Protein 2PH5 (pdb70)

Secondary structure (DSSP, 8-state):
-TT-B---S-EEEE--SHHHHH--HHHHHB---GGGEEEEESS--S--HHHHHT-EEEE----TTTHHHHTGGG--TT-EEEE--SSS-HHHHHHHHHHHT-EEEESS---------HHHHHHHHHTTTTT--S-EE-S-BTTTBHHHHHHHHHHHHHHHTTT-------SHHHHHHH------EEEEEEEE--EESS---TTEEEESS-HHHHHHHHHSEEEEE--TT-----TTEE--SSS-TTEEEEEEEGGG--EE--TTT-SEE-B----SHHHHHHHHT-EESSSSEEE--EEEEEEE--HHHHHHHHHHHHTTT---SEEEE-STTEEE-EEEEEEE---TT-EEEEEEEEEHHHHHHH-SS--HHHHHHHH--HHHHHHHTS----EE-GGGS-HHHHHHHHGGGSBEEEEEEE---TTSS--SSS-----TT-TTSHHHHS----

Solvent-accessible surface area: 19975 Å² total

B-factor: mean 33.76, std 13.89, range [7.21, 139.16]

Organism: Legionella pneumophila subsp. pneumophila (strain Philadelphia 1 / ATCC 33152 / DSM 7513) (NCBI:txid272624)

Sequence (454 aa):
NTKKILFKNRFVILGFGCVGQALPLIFEKFDIKPSQVTIIAAEGTKVDVAQQYGVSFKLQQITPQNYLEVIGSTLEENDFLIDVSIGISSLALIILCNQKGALYINAATEPWKERRTNYSLREEVLRLKDKTQKTALITHGANPGLVSHFIKEALLNIAKDNGLTINRPKNAAEWANLATLGIKVIHVAEQDSQVTYPPKSPGEFVNTWSANGLILEGLQPAEIGWGTHEAHWPHDAYSHSNGPQCAIYLSRPSAGVVRSWTPTLGAFHGFLITHAETISLTNFLTLKNGSELLYRPTVHYAYNPCPDARLSIFELKSNEWKPQNKNRLILNEIIDGCDELGVLLGNQRGAYWYGSTLSIQEARQIAPYNNATSLQVVASISGIIWAIEHPDEGIVEPEEVDHQYIIDIAKPYLGKVGGYYTDWTPLKNRGELYPEEVDLSDPWQFFNIRVNLE

Nearest PDB structures (foldseek):
  2ph5-assembly1_A-2  TM=1.001E+00  e=1.314E-99  Legionella pneumophila subsp. pneumophila str. Philadelphia 1
  6s4d-assembly1_B  TM=9.604E-01  e=2.813E-55  Blastochloris viridis
  4xrg-assembly1_A  TM=9.561E-01  e=8.219E-54  Blastochloris viridis
  6y87-assembly2_B  TM=9.449E-01  e=6.881E-54  Pseudomonas aeruginosa
  6y87-assembly5_E  TM=9.397E-01  e=1.337E-51  Pseudomonas aeruginosa

InterPro domains:
  IPR005097 Saccharopine dehydrogenase, NADP binding domain [PF03435] (17-150)
  IPR023181 Homospermidine synthase-like, C-terminal [G3DSA:3.30.360.30] (157-466)
  IPR032095 Saccharopine dehydrogenase-like, C-terminal [PF16653] (157-438)

CATH classification: 3.40.50.720 (+1 more: 3.30.360.30)

Radius of gyration: 21.54 Å; Cα contacts (8 Å, |Δi|>4): 949; chains: 1; bounding box: 53×54×58 Å

Foldseek 3Di:
DVQADEDPAAEEEEACPLQNLQLLVCVVRHVDALARYEYEYQDDDPDCSCVVRVHHYHHDDDAPVPCCPVVLVVAAAAYEYEYEHAQDAPLVVQVSCLVRNYAEEYLAGYHHPDPDDLQCSCCVNVVCQPPGFFEYEYNCFLVVNLQLLQLLVVLVVLCVVVVHDDDRDAALQVSLVSLCQQWAAKEFEKAWAFDFPPHDDPQEQEFQGDSVVQLVQQQAWQKKQDWPVAPDDDPQKDDDPPTQPRIITGPHGQQPWWWDAFVPPTTDAFGQGFDNCRSVVQVSNWHDPPPDTDTTHMYTYGHHGHPSNVVLSVVCVVVVVDHGPYYDHDDVRGDWTWMWTWMWTRGPLAIKTWTFTGMQVLLPVVGPSDGRVSLSGSLSSLVVVVSSVVGTSGYDYSNNDNSCSSCVSSVSRRHDTGMDGDNDFLPPPDDDPDDQDDDPPDSPHRSSTMDDPD

Structure (mmCIF, N/CA/C/O backbone):
data_2PH5
#
_entry.id   2PH5
#
_cell.length_a   95.848
_cell.length_b   146.902
_cell.length_c   85.685
_cell.angle_alpha   90.00
_cell.angle_beta   90.00
_cell.angle_gamma   90.00
#
_symmetry.space_group_name_H-M   'C 2 2 21'
#
loop_
_entity.id
_entity.type
_entity.pdbx_description
1 polymer 'Homospermidine synthase'
2 non-polymer 'SULFATE ION'
3 non-polymer NICOTINAMIDE-ADENINE-DINUCLEOTIDE
4 water water
#
loop_
_atom_site.group_PDB
_atom_site.id
_atom_site.type_symbol
_atom_site.label_atom_id
_atom_site.label_alt_id
_atom_site.label_comp_id
_atom_site.label_asym_id
_atom_site.label_entity_id
_atom_site.label_seq_id
_atom_site.pdbx_PDB_ins_code
_atom_site.Cartn_x
_atom_site.Cartn_y
_atom_site.Cartn_z
_atom_site.occupancy
_atom_site.B_iso_or_equiv
_atom_site.auth_seq_id
_atom_site.auth_comp_id
_atom_site.auth_asym_id
_atom_site.auth_atom_id
_atom_site.pdbx_PDB_model_num
ATOM 1 N N . ASN A 1 6 ? -10.025 68.888 19.390 1.00 78.60 6 ASN A N 1
ATOM 2 C CA . ASN A 1 6 ? -9.834 70.288 19.866 1.00 78.52 6 ASN A CA 1
ATOM 3 C C . ASN A 1 6 ? -8.503 70.860 19.377 1.00 77.83 6 ASN A C 1
ATOM 4 O O . ASN A 1 6 ? -7.584 71.087 20.165 1.00 77.22 6 ASN A O 1
ATOM 9 N N . THR A 1 7 ? -8.413 71.091 18.068 1.00 77.17 7 THR A N 1
ATOM 10 C CA . THR A 1 7 ? -7.202 71.630 17.450 1.00 75.64 7 THR A CA 1
ATOM 11 C C . THR A 1 7 ? -7.057 73.120 17.747 1.00 73.86 7 THR A C 1
ATOM 12 O O . THR A 1 7 ? -5.985 73.701 17.566 1.00 73.74 7 THR A O 1
ATOM 16 N N . LYS A 1 8 ? -8.146 73.733 18.199 1.00 71.18 8 LYS A N 1
ATOM 17 C CA . LYS A 1 8 ? -8.143 75.151 18.534 1.00 68.07 8 LYS A CA 1
ATOM 18 C C . LYS A 1 8 ? -8.519 75.350 19.999 1.00 64.44 8 LYS A C 1
ATOM 19 O O . LYS A 1 8 ? -9.112 76.366 20.369 1.00 65.83 8 LYS A O 1
ATOM 25 N N . LYS A 1 9 ? -8.171 74.376 20.830 1.00 58.88 9 LYS A N 1
ATOM 26 C CA . LYS A 1 9 ? -8.480 74.448 22.251 1.00 54.73 9 LYS A CA 1
ATOM 27 C C . LYS A 1 9 ? -7.372 75.205 22.977 1.00 52.21 9 LYS A C 1
ATOM 28 O O . LYS A 1 9 ? -6.276 74.681 23.153 1.00 51.37 9 LYS A O 1
ATOM 34 N N . ILE A 1 10 ? -7.663 76.432 23.400 1.00 49.74 10 ILE A N 1
ATOM 35 C CA . ILE A 1 10 ? -6.680 77.266 24.096 1.00 47.96 10 ILE A CA 1
ATOM 36 C C . ILE A 1 10 ? -6.306 76.707 25.474 1.00 47.31 10 ILE A C 1
ATOM 37 O O . ILE A 1 10 ? -7.181 76.380 26.274 1.00 47.94 10 ILE A O 1
ATOM 42 N N . LEU A 1 11 ? -5.008 76.601 25.751 1.00 46.39 11 LEU A N 1
ATOM 43 C CA . LEU A 1 11 ? -4.543 76.093 27.043 1.00 45.24 11 LEU A CA 1
ATOM 44 C C . LEU A 1 11 ? -4.568 77.212 28.079 1.00 44.10 11 LEU A C 1
ATOM 45 O O . LEU A 1 11 ? -4.117 78.331 27.816 1.00 44.33 11 LEU A O 1
ATOM 50 N N . PHE A 1 12 ? -5.100 76.900 29.254 1.00 41.75 12 PHE A N 1
ATOM 51 C CA . PHE A 1 12 ? -5.203 77.872 30.329 1.00 39.92 12 PHE A CA 1
ATOM 52 C C . PHE A 1 12 ? -4.798 77.217 31.640 1.00 41.10 12 PHE A C 1
ATOM 53 O O . PHE A 1 12 ? -5.455 76.285 32.113 1.00 40.40 12 PHE A O 1
ATOM 61 N N . LYS A 1 13 ? -3.708 77.709 32.221 1.00 42.71 13 LYS A N 1
ATOM 62 C CA . LYS A 1 13 ? -3.187 77.164 33.470 1.00 43.83 13 LYS A CA 1
ATOM 63 C C . LYS A 1 13 ? -3.705 77.860 34.726 1.00 43.13 13 LYS A C 1
ATOM 64 O O . LYS A 1 13 ? -3.362 77.474 35.842 1.00 41.67 13 LYS A O 1
ATOM 70 N N . ASN A 1 14 ? -4.532 78.883 34.547 1.00 42.69 14 ASN A N 1
ATOM 71 C CA . ASN A 1 14 ? -5.075 79.605 35.688 1.00 40.70 14 ASN A CA 1
ATOM 72 C C . ASN A 1 14 ? -6.524 79.265 35.982 1.00 39.15 14 ASN A C 1
ATOM 73 O O . ASN A 1 14 ? -7.002 78.189 35.629 1.00 38.03 14 ASN A O 1
ATOM 78 N N . ARG A 1 15 ? -7.231 80.172 36.638 1.00 38.52 15 ARG A N 1
ATOM 79 C CA . ARG A 1 15 ? -8.615 79.886 36.961 1.00 38.51 15 ARG A CA 1
ATOM 80 C C . ARG A 1 15 ? -9.533 81.014 36.560 1.00 36.40 15 ARG A C 1
ATOM 81 O O . ARG A 1 15 ? -9.116 82.164 36.466 1.00 37.18 15 ARG A O 1
ATOM 89 N N . PHE A 1 16 ? -10.786 80.663 36.298 1.00 33.66 16 PHE A N 1
ATOM 90 C CA . PHE A 1 16 ? -11.795 81.640 35.915 1.00 30.38 16 PHE A CA 1
ATOM 91 C C . PHE A 1 16 ? -12.740 81.884 37.081 1.00 28.73 16 PHE A C 1
ATOM 92 O O . PHE A 1 16 ? -13.409 80.961 37.537 1.00 29.01 16 PHE A O 1
ATOM 100 N N . VAL A 1 17 ? -12.781 83.113 37.580 1.00 25.99 17 VAL A N 1
ATOM 101 C CA . VAL A 1 17 ? -13.697 83.433 38.667 1.00 25.97 17 VAL A CA 1
ATOM 102 C C . VAL A 1 17 ? -14.860 84.206 38.055 1.00 26.70 17 VAL A C 1
ATOM 103 O O . VAL A 1 17 ? -14.695 85.338 37.606 1.00 27.27 17 VAL A O 1
ATOM 107 N N . ILE A 1 18 ? -16.037 83.602 38.008 1.00 26.16 18 ILE A N 1
ATOM 108 C CA . ILE A 1 18 ? -17.159 84.326 37.451 1.00 26.35 18 ILE A CA 1
ATOM 109 C C . ILE A 1 18 ? -18.158 84.684 38.544 1.00 26.23 18 ILE A C 1
ATOM 110 O O . ILE A 1 18 ? -18.679 83.807 39.240 1.00 26.07 18 ILE A O 1
ATOM 115 N N . LEU A 1 19 ? -18.395 85.980 38.732 1.00 25.53 19 LEU A N 1
ATOM 116 C CA . LEU A 1 19 ? -19.347 86.377 39.755 1.00 27.39 19 LEU A CA 1
ATOM 117 C C . LEU A 1 19 ? -20.644 86.712 39.053 1.00 25.54 19 LEU A C 1
ATOM 118 O O . LEU A 1 19 ? -20.667 87.460 38.076 1.00 24.67 19 LEU A O 1
ATOM 123 N N . GLY A 1 20 ? -21.723 86.142 39.570 1.00 24.10 20 GLY A N 1
ATOM 124 C CA . GLY A 1 20 ? -23.027 86.321 38.974 1.00 23.59 20 GLY A CA 1
ATOM 125 C C . GLY A 1 20 ? -23.288 85.059 38.177 1.00 22.10 20 GLY A C 1
ATOM 126 O O . GLY A 1 20 ? -22.351 84.492 37.616 1.00 20.82 20 GLY A O 1
ATOM 127 N N . PHE A 1 21 ? -24.533 84.596 38.138 1.00 21.58 21 PHE A N 1
ATOM 128 C CA . PHE A 1 21 ? -24.851 83.395 37.376 1.00 21.70 21 PHE A CA 1
ATOM 129 C C . PHE A 1 21 ? -26.277 83.470 36.846 1.00 23.12 21 PHE A C 1
ATOM 130 O O . PHE A 1 21 ? -27.079 82.554 37.040 1.00 22.29 21 PHE A O 1
ATOM 138 N N . GLY A 1 22 ? -26.585 84.576 36.171 1.00 23.82 22 GLY A N 1
ATOM 139 C CA . GLY A 1 22 ? -27.913 84.760 35.618 1.00 23.70 22 GLY A CA 1
ATOM 140 C C . GLY A 1 22 ? -28.026 84.335 34.163 1.00 26.29 22 GLY A C 1
ATOM 141 O O . GLY A 1 22 ? -27.495 83.295 33.751 1.00 23.85 22 GLY A O 1
ATOM 142 N N . CYS A 1 23 ? -28.723 85.166 33.389 1.00 27.48 23 CYS A N 1
ATOM 143 C CA . CYS A 1 23 ? -28.953 84.944 31.965 1.00 27.94 23 CYS A CA 1
ATOM 144 C C . CYS A 1 23 ? -27.636 84.766 31.208 1.00 27.15 23 CYS A C 1
ATOM 145 O O . CYS A 1 23 ? -27.437 83.768 30.507 1.00 28.43 23 CYS A O 1
ATOM 148 N N . VAL A 1 24 ? -26.740 85.738 31.354 1.00 24.03 24 VAL A N 1
ATOM 149 C CA . VAL A 1 24 ? -25.437 85.708 30.689 1.00 21.37 24 VAL A CA 1
ATOM 150 C C . VAL A 1 24 ? -24.496 84.624 31.237 1.00 18.95 24 VAL A C 1
ATOM 151 O O . VAL A 1 24 ? -24.003 83.782 30.486 1.00 16.63 24 VAL A O 1
ATOM 155 N N . GLY A 1 25 ? -24.259 84.653 32.544 1.00 18.72 25 GLY A N 1
ATOM 156 C CA . GLY A 1 25 ? -23.373 83.691 33.174 1.00 19.84 25 GLY A CA 1
ATOM 157 C C . GLY A 1 25 ? -23.635 82.236 32.845 1.00 21.67 25 GLY A C 1
ATOM 158 O O . GLY A 1 25 ? -22.701 81.501 32.531 1.00 23.12 25 GLY A O 1
ATOM 159 N N . GLN A 1 26 ? -24.892 81.808 32.927 1.00 21.43 26 GLN A N 1
ATOM 160 C CA . GLN A 1 26 ? -25.230 80.425 32.622 1.00 22.63 26 GLN A CA 1
ATOM 161 C C . GLN A 1 26 ? -24.956 80.122 31.161 1.00 23.43 26 GLN A C 1
ATOM 162 O O . GLN A 1 26 ? -24.461 79.049 30.828 1.00 24.83 26 GLN A O 1
ATOM 168 N N . ALA A 1 27 ? -25.271 81.072 30.288 1.00 22.79 27 ALA A N 1
ATOM 169 C CA . ALA A 1 27 ? -25.071 80.865 28.859 1.00 23.48 27 ALA A CA 1
ATOM 170 C C . ALA A 1 27 ? -23.603 80.879 28.443 1.00 23.97 27 ALA A C 1
ATOM 171 O O . ALA A 1 27 ? -23.264 80.444 27.346 1.00 24.62 27 ALA A O 1
ATOM 173 N N . LEU A 1 28 ? -22.739 81.382 29.318 1.00 24.24 28 LEU A N 1
ATOM 174 C CA . LEU A 1 28 ? -21.316 81.465 29.021 1.00 24.13 28 LEU A CA 1
ATOM 175 C C . LEU A 1 28 ? -20.612 80.130 29.239 1.00 25.93 28 LEU A C 1
ATOM 176 O O . LEU A 1 28 ? -19.730 79.755 28.472 1.00 25.63 28 LEU A O 1
ATOM 189 N N . PRO A 1 30 ? -20.930 76.915 28.585 1.00 30.72 30 PRO A N 1
ATOM 190 C CA . PRO A 1 30 ? -20.615 76.081 27.425 1.00 29.58 30 PRO A CA 1
ATOM 191 C C . PRO A 1 30 ? -19.449 76.588 26.573 1.00 29.18 30 PRO A C 1
ATOM 192 O O . PRO A 1 30 ? -18.586 75.806 26.172 1.00 30.04 30 PRO A O 1
ATOM 196 N N . LEU A 1 31 ? -19.423 77.890 26.298 1.00 27.40 31 LEU A N 1
ATOM 197 C CA . LEU A 1 31 ? -18.371 78.472 25.465 1.00 26.17 31 LEU A CA 1
ATOM 198 C C . LEU A 1 31 ? -16.980 78.440 26.099 1.00 25.50 31 LEU A C 1
ATOM 199 O O . LEU A 1 31 ? -15.971 78.394 25.398 1.00 24.84 31 LEU A O 1
ATOM 204 N N . ILE A 1 32 ? -16.922 78.457 27.423 1.00 26.93 32 ILE A N 1
ATOM 205 C CA . ILE A 1 32 ? -15.640 78.428 28.107 1.00 28.91 32 ILE A CA 1
ATOM 206 C C . ILE A 1 32 ? -14.995 77.048 27.996 1.00 32.25 32 ILE A C 1
ATOM 207 O O . ILE A 1 32 ? -13.793 76.926 27.746 1.00 32.55 32 ILE A O 1
ATOM 212 N N . PHE A 1 33 ? -15.795 76.006 28.181 1.00 33.53 33 PHE A N 1
ATOM 213 C CA . PHE A 1 33 ? -15.272 74.653 28.085 1.00 34.57 33 PHE A CA 1
ATOM 214 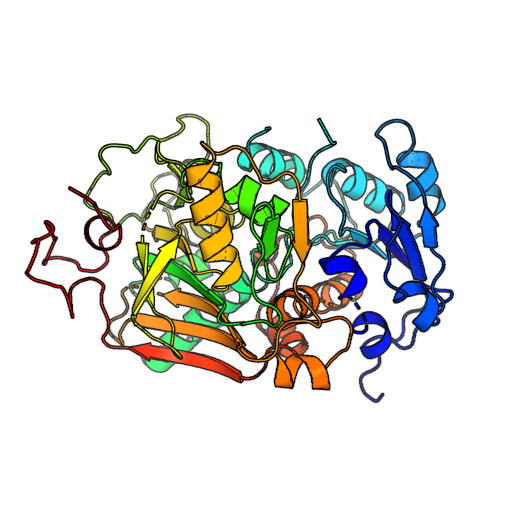C C . PHE A 1 33 ? -15.134 74.231 26.634 1.00 35.46 33 PHE A C 1
ATOM 215 O O . PHE A 1 33 ? -14.491 73.232 26.328 1.00 35.95 33 PHE A O 1
ATOM 223 N N . GLU A 1 34 ? -15.728 75.009 25.739 1.00 37.20 34 GLU A N 1
ATOM 224 C CA . GLU A 1 34 ? -15.665 74.707 24.317 1.00 39.02 34 GLU A CA 1
ATOM 225 C C . GLU A 1 34 ? -14.401 75.301 23.700 1.00 39.39 34 GLU A C 1
ATOM 226 O O . GLU A 1 34 ? -13.838 74.742 22.762 1.00 41.34 34 GLU A O 1
ATOM 232 N N . LYS A 1 35 ? -13.951 76.428 24.242 1.00 38.27 35 LYS A N 1
ATOM 233 C CA . LYS A 1 35 ? -12.764 77.104 23.742 1.00 38.25 35 LYS A CA 1
ATOM 234 C C . LYS A 1 35 ? -11.526 76.922 24.619 1.00 37.77 35 LYS A C 1
ATOM 235 O O . LYS A 1 35 ? -10.417 77.276 24.216 1.00 37.94 35 LYS A O 1
ATOM 241 N N . PHE A 1 36 ? -11.702 76.375 25.815 1.00 37.43 36 PHE A N 1
ATOM 242 C CA . PHE A 1 36 ? -10.570 76.191 26.712 1.00 37.60 36 PHE A CA 1
ATOM 243 C 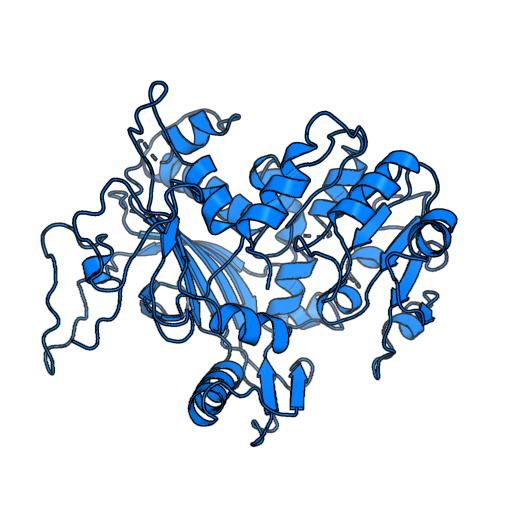C . PHE A 1 36 ? -10.389 74.758 27.170 1.00 38.38 36 PHE A C 1
ATOM 244 O O . PHE A 1 36 ? -11.353 74.085 27.532 1.00 39.37 36 PHE A O 1
ATOM 252 N N . ASP A 1 37 ? -9.144 74.292 27.129 1.00 39.98 37 ASP A N 1
ATOM 253 C CA . ASP A 1 37 ? -8.809 72.940 27.563 1.00 41.75 37 ASP A CA 1
ATOM 254 C C . ASP A 1 37 ? -8.542 73.050 29.054 1.00 41.17 37 ASP A C 1
ATOM 255 O O . ASP A 1 37 ? -7.462 72.726 29.550 1.00 42.91 37 ASP A O 1
ATOM 260 N N . ILE A 1 38 ? -9.562 73.519 29.754 1.00 40.15 38 ILE A N 1
ATOM 261 C CA . ILE A 1 38 ? -9.494 73.748 31.176 1.00 38.90 38 ILE A CA 1
ATOM 262 C C . ILE A 1 38 ? -10.283 72.699 31.950 1.00 38.97 38 ILE A C 1
ATOM 263 O O . ILE A 1 38 ? -11.153 72.017 31.396 1.00 35.80 38 ILE A O 1
ATOM 268 N N . LYS A 1 39 ? -9.955 72.559 33.229 1.00 38.46 39 LYS A N 1
ATOM 269 C CA . LYS A 1 39 ? -10.639 71.604 34.087 1.00 38.57 39 LYS A CA 1
ATOM 270 C C . LYS A 1 39 ? -11.736 72.358 34.816 1.00 36.93 39 LYS A C 1
ATOM 271 O O . LYS A 1 39 ? -11.622 73.562 35.053 1.00 36.82 39 LYS A O 1
ATOM 277 N N . PRO A 1 40 ? -12.818 71.663 35.181 1.00 35.49 40 PRO A N 1
ATOM 278 C CA . PRO A 1 40 ? -13.900 72.337 35.894 1.00 33.22 40 PRO A CA 1
ATOM 279 C C . PRO A 1 40 ? -13.395 72.908 37.220 1.00 30.58 40 PRO A C 1
ATOM 280 O O . PRO A 1 40 ? -13.893 73.924 37.683 1.00 31.75 40 PRO A O 1
ATOM 284 N N . SER A 1 41 ? -12.398 72.264 37.822 1.00 29.18 41 SER A N 1
ATOM 285 C CA . SER A 1 41 ? -11.853 72.752 39.088 1.00 28.15 41 SER A CA 1
ATOM 286 C C . SER A 1 41 ? -11.221 74.135 38.901 1.00 27.42 41 SER A C 1
ATOM 287 O O . SER A 1 41 ? -11.017 74.869 39.861 1.00 26.60 41 SER A O 1
ATOM 290 N N . GLN A 1 42 ? -10.915 74.489 37.660 1.00 27.30 42 GLN A N 1
ATOM 291 C CA . GLN A 1 42 ? -10.323 75.786 37.376 1.00 27.84 42 GLN A CA 1
ATOM 292 C C . GLN A 1 42 ? -11.383 76.868 37.221 1.00 28.28 42 GLN A C 1
ATOM 293 O O . GLN A 1 42 ? -11.096 77.981 36.777 1.00 29.07 42 GLN A O 1
ATOM 299 N N . VAL A 1 43 ? -12.616 76.538 37.580 1.00 26.96 43 VAL A N 1
ATOM 300 C CA . VAL A 1 43 ? -13.703 77.495 37.484 1.00 25.70 43 VAL A CA 1
ATOM 301 C C . VAL A 1 43 ? -14.431 77.567 38.822 1.00 24.55 43 VAL A C 1
ATOM 302 O O . VAL A 1 43 ? -14.599 76.560 39.500 1.00 25.03 43 VAL A O 1
ATOM 306 N N . THR A 1 44 ? -14.835 78.770 39.205 1.00 26.60 44 THR A N 1
ATOM 307 C CA . THR A 1 44 ? -15.550 79.002 40.459 1.00 27.14 44 THR A CA 1
ATOM 308 C C . THR A 1 44 ? -16.606 80.086 40.197 1.00 25.83 44 THR A C 1
ATOM 309 O O . THR A 1 44 ? -16.344 81.047 39.472 1.00 26.06 44 THR A O 1
ATOM 313 N N . ILE A 1 45 ? -17.797 79.904 40.769 1.00 24.35 45 ILE A N 1
ATOM 314 C CA . ILE A 1 45 ? -18.921 80.830 40.596 1.00 21.29 45 ILE A CA 1
ATOM 315 C C . ILE A 1 45 ? -19.430 81.382 41.925 1.00 23.24 45 ILE A C 1
ATOM 316 O O . ILE A 1 45 ? -19.664 80.625 42.864 1.00 21.98 45 ILE A O 1
ATOM 321 N N . ILE A 1 46 ? -19.621 82.696 41.986 1.00 24.36 46 ILE A N 1
ATOM 322 C CA . ILE A 1 46 ? -20.128 83.355 43.182 1.00 25.58 46 ILE A CA 1
ATOM 323 C C . ILE A 1 46 ? -21.350 84.149 42.755 1.00 27.65 46 ILE A C 1
ATOM 324 O O . ILE A 1 46 ? -21.256 84.967 41.840 1.00 29.97 46 ILE A O 1
ATOM 329 N N . ALA A 1 47 ? -22.486 83.909 43.407 1.00 27.42 47 ALA A N 1
ATOM 330 C CA . ALA A 1 47 ? -23.735 84.604 43.081 1.00 26.49 47 ALA A CA 1
ATOM 331 C C . ALA A 1 47 ? -24.603 84.759 44.329 1.00 26.48 47 ALA A C 1
ATOM 332 O O . ALA A 1 47 ? -24.490 83.975 45.269 1.00 24.42 47 ALA A O 1
ATOM 334 N N . ALA A 1 48 ? -25.478 85.759 44.335 1.00 28.23 48 ALA A N 1
ATOM 335 C CA . ALA A 1 48 ? -26.330 86.002 45.500 1.00 32.55 48 ALA A CA 1
ATOM 336 C C . ALA A 1 48 ? -27.576 85.127 45.561 1.00 35.87 48 ALA A C 1
ATOM 337 O O . ALA A 1 48 ? -28.031 84.758 46.643 1.00 37.53 48 ALA A O 1
ATOM 339 N N . GLU A 1 49 ? -28.130 84.809 44.398 1.00 39.45 49 GLU A N 1
ATOM 340 C CA . GLU A 1 49 ? -29.328 83.990 44.331 1.00 44.21 49 GLU A CA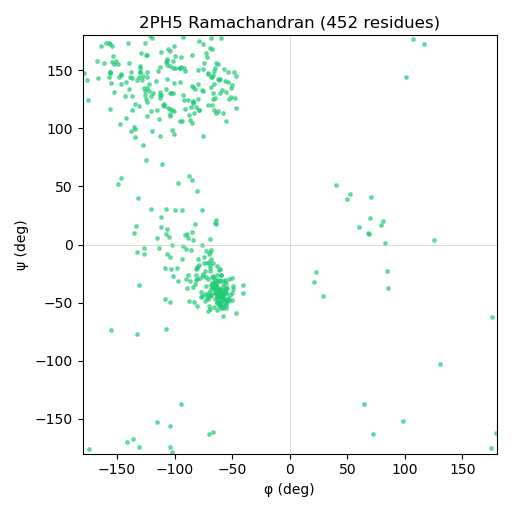 1
ATOM 341 C C . GLU A 1 49 ? -29.019 82.684 43.631 1.00 46.97 49 GLU A C 1
ATOM 342 O O . GLU A 1 49 ? -28.272 82.657 42.645 1.00 45.71 49 GLU A O 1
ATOM 348 N N . GLY A 1 50 ? -29.606 81.605 44.146 1.00 48.84 50 GLY A N 1
ATOM 349 C CA . GLY A 1 50 ? -29.413 80.296 43.558 1.00 51.01 50 GLY A CA 1
ATOM 350 C C . GLY A 1 50 ? -30.121 80.249 42.219 1.00 53.66 50 GLY A C 1
ATOM 351 O O . GLY A 1 50 ? -30.474 81.288 41.656 1.00 54.31 50 GLY A O 1
ATOM 352 N N . THR A 1 51 ? -30.349 79.049 41.705 1.00 55.14 51 THR A N 1
ATOM 353 C CA . THR A 1 51 ? -31.010 78.914 40.417 1.00 55.89 51 THR A CA 1
ATOM 354 C C . THR A 1 51 ? -31.688 77.559 40.293 1.00 56.63 51 THR A C 1
ATOM 355 O O . THR A 1 51 ? -31.223 76.566 40.851 1.00 56.39 51 THR A O 1
ATOM 359 N N . LYS A 1 52 ? -32.790 77.527 39.556 1.00 57.73 52 LYS A N 1
ATOM 360 C CA . LYS A 1 52 ? -33.533 76.293 39.359 1.00 58.05 52 LYS A CA 1
ATOM 361 C C . LYS A 1 52 ? -32.895 75.505 38.219 1.00 56.48 52 LYS A C 1
ATOM 362 O O . LYS A 1 52 ? -33.396 74.454 37.819 1.00 57.19 52 LYS A O 1
ATOM 368 N N . VAL A 1 53 ? -31.785 76.018 37.700 1.00 53.75 53 VAL A N 1
ATOM 369 C CA . VAL A 1 53 ? -31.097 75.361 36.600 1.00 51.42 53 VAL A CA 1
ATOM 370 C C . VAL A 1 53 ? -29.901 74.562 37.115 1.00 48.03 53 VAL A C 1
ATOM 371 O O . VAL A 1 53 ? -29.308 74.893 38.145 1.00 47.02 53 VAL A O 1
ATOM 375 N N . ASP A 1 54 ? -29.550 73.507 36.393 1.00 44.67 54 ASP A N 1
ATOM 376 C CA . ASP A 1 54 ? -28.445 72.658 36.799 1.00 42.81 54 ASP A CA 1
ATOM 377 C C . ASP A 1 54 ? -27.193 72.810 35.941 1.00 38.55 54 ASP A C 1
ATOM 378 O O . ASP A 1 54 ? -26.423 71.860 35.789 1.00 38.78 54 ASP A O 1
ATOM 383 N N . VAL A 1 55 ? -26.979 74.007 35.403 1.00 33.05 55 VAL A N 1
ATOM 384 C CA . VAL A 1 55 ? -25.818 74.264 34.555 1.00 30.23 55 VAL A CA 1
ATOM 385 C C . VAL A 1 55 ? -24.507 73.992 35.304 1.00 27.31 55 VAL A C 1
ATOM 386 O O . VAL A 1 55 ? -23.646 73.246 34.820 1.00 26.29 55 VAL A O 1
ATOM 390 N N . ALA A 1 56 ? -24.362 74.578 36.487 1.00 23.83 56 ALA A N 1
ATOM 391 C CA . ALA A 1 56 ? -23.161 74.360 37.282 1.00 24.10 56 ALA A CA 1
ATOM 392 C C . ALA A 1 56 ? -22.940 72.871 37.572 1.00 24.44 56 ALA A C 1
ATOM 393 O O . ALA A 1 56 ? -21.817 72.378 37.476 1.00 22.81 56 ALA A O 1
ATOM 395 N N . GLN A 1 57 ? -24.012 72.153 37.903 1.00 25.99 57 GLN A N 1
ATOM 396 C CA . GLN A 1 57 ? -23.893 70.733 38.213 1.00 27.86 57 GLN A CA 1
ATOM 397 C C . GLN A 1 57 ? -23.503 69.871 37.013 1.00 26.61 57 GLN A C 1
ATOM 398 O O . GLN A 1 57 ? -22.806 68.869 37.167 1.00 25.68 57 GLN A O 1
ATOM 404 N N . GLN A 1 58 ? -23.949 70.259 35.824 1.00 25.81 58 GLN A N 1
ATOM 405 C CA . GLN A 1 58 ? -23.634 69.504 34.622 1.00 26.19 58 GLN A CA 1
ATOM 406 C C . GLN A 1 58 ? -22.156 69.599 34.286 1.00 25.99 58 GLN A C 1
ATOM 407 O O . GLN A 1 58 ? -21.561 68.641 33.792 1.00 25.36 58 GLN A O 1
ATOM 413 N N . TYR A 1 59 ? -21.560 70.754 34.559 1.00 26.71 59 TYR A N 1
ATOM 414 C CA . TYR A 1 59 ? -20.146 70.949 34.278 1.00 25.93 59 TYR A CA 1
ATOM 415 C C . TYR A 1 59 ? -19.276 70.644 35.489 1.00 26.88 59 TYR A C 1
ATOM 416 O O . TYR A 1 59 ? -18.055 70.523 35.371 1.00 26.75 59 TYR A O 1
ATOM 425 N N . GLY A 1 60 ? -19.911 70.512 36.650 1.00 26.63 60 GLY A N 1
ATOM 426 C CA . GLY A 1 60 ? -19.173 70.223 37.868 1.00 26.85 60 GLY A CA 1
ATOM 427 C C . GLY A 1 60 ? -18.337 71.402 38.335 1.00 26.49 60 GLY A C 1
ATOM 428 O O . GLY A 1 60 ? -17.194 71.239 38.768 1.00 26.96 60 GLY A O 1
ATOM 429 N N . VAL A 1 61 ? -18.904 72.598 38.242 1.00 25.60 61 VAL A N 1
ATOM 430 C CA . VAL A 1 61 ? -18.198 73.793 38.659 1.00 26.09 61 VAL A CA 1
ATOM 431 C C . VAL A 1 61 ? -18.715 74.255 40.009 1.00 25.32 61 VAL A C 1
ATOM 432 O O . VAL A 1 61 ? -19.921 74.350 40.227 1.00 24.74 61 VAL A O 1
ATOM 436 N N . SER A 1 62 ? -17.785 74.511 40.921 1.00 25.38 62 SER A N 1
ATOM 437 C CA . SER A 1 62 ? -18.106 74.969 42.268 1.00 26.04 62 SER A CA 1
ATOM 438 C C . SER A 1 62 ? -19.003 76.210 42.223 1.00 24.54 62 SER A C 1
ATOM 439 O O . SER A 1 62 ? -18.815 77.089 41.386 1.00 26.46 62 SER A O 1
ATOM 442 N N . PHE A 1 63 ? -19.983 76.275 43.117 1.00 24.46 63 PHE A N 1
ATOM 443 C CA . PHE A 1 63 ? -20.901 77.416 43.177 1.00 23.96 63 PHE A CA 1
ATOM 444 C C . PHE A 1 63 ? -21.068 77.865 44.622 1.00 23.06 63 PHE A C 1
ATOM 445 O O . PHE A 1 63 ? -21.502 77.099 45.481 1.00 22.42 63 PHE A O 1
ATOM 453 N N . LYS A 1 64 ? -20.719 79.117 44.877 1.00 22.03 64 LYS A N 1
ATOM 454 C CA . LYS A 1 64 ? -20.809 79.676 46.213 1.00 22.77 64 LYS A CA 1
ATOM 455 C C . LYS A 1 64 ? -21.933 80.700 46.307 1.00 23.45 64 LYS A C 1
ATOM 456 O O . LYS A 1 64 ? -21.938 81.704 45.594 1.00 23.32 64 LYS A O 1
ATOM 462 N N . LEU A 1 65 ? -22.878 80.443 47.199 1.00 24.86 65 LEU A N 1
ATOM 463 C CA . LEU A 1 65 ? -24.000 81.342 47.381 1.00 26.77 65 LEU A CA 1
ATOM 464 C C . LEU A 1 65 ? -23.610 82.463 48.343 1.00 26.87 65 LEU A C 1
ATOM 465 O O . LEU A 1 65 ? -23.514 82.247 49.548 1.00 27.58 65 LEU A O 1
ATOM 470 N N . GLN A 1 66 ? -23.368 83.656 47.814 1.00 27.07 66 GLN A N 1
ATOM 471 C CA . GLN A 1 66 ? -23.006 84.772 48.670 1.00 29.10 66 GLN A CA 1
ATOM 472 C C . GLN A 1 66 ? -23.296 86.119 48.050 1.00 29.02 66 GLN A C 1
ATOM 473 O O . GLN A 1 66 ? -23.158 86.304 46.846 1.00 29.17 66 GLN A O 1
ATOM 479 N N . GLN A 1 67 ? -23.713 87.062 48.886 1.00 29.95 67 GLN A N 1
ATOM 480 C CA . GLN A 1 67 ? -24.005 88.413 48.429 1.00 31.40 67 GLN A CA 1
ATOM 481 C C . GLN A 1 67 ? -22.732 89.255 48.570 1.00 30.19 67 GLN A C 1
ATOM 482 O O . GLN A 1 67 ? -22.146 89.332 49.649 1.00 30.22 67 GLN A O 1
ATOM 488 N N . ILE A 1 68 ? -22.298 89.868 47.475 1.00 28.49 68 ILE A N 1
ATOM 489 C CA . ILE A 1 68 ? -21.092 90.691 47.491 1.00 26.79 68 ILE A CA 1
ATOM 490 C C . ILE A 1 68 ? -21.451 92.122 47.857 1.00 27.02 68 ILE A C 1
ATOM 491 O O . ILE A 1 68 ? -22.281 92.754 47.211 1.00 28.52 68 ILE A O 1
ATOM 496 N N . THR A 1 69 ? -20.814 92.642 48.892 1.00 26.67 69 THR A N 1
ATOM 497 C CA . THR A 1 69 ? -21.116 93.987 49.335 1.00 25.28 69 THR A CA 1
ATOM 498 C C . THR A 1 69 ? -19.850 94.825 49.384 1.00 25.80 69 THR A C 1
ATOM 499 O O . THR A 1 69 ? -18.748 94.317 49.174 1.00 24.82 69 THR A O 1
ATOM 503 N N . PRO A 1 70 ? -19.997 96.134 49.649 1.00 26.56 70 PRO A N 1
ATOM 504 C CA . PRO A 1 70 ? -18.830 97.019 49.729 1.00 26.55 70 PRO A CA 1
ATOM 505 C C . PRO A 1 70 ? -17.962 96.631 50.936 1.00 26.76 70 PRO A C 1
ATOM 506 O O . PRO A 1 70 ? -16.740 96.801 50.919 1.00 26.01 70 PRO A O 1
ATOM 510 N N . GLN A 1 71 ? -18.603 96.081 51.967 1.00 27.06 71 GLN A N 1
ATOM 511 C CA . GLN A 1 71 ? -17.908 95.671 53.188 1.00 27.34 71 GLN A CA 1
ATOM 512 C C . GLN A 1 71 ? -17.154 94.331 53.136 1.00 26.78 71 GLN A C 1
ATOM 513 O O . GLN A 1 71 ? -16.299 94.084 53.984 1.00 27.22 71 GLN A O 1
ATOM 519 N N . ASN A 1 72 ? -17.459 93.469 52.164 1.00 27.92 72 ASN A N 1
ATOM 520 C CA . ASN A 1 72 ? -16.783 92.166 52.072 1.00 27.33 72 ASN A CA 1
ATOM 521 C C . ASN A 1 72 ? -16.147 91.820 50.736 1.00 28.26 72 ASN A C 1
ATOM 522 O O . ASN A 1 72 ? -15.435 90.823 50.634 1.00 29.59 72 ASN A O 1
ATOM 527 N N . TYR A 1 73 ? -16.391 92.624 49.710 1.00 29.50 73 TYR A N 1
ATOM 528 C CA . TYR A 1 73 ? -15.846 92.297 48.398 1.00 30.31 73 TYR A CA 1
ATOM 529 C C . TYR A 1 73 ? -14.326 92.164 48.376 1.00 31.20 73 TYR A C 1
ATOM 530 O O . TYR A 1 73 ? -13.795 91.317 47.660 1.00 31.27 73 TYR A O 1
ATOM 539 N N . LEU A 1 74 ? -13.626 92.988 49.152 1.00 31.77 74 LEU A N 1
ATOM 540 C CA . LEU A 1 74 ? -12.170 92.914 49.174 1.00 33.96 74 LEU A CA 1
ATOM 541 C C . LEU A 1 74 ? -11.662 91.566 49.655 1.00 34.98 74 LEU A C 1
ATOM 542 O O . LEU A 1 74 ? -10.673 91.048 49.135 1.00 35.58 74 LEU A O 1
ATOM 547 N N . GLU A 1 75 ? -12.338 90.986 50.640 1.00 36.39 75 GLU A N 1
ATOM 548 C CA . GLU A 1 75 ? -11.908 89.697 51.161 1.00 37.94 75 GLU A CA 1
ATOM 549 C C . GLU A 1 75 ? -12.490 88.520 50.388 1.00 35.81 75 GLU A C 1
ATOM 550 O O . GLU A 1 75 ? -11.761 87.611 50.000 1.00 34.67 75 GLU A O 1
ATOM 556 N N . VAL A 1 76 ? -13.797 88.539 50.156 1.00 34.19 76 VAL A N 1
ATOM 557 C CA . VAL A 1 76 ? -14.448 87.452 49.434 1.00 34.00 76 VAL A CA 1
ATOM 558 C C . VAL A 1 76 ? -13.894 87.274 48.023 1.00 33.37 76 VAL A C 1
ATOM 559 O O . VAL A 1 76 ? -13.477 86.178 47.647 1.00 31.71 76 VAL A O 1
ATOM 563 N N . ILE A 1 77 ? -13.897 88.355 47.249 1.00 34.58 77 ILE A N 1
ATOM 564 C CA . ILE A 1 77 ? -13.408 88.332 45.872 1.00 35.02 77 ILE A CA 1
ATOM 565 C C . ILE A 1 77 ? -11.882 88.337 45.834 1.00 36.14 77 ILE A C 1
ATOM 566 O O . ILE A 1 77 ? -11.269 87.634 45.034 1.00 36.21 77 ILE A O 1
ATOM 571 N N . GLY A 1 78 ? -11.278 89.139 46.704 1.00 37.70 78 GLY A N 1
ATOM 572 C CA . GLY A 1 78 ? -9.831 89.231 46.746 1.00 38.66 78 GLY A CA 1
ATOM 573 C C . GLY A 1 78 ? -9.117 87.917 47.019 1.00 39.54 78 GLY A C 1
ATOM 574 O O . GLY A 1 78 ? -8.096 87.626 46.406 1.00 39.67 78 GLY A O 1
ATOM 575 N N . SER A 1 79 ? -9.648 87.114 47.934 1.00 40.45 79 SER A N 1
ATOM 576 C CA . SER A 1 79 ? -9.020 85.845 48.275 1.00 42.82 79 SER A CA 1
ATOM 577 C C . SER A 1 79 ? -9.242 84.780 47.226 1.00 42.32 79 SER A C 1
ATOM 578 O O . SER A 1 79 ? -8.766 83.652 47.361 1.00 43.10 79 SER A O 1
ATOM 581 N N . THR A 1 80 ? -9.957 85.136 46.171 1.00 40.17 80 THR A N 1
ATOM 582 C CA . THR A 1 80 ? -10.240 84.170 45.136 1.00 38.45 80 THR A CA 1
ATOM 583 C C . THR A 1 80 ? -9.432 84.421 43.866 1.00 36.27 80 THR A C 1
ATOM 584 O O . THR A 1 80 ? -9.430 83.592 42.958 1.00 35.47 80 THR A O 1
ATOM 588 N N . LEU A 1 81 ? -8.734 85.555 43.817 1.00 34.89 81 LEU A N 1
ATOM 589 C CA . LEU A 1 81 ? -7.923 85.921 42.649 1.00 36.17 81 LEU A CA 1
ATOM 590 C C . LEU A 1 81 ? -6.409 85.943 42.863 1.00 37.29 81 LEU A C 1
ATOM 591 O O . LEU A 1 81 ? -5.909 86.627 43.753 1.00 36.84 81 LEU A O 1
ATOM 596 N N . GLU A 1 82 ? -5.689 85.206 42.021 1.00 39.72 82 GLU A N 1
ATOM 597 C CA . GLU A 1 82 ? -4.228 85.140 42.075 1.00 42.46 82 GLU A CA 1
ATOM 598 C C . GLU A 1 82 ? -3.710 85.823 40.806 1.00 41.81 82 GLU A C 1
ATOM 599 O O . GLU A 1 82 ? -4.472 86.060 39.864 1.00 43.36 82 GLU A O 1
ATOM 605 N N . GLU A 1 83 ? -2.424 86.141 40.764 1.00 41.08 83 GLU A N 1
ATOM 606 C CA . GLU A 1 83 ? -1.880 86.801 39.585 1.00 41.02 83 GLU A CA 1
ATOM 607 C C . GLU A 1 83 ? -2.160 86.003 38.308 1.00 39.26 83 GLU A C 1
ATOM 608 O O . GLU A 1 83 ? -1.937 84.793 38.257 1.00 40.15 83 GLU A O 1
ATOM 614 N N . ASN A 1 84 ? -2.673 86.690 37.289 1.00 37.41 84 ASN A N 1
ATOM 615 C CA . ASN A 1 84 ? -3.000 86.076 35.994 1.00 36.02 84 ASN A CA 1
ATOM 616 C C . ASN A 1 84 ? -4.351 85.373 35.919 1.00 33.66 84 ASN A C 1
ATOM 617 O O . ASN A 1 84 ? -4.697 84.796 34.887 1.00 30.89 84 ASN A O 1
ATOM 622 N N . ASP A 1 85 ? -5.107 85.403 37.011 1.00 32.07 85 ASP A N 1
ATOM 623 C CA . ASP A 1 85 ? -6.421 84.790 36.996 1.00 30.88 85 ASP A CA 1
ATOM 624 C C . ASP A 1 85 ? -7.339 85.717 36.213 1.00 29.73 85 ASP A C 1
ATOM 625 O O . ASP A 1 85 ? -6.948 86.827 35.859 1.00 30.28 85 ASP A O 1
ATOM 630 N N . PHE A 1 86 ? -8.558 85.273 35.945 1.00 28.50 86 PHE A N 1
ATOM 631 C CA . PHE A 1 86 ? -9.485 86.084 35.173 1.00 27.55 86 PHE A CA 1
ATOM 632 C C . PHE A 1 86 ? -10.849 86.182 35.848 1.00 27.76 86 PHE A C 1
ATOM 633 O O . PHE A 1 86 ? -11.522 85.172 36.060 1.00 28.93 86 PHE A O 1
ATOM 641 N N . LEU A 1 87 ? -11.252 87.400 36.192 1.00 26.26 87 LEU A N 1
ATOM 642 C CA . LEU A 1 87 ? -12.550 87.608 36.818 1.00 24.23 87 LEU A CA 1
ATOM 643 C C . LEU A 1 87 ? -13.583 87.973 35.753 1.00 22.00 87 LEU A C 1
ATOM 644 O O . LEU A 1 87 ? -13.556 89.077 35.214 1.00 23.35 87 LEU A O 1
ATOM 649 N N . ILE A 1 88 ? -14.472 87.041 35.424 1.00 19.99 88 ILE A N 1
ATOM 650 C CA . ILE A 1 88 ? -15.509 87.327 34.440 1.00 17.90 88 ILE A CA 1
ATOM 651 C C . ILE A 1 88 ? -16.666 87.940 35.226 1.00 18.49 88 ILE A C 1
ATOM 652 O O . ILE A 1 88 ? -17.297 87.271 36.039 1.00 16.37 88 ILE A O 1
ATOM 657 N N . ASP A 1 89 ? -16.918 89.227 34.998 1.00 19.86 89 ASP A N 1
ATOM 658 C CA . ASP A 1 89 ? -17.976 89.950 35.703 1.00 20.00 89 ASP A CA 1
ATOM 659 C C . ASP A 1 89 ? -19.275 89.942 34.912 1.00 20.50 89 ASP A C 1
ATOM 660 O O . ASP A 1 89 ? -19.402 90.628 33.900 1.00 19.42 89 ASP A O 1
ATOM 665 N N . VAL A 1 90 ? -20.239 89.153 35.372 1.00 20.07 90 VAL A N 1
ATOM 666 C CA . VAL A 1 90 ? -21.536 89.080 34.713 1.00 21.09 90 VAL A CA 1
ATOM 667 C C . VAL A 1 90 ? -22.632 89.215 35.779 1.00 21.78 90 VAL A C 1
ATOM 668 O O . VAL A 1 90 ? -23.661 88.530 35.734 1.00 21.81 90 VAL A O 1
ATOM 672 N N . SER A 1 91 ? -22.384 90.111 36.737 1.00 20.86 91 SER A N 1
ATOM 673 C CA . SER A 1 91 ? -23.300 90.377 37.847 1.00 20.68 91 SER A CA 1
ATOM 674 C C . SER A 1 91 ? -24.050 91.681 37.660 1.00 20.77 91 SER A C 1
ATOM 675 O O . SER A 1 91 ? -23.948 92.331 36.625 1.00 21.53 91 SER A O 1
ATOM 678 N N . ILE A 1 92 ? -24.811 92.051 38.682 1.00 22.73 92 ILE A N 1
ATOM 679 C CA . ILE A 1 92 ? -25.540 93.301 38.678 1.00 23.90 92 ILE A CA 1
ATOM 680 C C . ILE A 1 92 ? -25.417 93.892 40.088 1.00 23.73 92 ILE A C 1
ATOM 681 O O . ILE A 1 92 ? -25.152 93.169 41.055 1.00 24.81 92 ILE A O 1
ATOM 686 N N . GLY A 1 93 ? -25.567 95.206 40.205 1.00 21.99 93 GLY A N 1
ATOM 687 C CA . GLY A 1 93 ? -25.473 95.826 41.515 1.00 20.87 93 GLY A CA 1
ATOM 688 C C . GLY A 1 93 ? -24.109 95.816 42.198 1.00 21.44 93 GLY A C 1
ATOM 689 O O . GLY A 1 93 ? -24.015 96.147 43.379 1.00 20.97 93 GLY A O 1
ATOM 690 N N . ILE A 1 94 ? -23.048 95.432 41.491 1.00 23.02 94 ILE A N 1
ATOM 691 C CA . ILE A 1 94 ? -21.712 95.443 42.089 1.00 22.43 94 ILE A CA 1
ATOM 692 C C . ILE A 1 94 ? -20.806 96.402 41.321 1.00 23.53 94 ILE A C 1
ATOM 693 O O . ILE A 1 94 ? -20.717 96.345 40.095 1.00 25.57 94 ILE A O 1
ATOM 698 N N . SER A 1 95 ? -20.125 97.276 42.054 1.00 23.45 95 SER A N 1
ATOM 699 C CA . SER A 1 95 ? -19.236 98.277 41.462 1.00 22.69 95 SER A CA 1
ATOM 700 C C . SER A 1 95 ? -18.134 97.750 40.531 1.00 20.59 95 SER A C 1
ATOM 701 O O . SER A 1 95 ? -17.154 97.179 40.988 1.00 22.07 95 SER A O 1
ATOM 704 N N . SER A 1 96 ? -18.299 97.956 39.226 1.00 19.79 96 SER A N 1
ATOM 705 C CA . SER A 1 96 ? -17.301 97.530 38.252 1.00 20.85 96 SER A CA 1
ATOM 706 C C . SER A 1 96 ? -15.978 98.213 38.582 1.00 22.50 96 SER A C 1
ATOM 707 O O . SER A 1 96 ? -14.918 97.602 38.518 1.00 23.78 96 SER A O 1
ATOM 710 N N . LEU A 1 97 ? -16.056 99.492 38.935 1.00 22.94 97 LEU A N 1
ATOM 711 C CA . LEU A 1 97 ? -14.880 100.276 39.283 1.00 22.31 97 LEU A CA 1
ATOM 712 C C . LEU A 1 97 ? -14.132 99.621 40.422 1.00 22.57 97 LEU A C 1
ATOM 713 O O . LEU A 1 97 ? -12.913 99.451 40.368 1.00 23.17 97 LEU A O 1
ATOM 718 N N . ALA A 1 98 ? -14.876 99.244 41.456 1.00 22.50 98 ALA A N 1
ATOM 719 C CA . ALA A 1 98 ? -14.281 98.607 42.619 1.00 21.80 98 ALA A CA 1
ATOM 720 C C . ALA A 1 98 ? -13.652 97.268 42.236 1.00 21.48 98 ALA A C 1
ATOM 721 O O . ALA A 1 98 ? -12.536 96.960 42.657 1.00 23.86 98 ALA A O 1
ATOM 723 N N . LEU A 1 99 ? -14.364 96.479 41.436 1.00 20.04 99 LEU A N 1
ATOM 724 C CA . LEU A 1 99 ? -13.860 95.177 40.993 1.00 19.82 99 LEU A CA 1
ATOM 725 C C . LEU A 1 99 ? -12.614 95.331 40.107 1.00 20.30 99 LEU A C 1
ATOM 726 O O . LEU A 1 99 ? -11.647 94.572 40.232 1.00 19.61 99 LEU A O 1
ATOM 731 N N . ILE A 1 100 ? -12.648 96.321 39.217 1.00 19.60 100 ILE A N 1
ATOM 732 C CA . ILE A 1 100 ? -11.538 96.597 38.311 1.00 19.89 100 ILE A CA 1
ATOM 733 C C . ILE A 1 100 ? -10.245 96.882 39.086 1.00 21.84 100 ILE A C 1
ATOM 734 O O . ILE A 1 100 ? -9.221 96.229 38.869 1.00 21.55 100 ILE A O 1
ATOM 739 N N . ILE A 1 101 ? -10.300 97.847 39.996 1.00 22.24 101 ILE A N 1
ATOM 740 C CA . ILE A 1 101 ? -9.151 98.201 40.820 1.00 23.58 101 ILE A CA 1
ATOM 741 C C . ILE A 1 101 ? -8.634 96.963 41.557 1.00 24.06 101 ILE A C 1
ATOM 742 O O . ILE A 1 101 ? -7.442 96.659 41.518 1.00 24.99 101 ILE A O 1
ATOM 747 N N . LEU A 1 102 ? -9.539 96.248 42.217 1.00 25.09 102 LEU A N 1
ATOM 748 C CA . LEU A 1 102 ? -9.174 95.047 42.953 1.00 26.14 102 LEU A CA 1
ATOM 749 C C . LEU A 1 102 ? -8.422 94.056 42.075 1.00 26.09 102 LEU A C 1
ATOM 750 O O . LEU A 1 102 ? -7.405 93.501 42.491 1.00 26.29 102 LEU A O 1
ATOM 755 N N . CYS A 1 103 ? -8.924 93.829 40.866 1.00 25.75 103 CYS A N 1
ATOM 756 C CA . CYS A 1 103 ? -8.274 92.898 39.961 1.00 27.15 103 CYS A CA 1
ATOM 757 C C . CYS A 1 103 ? -6.850 93.322 39.664 1.00 28.48 103 CYS A C 1
ATOM 758 O O . CYS A 1 103 ? -5.935 92.491 39.644 1.00 28.22 103 CYS A O 1
ATOM 761 N N . ASN A 1 104 ? -6.663 94.617 39.429 1.00 29.51 104 ASN A N 1
ATOM 762 C CA . ASN A 1 104 ? -5.335 95.142 39.137 1.00 32.43 104 ASN A CA 1
ATOM 763 C C . ASN A 1 104 ? -4.379 94.837 40.288 1.00 32.54 104 ASN A C 1
ATOM 764 O O . ASN A 1 104 ? -3.262 94.363 40.075 1.00 32.37 104 ASN A O 1
ATOM 769 N N . GLN A 1 105 ? -4.836 95.114 41.505 1.00 33.15 105 GLN A N 1
ATOM 770 C CA . GLN A 1 105 ? -4.049 94.877 42.707 1.00 33.25 105 GLN A CA 1
ATOM 771 C C . GLN A 1 105 ? -3.634 93.416 42.772 1.00 32.53 105 GLN A C 1
ATOM 772 O O . GLN A 1 105 ? -2.522 93.086 43.178 1.00 32.33 105 GLN A O 1
ATOM 778 N N . LYS A 1 106 ? -4.543 92.541 42.365 1.00 31.36 106 LYS A N 1
ATOM 779 C CA . LYS A 1 106 ? -4.281 91.112 42.398 1.00 28.50 106 LYS A CA 1
ATOM 780 C C . LYS A 1 106 ? -3.570 90.626 41.145 1.00 27.94 106 LYS A C 1
ATOM 781 O O . LYS A 1 106 ? -3.183 89.461 41.054 1.00 27.37 106 LYS A O 1
ATOM 787 N N . GLY A 1 107 ? -3.389 91.531 40.188 1.00 26.43 107 GLY A N 1
ATOM 788 C CA . GLY A 1 107 ? -2.738 91.170 38.945 1.00 25.32 107 GLY A CA 1
ATOM 789 C C . GLY A 1 107 ? -3.600 90.247 38.096 1.00 25.35 107 GLY A C 1
ATOM 790 O O . GLY A 1 107 ? -3.079 89.521 37.247 1.00 25.96 107 GLY A O 1
ATOM 791 N N . ALA A 1 108 ? -4.915 90.270 38.312 1.00 22.59 108 ALA A N 1
ATOM 792 C CA . ALA A 1 108 ? -5.832 89.415 37.550 1.00 22.97 108 ALA A CA 1
ATOM 793 C C . ALA A 1 108 ? -6.571 90.144 36.420 1.00 21.62 108 ALA A C 1
ATOM 794 O O . ALA A 1 108 ? -6.794 91.354 36.486 1.00 22.87 108 ALA A O 1
ATOM 796 N N . LEU A 1 109 ? -6.927 89.400 35.376 1.00 19.64 109 LEU A N 1
ATOM 797 C CA . LEU A 1 109 ? -7.648 89.945 34.227 1.00 18.80 109 LEU A CA 1
ATOM 798 C C . LEU A 1 109 ? -9.097 90.231 34.607 1.00 17.65 109 LEU A C 1
ATOM 799 O O . LEU A 1 109 ? -9.598 89.737 35.616 1.00 15.23 109 LEU A O 1
ATOM 804 N N . TYR A 1 110 ? -9.786 91.008 33.789 1.00 18.53 110 TYR A N 1
ATOM 805 C CA . TYR A 1 110 ? -11.169 91.322 34.098 1.00 18.60 110 TYR A CA 1
ATOM 806 C C . TYR A 1 110 ? -11.911 91.688 32.833 1.00 18.76 110 TYR A C 1
ATOM 807 O O . TYR A 1 110 ? -11.311 92.225 31.903 1.00 21.44 110 TYR A O 1
ATOM 816 N N . ILE A 1 111 ? -13.206 91.375 32.807 1.00 16.49 111 ILE A N 1
ATOM 817 C CA . ILE A 1 111 ? -14.087 91.693 31.688 1.00 15.75 111 ILE A CA 1
ATOM 818 C C . ILE A 1 111 ? -15.518 91.841 32.218 1.00 15.89 111 ILE A C 1
ATOM 819 O O . ILE A 1 111 ? -15.845 91.307 33.270 1.00 17.11 111 ILE A O 1
ATOM 824 N N . ASN A 1 112 ? -16.354 92.587 31.507 1.00 15.50 112 ASN A N 1
ATOM 825 C CA . ASN A 1 112 ? -17.749 92.731 31.883 1.00 18.32 112 ASN A CA 1
ATOM 826 C C . ASN A 1 112 ? -18.547 93.042 30.637 1.00 19.64 112 ASN A C 1
ATOM 827 O O . ASN A 1 112 ? -17.986 93.422 29.601 1.00 19.67 112 ASN A O 1
ATOM 832 N N . ALA A 1 113 ? -19.856 92.853 30.728 1.00 21.16 113 ALA A N 1
ATOM 833 C CA . ALA A 1 113 ? -20.731 93.131 29.603 1.00 21.99 113 ALA A CA 1
ATOM 834 C C . ALA A 1 113 ? -21.429 94.474 29.834 1.00 23.79 113 ALA A C 1
ATOM 835 O O . ALA A 1 113 ? -22.220 94.919 29.006 1.00 23.34 113 ALA A O 1
ATOM 837 N N . ALA A 1 114 ? -21.136 95.117 30.965 1.00 24.80 114 ALA A N 1
ATOM 838 C CA . ALA A 1 114 ? -21.721 96.426 31.275 1.00 26.05 114 ALA A CA 1
ATOM 839 C C . ALA A 1 114 ? -21.180 97.017 32.582 1.00 25.85 114 ALA A C 1
ATOM 840 O O . ALA A 1 114 ? -20.951 96.296 33.559 1.00 24.76 114 ALA A O 1
ATOM 842 N N . THR A 1 115 ? -20.974 98.332 32.597 1.00 26.13 115 THR A N 1
ATOM 843 C CA . THR A 1 115 ? -20.466 99.001 33.790 1.00 27.53 115 THR A CA 1
ATOM 844 C C . THR A 1 115 ? -21.595 99.207 34.788 1.00 27.45 115 THR A C 1
ATOM 845 O O . THR A 1 115 ? -22.627 99.778 34.460 1.00 27.08 115 THR A O 1
ATOM 849 N N . GLU A 1 116 ? -21.394 98.729 36.009 1.00 29.27 116 GLU A N 1
ATOM 850 C CA . GLU A 1 116 ? -22.410 98.834 37.051 1.00 30.67 116 GLU A CA 1
ATOM 851 C C . GLU A 1 116 ? -21.854 99.412 38.356 1.00 30.07 116 GLU A C 1
ATOM 852 O O . GLU A 1 116 ? -20.668 99.270 38.665 1.00 30.19 116 GLU A O 1
ATOM 858 N N . PRO A 1 117 ? -22.715 100.073 39.141 1.00 29.99 117 PRO A N 1
ATOM 859 C CA . PRO A 1 117 ? -22.341 100.677 40.422 1.00 28.10 117 PRO A CA 1
ATOM 860 C C . PRO A 1 117 ? -22.830 99.764 41.548 1.00 28.07 117 PRO A C 1
ATOM 861 O O . PRO A 1 117 ? -23.404 98.713 41.280 1.00 26.68 117 PRO A O 1
ATOM 865 N N . TRP A 1 118 ? -22.609 100.160 42.799 1.00 28.88 118 TRP A N 1
ATOM 866 C CA . TRP A 1 118 ? -23.081 99.362 43.926 1.00 29.96 118 TRP A CA 1
ATOM 867 C C . TRP A 1 118 ? -24.606 99.462 43.988 1.00 33.80 118 TRP A C 1
ATOM 868 O O . TRP A 1 118 ? -25.178 100.500 43.642 1.00 33.51 118 TRP A O 1
ATOM 879 N N . LYS A 1 119 ? -25.263 98.393 44.431 1.00 36.75 119 LYS A N 1
ATOM 880 C CA . LYS A 1 119 ? -26.720 98.383 44.528 1.00 41.93 119 LYS A CA 1
ATOM 881 C C . LYS A 1 119 ? -27.224 99.462 45.483 1.00 44.91 119 LYS A C 1
ATOM 882 O O . LYS A 1 119 ? -26.735 99.582 46.604 1.00 46.97 119 LYS A O 1
ATOM 888 N N . GLU A 1 120 ? -28.201 100.244 45.039 1.00 48.08 120 GLU A N 1
ATOM 889 C CA . GLU A 1 120 ? -28.780 101.293 45.875 1.00 50.31 120 GLU A CA 1
ATOM 890 C C . GLU A 1 120 ? -30.193 101.620 45.424 1.00 50.46 120 GLU A C 1
ATOM 891 O O . GLU A 1 120 ? -31.084 100.770 45.511 1.00 51.19 120 GLU A O 1
ATOM 897 N N . ARG A 1 131 ? -29.799 104.787 40.153 1.00 59.08 131 ARG A N 1
ATOM 898 C CA . ARG A 1 131 ? -30.374 105.959 39.499 1.00 58.29 131 ARG A CA 1
ATOM 899 C C . ARG A 1 131 ? -29.277 106.932 39.055 1.00 57.82 131 ARG A C 1
ATOM 900 O O . ARG A 1 131 ? -29.568 108.014 38.540 1.00 57.75 131 ARG A O 1
ATOM 908 N N . ARG A 1 132 ? -28.017 106.542 39.253 1.00 56.62 132 ARG A N 1
ATOM 909 C CA . ARG A 1 132 ? -26.891 107.381 38.848 1.00 55.99 132 ARG A CA 1
ATOM 910 C C . ARG A 1 132 ? -26.738 107.310 37.329 1.00 55.55 132 ARG A C 1
ATOM 911 O O . ARG A 1 132 ? -26.746 106.223 36.754 1.00 54.04 132 ARG A O 1
ATOM 919 N N . THR A 1 133 ? -26.602 108.469 36.688 1.00 56.71 133 THR A N 1
ATOM 920 C CA . THR A 1 133 ? -26.470 108.548 35.230 1.00 57.49 133 THR A CA 1
ATOM 921 C C . THR A 1 133 ? -25.478 107.563 34.636 1.00 57.88 133 THR A C 1
ATOM 922 O O . THR A 1 133 ? -24.443 107.266 35.232 1.00 58.69 133 THR A O 1
ATOM 926 N N . ASN A 1 134 ? -25.794 107.073 33.445 1.00 58.47 134 ASN A N 1
ATOM 927 C CA . ASN A 1 134 ? -24.933 106.119 32.768 1.00 58.69 134 ASN A CA 1
ATOM 928 C C . ASN A 1 134 ? -23.645 106.796 32.321 1.00 59.40 134 ASN A C 1
ATOM 929 O O . ASN A 1 134 ? -22.648 106.132 32.022 1.00 58.97 134 ASN A O 1
ATOM 934 N N . TYR A 1 135 ? -23.681 108.125 32.276 1.00 59.79 135 TYR A N 1
ATOM 935 C CA . TYR A 1 135 ? -22.533 108.927 31.868 1.00 60.01 135 TYR A CA 1
ATOM 936 C C . TYR A 1 135 ? -21.434 108.894 32.930 1.00 58.54 135 TYR A C 1
ATOM 937 O O . TYR A 1 135 ? -20.297 108.507 32.646 1.00 58.04 135 TYR A O 1
ATOM 946 N N . SER A 1 136 ? -21.785 109.301 34.149 1.00 57.10 136 SER A N 1
ATOM 947 C CA . SER A 1 136 ? -20.844 109.331 35.268 1.00 56.64 136 SER A CA 1
ATOM 948 C C . SER A 1 136 ? -20.160 107.987 35.472 1.00 55.98 136 SER A C 1
ATOM 949 O O . SER A 1 136 ? -18.936 107.917 35.592 1.00 54.94 136 SER A O 1
ATOM 952 N N . LEU A 1 137 ? -20.957 106.923 35.508 1.00 55.36 137 LEU A N 1
ATOM 953 C CA . LEU A 1 137 ? -20.426 105.579 35.695 1.00 54.57 137 LEU A CA 1
ATOM 954 C C . LEU A 1 137 ? -19.279 105.273 34.748 1.00 53.21 137 LEU A C 1
ATOM 955 O O . LEU A 1 137 ? -18.283 104.670 35.149 1.00 51.53 137 LEU A O 1
ATOM 960 N N . ARG A 1 138 ? -19.425 105.687 33.493 1.00 53.38 138 ARG A N 1
ATOM 961 C CA . ARG A 1 138 ? -18.401 105.445 32.484 1.00 53.47 138 ARG A CA 1
ATOM 962 C C . ARG A 1 138 ? -17.197 106.352 32.708 1.00 52.96 138 ARG A C 1
ATOM 963 O O . ARG A 1 138 ? -16.063 105.886 32.719 1.00 51.96 138 ARG A O 1
ATOM 971 N N . GLU A 1 139 ? -17.438 107.645 32.894 1.00 52.94 139 GLU A N 1
ATOM 972 C CA . GLU A 1 139 ? -16.333 108.563 33.117 1.00 54.05 139 GLU A CA 1
ATOM 973 C C . GLU A 1 139 ? -15.593 108.245 34.405 1.00 53.60 139 GLU A C 1
ATOM 974 O O . GLU A 1 139 ? -14.373 108.370 34.469 1.00 53.72 139 GLU A O 1
ATOM 980 N N . GLU A 1 140 ? -16.334 107.823 35.424 1.00 52.54 140 GLU A N 1
ATOM 981 C CA . GLU A 1 140 ? -15.741 107.490 36.710 1.00 52.10 140 GLU A CA 1
ATOM 982 C C . GLU A 1 140 ? -14.705 106.387 36.548 1.00 52.34 140 GLU A C 1
ATOM 983 O O . GLU A 1 140 ? -13.632 106.432 37.147 1.00 51.88 140 GLU A O 1
ATOM 989 N N . VAL A 1 141 ? -15.023 105.396 35.726 1.00 53.02 141 VAL A N 1
ATOM 990 C CA . VAL A 1 141 ? -14.113 104.281 35.520 1.00 54.63 141 VAL A CA 1
ATOM 991 C C . VAL A 1 141 ? -13.118 104.551 34.405 1.00 54.66 141 VAL A C 1
ATOM 992 O O . VAL A 1 141 ? -12.014 104.005 34.391 1.00 53.84 141 VAL A O 1
ATOM 996 N N . LEU A 1 142 ? -13.513 105.405 33.474 1.00 55.93 142 LEU A N 1
ATOM 997 C CA . LEU A 1 142 ? -12.653 105.736 32.351 1.00 58.38 142 LEU A CA 1
ATOM 998 C C . LEU A 1 142 ? -11.541 106.674 32.816 1.00 60.27 142 LEU A C 1
ATOM 999 O O . LEU A 1 142 ? -10.450 106.689 32.246 1.00 59.45 142 LEU A O 1
ATOM 1004 N N . ARG A 1 143 ? -11.816 107.447 33.864 1.00 63.03 143 ARG A N 1
ATOM 1005 C CA . ARG A 1 143 ? -10.821 108.371 34.396 1.00 65.35 143 ARG A CA 1
ATOM 1006 C C . ARG A 1 143 ? -9.772 107.603 35.203 1.00 65.55 143 ARG A C 1
ATOM 1007 O O . ARG A 1 143 ? -9.192 108.128 36.153 1.00 65.06 143 ARG A O 1
ATOM 1015 N N . LEU A 1 144 ? -9.542 106.352 34.819 1.00 66.03 144 LEU A N 1
ATOM 1016 C CA . LEU A 1 144 ? -8.561 105.508 35.486 1.00 66.39 144 LEU A CA 1
ATOM 1017 C C . LEU A 1 144 ? -7.697 104.817 34.442 1.00 68.20 144 LEU A C 1
ATOM 1018 O O . LEU A 1 144 ? -7.007 103.842 34.738 1.00 68.47 144 LEU A O 1
ATOM 1023 N N . LYS A 1 145 ? -7.752 105.332 33.216 1.00 69.98 145 LYS A N 1
ATOM 1024 C CA . LYS A 1 145 ? -6.989 104.789 32.097 1.00 71.49 145 LYS A CA 1
ATOM 1025 C C . LYS A 1 145 ? -5.529 104.519 32.445 1.00 72.94 145 LYS A C 1
ATOM 1026 O O . LYS A 1 145 ? -5.062 103.386 32.336 1.00 73.99 145 LYS A O 1
ATOM 1032 N N . ASP A 1 146 ? -4.811 105.559 32.861 1.00 73.95 146 ASP A N 1
ATOM 1033 C CA . ASP A 1 146 ? -3.398 105.424 33.206 1.00 74.83 146 ASP A CA 1
ATOM 1034 C C . ASP A 1 146 ? -3.172 105.259 34.712 1.00 73.70 146 ASP A C 1
ATOM 1035 O O . ASP A 1 146 ? -2.401 106.001 35.319 1.00 74.59 146 ASP A O 1
ATOM 1040 N N . LYS A 1 147 ? -3.854 104.288 35.312 1.00 71.74 147 LYS A N 1
ATOM 1041 C CA . LYS A 1 147 ? -3.706 104.014 36.741 1.00 70.02 147 LYS A CA 1
ATOM 1042 C C . LYS A 1 147 ? -3.483 102.523 36.986 1.00 67.14 147 LYS A C 1
ATOM 1043 O O . LYS A 1 147 ? -2.743 102.132 37.891 1.00 67.03 147 LYS A O 1
ATOM 1049 N N . THR A 1 148 ? -4.129 101.695 36.173 1.00 63.11 148 THR A N 1
ATOM 1050 C CA . THR A 1 148 ? -3.991 100.252 36.296 1.00 58.67 148 THR A CA 1
ATOM 1051 C C . THR A 1 148 ? -3.158 99.733 35.134 1.00 56.10 148 THR A C 1
ATOM 1052 O O . THR A 1 148 ? -3.074 100.375 34.088 1.00 55.27 148 THR A O 1
ATOM 1056 N N . GLN A 1 149 ? -2.545 98.570 35.328 1.00 53.12 149 GLN A N 1
ATOM 1057 C CA . GLN A 1 149 ? -1.702 97.952 34.315 1.00 51.37 149 GLN A CA 1
ATOM 1058 C C . GLN A 1 149 ? -2.432 96.792 33.646 1.00 49.11 149 GLN A C 1
ATOM 1059 O O . GLN A 1 149 ? -2.490 96.701 32.416 1.00 49.82 149 GLN A O 1
ATOM 1065 N N . LYS A 1 150 ? -2.993 95.909 34.467 1.00 45.49 150 LYS A N 1
ATOM 1066 C CA . LYS A 1 150 ? -3.722 94.739 33.980 1.00 40.03 150 LYS A CA 1
ATOM 1067 C C . LYS A 1 150 ? -4.927 95.103 33.116 1.00 36.86 150 LYS A C 1
ATOM 1068 O O . LYS A 1 150 ? -5.624 96.081 33.384 1.00 36.06 150 LYS A O 1
ATOM 1074 N N . THR A 1 151 ? -5.161 94.309 32.076 1.00 32.52 151 THR A N 1
ATOM 1075 C CA . THR A 1 151 ? -6.260 94.559 31.148 1.00 29.97 151 THR A CA 1
ATOM 1076 C C . THR A 1 151 ? -7.649 94.352 31.750 1.00 29.62 151 THR A C 1
ATOM 1077 O O . THR A 1 151 ? -7.906 93.375 32.454 1.00 27.84 151 THR A O 1
ATOM 1081 N N . ALA A 1 152 ? -8.535 95.294 31.464 1.00 26.97 152 ALA A N 1
ATOM 1082 C CA . ALA A 1 152 ? -9.898 95.232 31.940 1.00 27.13 152 ALA A CA 1
ATOM 1083 C C . ALA A 1 152 ? -10.793 95.668 30.789 1.00 26.71 152 ALA A C 1
ATOM 1084 O O . ALA A 1 152 ? -10.958 96.869 30.542 1.00 27.37 152 ALA A O 1
ATOM 1086 N N . LEU A 1 153 ? -11.335 94.689 30.070 1.00 24.19 153 LEU A N 1
ATOM 1087 C CA . LEU A 1 153 ? -12.211 94.937 28.926 1.00 23.07 153 LEU A CA 1
ATOM 1088 C C . LEU A 1 153 ? -13.616 95.221 29.436 1.00 23.00 153 LEU A C 1
ATOM 1089 O O . LEU A 1 153 ? -14.235 94.368 30.067 1.00 24.10 153 LEU A O 1
ATOM 1094 N N . ILE A 1 154 ? -14.122 96.416 29.161 1.00 23.31 154 ILE A N 1
ATOM 1095 C CA . ILE A 1 154 ? -15.447 96.786 29.638 1.00 25.01 154 ILE A CA 1
ATOM 1096 C C . ILE A 1 154 ? -16.530 96.832 28.567 1.00 24.34 154 ILE A C 1
ATOM 1097 O O . ILE A 1 154 ? -16.243 96.966 27.378 1.00 24.85 154 ILE A O 1
ATOM 1102 N N . THR A 1 155 ? -17.778 96.718 29.015 1.00 23.62 155 THR A N 1
ATOM 1103 C CA . THR A 1 155 ? -18.950 96.745 28.147 1.00 23.00 155 THR A CA 1
ATOM 1104 C C . THR A 1 155 ? -18.718 95.977 26.861 1.00 23.36 155 THR A C 1
ATOM 1105 O O . THR A 1 155 ? -18.963 96.496 25.772 1.00 21.33 155 THR A O 1
ATOM 1109 N N . HIS A 1 156 ? -18.251 94.737 26.988 1.00 23.07 156 HIS A N 1
ATOM 1110 C CA . HIS A 1 156 ? -17.982 93.929 25.811 1.00 22.87 156 HIS A CA 1
ATOM 1111 C C . HIS A 1 156 ? -18.952 92.766 25.659 1.00 23.49 156 HIS A C 1
ATOM 1112 O O . HIS A 1 156 ? -18.575 91.607 25.821 1.00 23.89 156 HIS A O 1
ATOM 1119 N N . GLY A 1 157 ? -20.209 93.085 25.361 1.00 24.19 157 GLY A N 1
ATOM 1120 C CA . GLY A 1 157 ? -21.214 92.053 25.157 1.00 23.24 157 GLY A CA 1
ATOM 1121 C C . GLY A 1 157 ? -21.625 92.158 23.703 1.00 24.66 157 GLY A C 1
ATOM 1122 O O . GLY A 1 157 ? -20.825 92.594 22.883 1.00 25.82 157 GLY A O 1
ATOM 1123 N N . ALA A 1 158 ? -22.852 91.768 23.371 1.00 25.54 158 ALA A N 1
ATOM 1124 C CA . ALA A 1 158 ? -23.311 91.868 21.993 1.00 26.15 158 ALA A CA 1
ATOM 1125 C C . ALA A 1 158 ? -23.459 93.371 21.725 1.00 28.60 158 ALA A C 1
ATOM 1126 O O . ALA A 1 158 ? -22.933 93.899 20.749 1.00 28.82 158 ALA A O 1
ATOM 1128 N N . ASN A 1 159 ? -24.194 94.063 22.583 1.00 29.18 159 ASN A N 1
ATOM 1129 C CA . ASN A 1 159 ? -24.319 95.505 22.446 1.00 33.80 159 ASN A CA 1
ATOM 1130 C C . ASN A 1 159 ? -24.681 96.098 23.790 1.00 35.46 159 ASN A C 1
ATOM 1131 O O . ASN A 1 159 ? -25.738 95.813 24.352 1.00 34.25 159 ASN A O 1
ATOM 1136 N N . PRO A 1 160 ? -23.791 96.933 24.332 1.00 35.24 160 PRO A N 1
ATOM 1137 C CA . PRO A 1 160 ? -22.504 97.339 23.758 1.00 34.82 160 PRO A CA 1
ATOM 1138 C C . PRO A 1 160 ? -21.525 96.187 23.559 1.00 36.10 160 PRO A C 1
ATOM 1139 O O . PRO A 1 160 ? -21.605 95.170 24.251 1.00 37.91 160 PRO A O 1
ATOM 1143 N N . GLY A 1 161 ? -20.593 96.360 22.621 1.00 33.14 161 GLY A N 1
ATOM 1144 C CA . GLY A 1 161 ? -19.595 95.335 22.379 1.00 31.14 161 GLY A CA 1
ATOM 1145 C C . GLY A 1 161 ? -19.437 94.952 20.926 1.00 31.10 161 GLY A C 1
ATOM 1146 O O . GLY A 1 161 ? -18.815 95.664 20.141 1.00 33.27 161 GLY A O 1
ATOM 1147 N N . LEU A 1 162 ? -20.000 93.804 20.581 1.00 28.29 162 LEU A N 1
ATOM 1148 C CA . LEU A 1 162 ? -19.951 93.286 19.233 1.00 26.77 162 LEU A CA 1
ATOM 1149 C C . LEU A 1 162 ? -20.364 94.352 18.227 1.00 26.64 162 LEU A C 1
ATOM 1150 O O . LEU A 1 162 ? -19.817 94.426 17.125 1.00 25.88 162 LEU A O 1
ATOM 1155 N N . VAL A 1 163 ? -21.325 95.180 18.623 1.00 25.82 163 VAL A N 1
ATOM 1156 C CA . VAL A 1 163 ? -21.856 96.236 17.768 1.00 26.29 163 VAL A CA 1
ATOM 1157 C C . VAL A 1 163 ? -20.779 97.199 17.266 1.00 26.13 163 VAL A C 1
ATOM 1158 O O . VAL A 1 163 ? -20.793 97.617 16.108 1.00 25.10 163 VAL A O 1
ATOM 1162 N N . SER A 1 164 ? -19.839 97.531 18.141 1.00 27.37 164 SER A N 1
ATOM 1163 C CA . SER A 1 164 ? -18.741 98.411 17.785 1.00 27.95 164 SER A CA 1
ATOM 1164 C C . SER A 1 164 ? -17.918 97.730 16.684 1.00 28.15 164 SER A C 1
ATOM 1165 O O . SER A 1 164 ? -17.551 98.350 15.688 1.00 29.23 164 SER A O 1
ATOM 1168 N N . HIS A 1 165 ? -17.648 96.442 16.840 1.00 27.58 165 HIS A N 1
ATOM 1169 C CA . HIS A 1 165 ? -16.880 95.745 15.821 1.00 27.55 165 HIS A CA 1
ATOM 1170 C C . HIS A 1 165 ? -17.633 95.632 14.506 1.00 27.77 165 HIS A C 1
ATOM 1171 O O . HIS A 1 165 ? -17.011 95.543 13.447 1.00 30.02 165 HIS A O 1
ATOM 1178 N N . PHE A 1 166 ? -18.964 95.633 14.559 1.00 27.49 166 PHE A N 1
ATOM 1179 C CA . PHE A 1 166 ? -19.746 95.548 13.328 1.00 27.81 166 PHE A CA 1
ATOM 1180 C C . PHE A 1 166 ? -19.669 96.874 12.574 1.00 27.82 166 PHE A C 1
ATOM 1181 O O . PHE A 1 166 ? -19.638 96.896 11.344 1.00 27.35 166 PHE A O 1
ATOM 1189 N N . ILE A 1 167 ? -19.630 97.981 13.306 1.00 28.45 167 ILE A N 1
ATOM 1190 C CA . ILE A 1 167 ? -19.559 99.278 12.652 1.00 29.38 167 ILE A CA 1
ATOM 1191 C C . ILE A 1 167 ? -18.260 99.411 11.857 1.00 28.88 167 ILE A C 1
ATOM 1192 O O . ILE A 1 167 ? -18.275 99.844 10.706 1.00 27.85 167 ILE A O 1
ATOM 1197 N N . LYS A 1 168 ? -17.143 99.014 12.456 1.00 30.20 168 LYS A N 1
ATOM 1198 C CA . LYS A 1 168 ? -15.857 99.094 11.770 1.00 31.22 168 LYS A CA 1
ATOM 1199 C C . LYS A 1 168 ? -15.855 98.192 10.540 1.00 32.11 168 LYS A C 1
ATOM 1200 O O . LYS A 1 168 ? -15.346 98.567 9.487 1.00 32.48 168 LYS A O 1
ATOM 1206 N N . GLU A 1 169 ? -16.413 96.995 10.676 1.00 33.87 169 GLU A N 1
ATOM 1207 C CA . GLU A 1 169 ? -16.448 96.063 9.556 1.00 35.21 169 GLU A CA 1
ATOM 1208 C C . GLU A 1 169 ? -17.240 96.667 8.404 1.00 35.12 169 GLU A C 1
ATOM 1209 O O . GLU A 1 169 ? -16.796 96.645 7.255 1.00 36.52 169 GLU A O 1
ATOM 1215 N N . ALA A 1 170 ? -18.404 97.226 8.721 1.00 34.64 170 ALA A N 1
ATOM 1216 C CA . ALA A 1 170 ? -19.260 97.835 7.708 1.00 34.80 170 ALA A CA 1
ATOM 1217 C C . ALA A 1 170 ? -18.570 99.032 7.063 1.00 34.50 170 ALA A C 1
ATOM 1218 O O . ALA A 1 170 ? -18.641 99.226 5.848 1.00 35.05 170 ALA A O 1
ATOM 1220 N N . LEU A 1 171 ? -17.909 99.836 7.887 1.00 33.48 171 LEU A N 1
ATOM 1221 C CA . LEU A 1 171 ? -17.201 101.008 7.398 1.00 32.33 171 LEU A CA 1
ATOM 1222 C C . LEU A 1 171 ? -16.199 100.598 6.320 1.00 32.38 171 LEU A C 1
ATOM 1223 O O . LEU A 1 171 ? -16.076 101.263 5.292 1.00 33.96 171 LEU A O 1
ATOM 1228 N N . LEU A 1 172 ? -15.497 99.492 6.537 1.00 31.20 172 LEU A N 1
ATOM 1229 C CA . LEU A 1 172 ? -14.527 99.038 5.549 1.00 30.47 172 LEU A CA 1
ATOM 1230 C C . LEU A 1 172 ? -15.216 98.442 4.322 1.00 32.17 172 LEU A C 1
ATOM 1231 O O . LEU A 1 172 ? -14.805 98.714 3.194 1.00 32.16 172 LEU A O 1
ATOM 1236 N N . ASN A 1 173 ? -16.256 97.634 4.531 1.00 32.48 173 ASN A N 1
ATOM 1237 C CA . ASN A 1 173 ? -16.958 97.037 3.396 1.00 32.95 173 ASN A CA 1
ATOM 1238 C C . ASN A 1 173 ? -17.522 98.106 2.469 1.00 34.07 173 ASN A C 1
ATOM 1239 O O . ASN A 1 173 ? -17.383 98.016 1.253 1.00 34.03 173 ASN A O 1
ATOM 1244 N N . ILE A 1 174 ? -18.156 99.123 3.038 1.00 35.01 174 ILE A N 1
ATOM 1245 C CA . ILE A 1 174 ? -18.722 100.185 2.219 1.00 37.61 174 ILE A CA 1
ATOM 1246 C C . ILE A 1 174 ? -17.619 100.876 1.424 1.00 39.06 174 ILE A C 1
ATOM 1247 O O . ILE A 1 174 ? -17.852 101.365 0.321 1.00 39.81 174 ILE A O 1
ATOM 1252 N N . ALA A 1 175 ? -16.419 100.918 1.995 1.00 41.76 175 ALA A N 1
ATOM 1253 C CA . ALA A 1 175 ? -15.273 101.539 1.341 1.00 43.01 175 ALA A CA 1
ATOM 1254 C C . ALA A 1 175 ? -14.842 100.725 0.117 1.00 44.40 175 ALA A C 1
ATOM 1255 O O . ALA A 1 175 ? -14.579 101.292 -0.941 1.00 44.83 175 ALA A O 1
ATOM 1257 N N . LYS A 1 176 ? -14.771 99.403 0.250 1.00 44.85 176 LYS A N 1
ATOM 1258 C CA . LYS A 1 176 ? -14.377 98.578 -0.884 1.00 46.88 176 LYS A CA 1
ATOM 1259 C C . LYS A 1 176 ? -15.470 98.626 -1.955 1.00 46.81 176 LYS A C 1
ATOM 1260 O O . LYS A 1 176 ? -15.167 98.665 -3.145 1.00 47.66 176 LYS A O 1
ATOM 1266 N N . ASP A 1 177 ? -16.735 98.641 -1.531 1.00 46.86 177 ASP A N 1
ATOM 1267 C CA . ASP A 1 177 ? -17.869 98.705 -2.460 1.00 46.23 177 ASP A CA 1
ATOM 1268 C C . ASP A 1 177 ? -17.958 100.072 -3.127 1.00 46.58 177 ASP A C 1
ATOM 1269 O O . ASP A 1 177 ? -18.782 100.276 -4.018 1.00 46.94 177 ASP A O 1
ATOM 1274 N N . ASN A 1 178 ? -17.143 101.016 -2.666 1.00 46.73 178 ASN A N 1
ATOM 1275 C CA . ASN A 1 178 ? -17.127 102.358 -3.238 1.00 47.65 178 ASN A CA 1
ATOM 1276 C C . ASN A 1 178 ? -15.886 102.508 -4.104 1.00 49.23 178 ASN A C 1
ATOM 1277 O O . ASN A 1 178 ? -15.594 103.596 -4.599 1.00 49.93 178 ASN A O 1
ATOM 1282 N N . GLY A 1 179 ? -15.158 101.411 -4.276 1.00 48.96 179 GLY A N 1
ATOM 1283 C CA . GLY A 1 179 ? -13.954 101.449 -5.078 1.00 50.86 179 GLY A CA 1
ATOM 1284 C C . GLY A 1 179 ? -12.741 101.910 -4.290 1.00 52.52 179 GLY A C 1
ATOM 1285 O O . GLY A 1 179 ? -11.609 101.615 -4.673 1.00 51.99 179 GLY A O 1
ATOM 1286 N N . LEU A 1 180 ? -12.971 102.629 -3.193 1.00 53.45 180 LEU A N 1
ATOM 1287 C CA . LEU A 1 180 ? -11.884 103.129 -2.353 1.00 56.15 180 LEU A CA 1
ATOM 1288 C C . LEU A 1 180 ? -10.963 102.028 -1.855 1.00 57.82 180 LEU A C 1
ATOM 1289 O O . LEU A 1 180 ? -11.404 100.939 -1.499 1.00 57.94 180 LEU A O 1
ATOM 1294 N N . THR A 1 181 ? -9.672 102.328 -1.827 1.00 60.95 181 THR A N 1
ATOM 1295 C CA . THR A 1 181 ? -8.675 101.369 -1.380 1.00 63.86 181 THR A CA 1
ATOM 1296 C C . THR A 1 181 ? -7.687 102.052 -0.439 1.00 64.72 181 THR A C 1
ATOM 1297 O O . THR A 1 181 ? -6.780 102.762 -0.876 1.00 65.55 181 THR A O 1
ATOM 1301 N N . ILE A 1 182 ? -7.878 101.836 0.859 1.00 65.36 182 ILE A N 1
ATOM 1302 C CA . ILE A 1 182 ? -7.013 102.432 1.867 1.00 65.22 182 ILE A CA 1
ATOM 1303 C C . ILE A 1 182 ? -6.535 101.397 2.875 1.00 64.17 182 ILE A C 1
ATOM 1304 O O . ILE A 1 182 ? -6.784 100.201 2.716 1.00 64.25 182 ILE A O 1
ATOM 1309 N N . ASN A 1 183 ? -5.841 101.863 3.907 1.00 63.22 183 ASN A N 1
ATOM 1310 C CA . ASN A 1 183 ? -5.335 100.973 4.940 1.00 63.11 183 ASN A CA 1
ATOM 1311 C C . ASN A 1 183 ? -6.317 100.964 6.104 1.00 62.89 183 ASN A C 1
ATOM 1312 O O . ASN A 1 183 ? -7.030 101.941 6.328 1.00 62.70 183 ASN A O 1
ATOM 1317 N N . ARG A 1 184 ? -6.355 99.857 6.838 1.00 61.94 184 ARG A N 1
ATOM 1318 C CA . ARG A 1 184 ? -7.249 99.738 7.980 1.00 61.25 184 ARG A CA 1
ATOM 1319 C C . ARG A 1 184 ? -6.847 100.799 9.005 1.00 59.06 184 ARG A C 1
ATOM 1320 O O . ARG A 1 184 ? -5.748 100.751 9.557 1.00 59.65 184 ARG A O 1
ATOM 1328 N N . PRO A 1 185 ? -7.736 101.772 9.269 1.00 56.58 185 PRO A N 1
ATOM 1329 C CA . PRO A 1 185 ? -7.475 102.852 10.227 1.00 55.45 185 PRO A CA 1
ATOM 1330 C C . PRO A 1 185 ? -7.136 102.354 11.625 1.00 54.23 185 PRO A C 1
ATOM 1331 O O . PRO A 1 185 ? -7.577 101.281 12.031 1.00 54.15 185 PRO A O 1
ATOM 1335 N N . LYS A 1 186 ? -6.347 103.134 12.359 1.00 52.92 186 LYS A N 1
ATOM 1336 C CA . LYS A 1 186 ? -5.960 102.738 13.708 1.00 53.44 186 LYS A CA 1
ATOM 1337 C C . LYS A 1 186 ? -6.653 103.547 14.793 1.00 52.28 186 LYS A C 1
ATOM 1338 O O . LYS A 1 186 ? -7.538 103.051 15.488 1.00 54.82 186 LYS A O 1
ATOM 1344 N N . ASN A 1 187 ? -6.244 104.795 14.945 1.00 49.42 187 ASN A N 1
ATOM 1345 C CA . ASN A 1 187 ? -6.825 105.650 15.963 1.00 47.28 187 ASN A CA 1
ATOM 1346 C C . ASN A 1 187 ? -8.281 105.983 15.649 1.00 45.90 187 ASN A C 1
ATOM 1347 O O . ASN A 1 187 ? -8.770 105.735 14.541 1.00 45.78 187 ASN A O 1
ATOM 1352 N N . ALA A 1 188 ? -8.964 106.558 16.634 1.00 43.59 188 ALA A N 1
ATOM 1353 C CA . ALA A 1 188 ? -10.365 106.945 16.494 1.00 40.62 188 ALA A CA 1
ATOM 1354 C C . ALA A 1 188 ? -10.556 107.977 15.385 1.00 39.42 188 ALA A C 1
ATOM 1355 O O . ALA A 1 188 ? -11.480 107.865 14.578 1.00 39.17 188 ALA A O 1
ATOM 1357 N N . ALA A 1 189 ? -9.677 108.976 15.351 1.00 39.38 189 ALA A N 1
ATOM 1358 C CA . ALA A 1 189 ? -9.740 110.040 14.348 1.00 38.81 189 ALA A CA 1
ATOM 1359 C C . ALA A 1 189 ? -9.826 109.480 12.928 1.00 38.10 189 ALA A C 1
ATOM 1360 O O . ALA A 1 189 ? -10.610 109.964 12.113 1.00 37.78 189 ALA A O 1
ATOM 1362 N N . GLU A 1 190 ? -9.019 108.464 12.634 1.00 38.57 190 GLU A N 1
ATOM 1363 C CA . GLU A 1 190 ? -9.025 107.850 11.313 1.00 39.13 190 GLU A CA 1
ATOM 1364 C C . GLU A 1 190 ? -10.351 107.148 11.040 1.00 38.10 190 GLU A C 1
ATOM 1365 O O . GLU A 1 190 ? -10.849 107.174 9.915 1.00 40.76 190 GLU A O 1
ATOM 1371 N N . TRP A 1 191 ? -10.922 106.518 12.064 1.00 34.30 191 TRP A N 1
ATOM 1372 C CA . TRP A 1 191 ? -12.198 105.832 11.899 1.00 29.81 191 TRP A CA 1
ATOM 1373 C C . TRP A 1 191 ? -13.289 106.861 11.657 1.00 29.23 191 TRP A C 1
ATOM 1374 O O . TRP A 1 191 ? -14.159 106.675 10.806 1.00 28.68 191 TRP A O 1
ATOM 1385 N N . ALA A 1 192 ? -13.233 107.950 12.415 1.00 27.88 192 ALA A N 1
ATOM 1386 C CA . ALA A 1 192 ? -14.207 109.022 12.277 1.00 27.20 192 ALA A CA 1
ATOM 1387 C C . ALA A 1 192 ? -14.089 109.604 10.875 1.00 28.12 192 ALA A C 1
ATOM 1388 O O . ALA A 1 192 ? -15.090 109.835 10.201 1.00 26.94 192 ALA A O 1
ATOM 1390 N N . ASN A 1 193 ? -12.851 109.824 10.440 1.00 29.87 193 ASN A N 1
ATOM 1391 C CA . ASN A 1 193 ? -12.579 110.386 9.125 1.00 30.41 193 ASN A CA 1
ATOM 1392 C C . ASN A 1 193 ? -13.142 109.516 8.004 1.00 30.65 193 ASN A C 1
ATOM 1393 O O . ASN A 1 193 ? -13.707 110.033 7.041 1.00 30.69 193 ASN A O 1
ATOM 1398 N N . LEU A 1 194 ? -12.980 108.200 8.131 1.00 31.23 194 LEU A N 1
ATOM 1399 C CA . LEU A 1 194 ? -13.503 107.261 7.146 1.00 29.86 194 LEU A CA 1
ATOM 1400 C C . LEU A 1 194 ? -15.022 107.342 7.131 1.00 32.32 194 LEU A C 1
ATOM 1401 O O . LEU A 1 194 ? -15.644 107.238 6.078 1.00 34.02 194 LEU A O 1
ATOM 1406 N N . ALA A 1 195 ? -15.625 107.533 8.301 1.00 34.36 195 ALA A N 1
ATOM 1407 C CA . ALA A 1 195 ? -17.081 107.620 8.370 1.00 35.21 195 ALA A CA 1
ATOM 1408 C C . ALA A 1 195 ? -17.574 108.851 7.626 1.00 35.66 195 ALA A C 1
ATOM 1409 O O . ALA A 1 195 ? -18.547 108.788 6.876 1.00 35.56 195 ALA A O 1
ATOM 1419 N N . THR A 1 197 ? -15.861 110.677 5.275 1.00 35.78 197 THR A N 1
ATOM 1420 C CA . THR A 1 197 ? -15.529 110.598 3.860 1.00 35.54 197 THR A CA 1
ATOM 1421 C C . THR A 1 197 ? -16.519 109.701 3.118 1.00 34.74 197 THR A C 1
ATOM 1422 O O . THR A 1 197 ? -16.706 109.844 1.909 1.00 34.80 197 THR A O 1
ATOM 1426 N N . LEU A 1 198 ? -17.170 108.795 3.846 1.00 32.41 198 LEU A N 1
ATOM 1427 C CA . LEU A 1 198 ? -18.168 107.900 3.253 1.00 30.60 198 LEU A CA 1
ATOM 1428 C C . LEU A 1 198 ? -19.597 108.457 3.274 1.00 29.32 198 LEU A C 1
ATOM 1429 O O . LEU A 1 198 ? -20.515 107.823 2.758 1.00 29.36 198 LEU A O 1
ATOM 1434 N N . GLY A 1 199 ? -19.790 109.628 3.878 1.00 28.27 199 GLY A N 1
ATOM 1435 C CA . GLY A 1 199 ? -21.114 110.238 3.905 1.00 27.98 199 GLY A CA 1
ATOM 1436 C C . GLY A 1 199 ? -22.117 109.713 4.918 1.00 27.80 199 GLY A C 1
ATOM 1437 O O . GLY A 1 199 ? -23.322 109.949 4.802 1.00 26.21 199 GLY A O 1
ATOM 1438 N N . ILE A 1 200 ? -21.613 109.000 5.916 1.00 27.21 200 ILE A N 1
ATOM 1439 C CA . ILE A 1 200 ? -22.449 108.448 6.958 1.00 26.02 200 ILE A CA 1
ATOM 1440 C C . ILE A 1 200 ? -23.053 109.572 7.770 1.00 26.29 200 ILE A C 1
ATOM 1441 O O . ILE A 1 200 ? -22.338 110.325 8.432 1.00 26.20 200 ILE A O 1
ATOM 1446 N N . LYS A 1 201 ? -24.374 109.683 7.717 1.00 25.26 201 LYS A N 1
ATOM 1447 C CA . LYS A 1 201 ? -25.079 110.721 8.452 1.00 25.83 201 LYS A CA 1
ATOM 1448 C C . LYS A 1 201 ? -25.703 110.176 9.732 1.00 25.53 201 LYS A C 1
ATOM 1449 O O . LYS A 1 201 ? -25.891 110.909 10.702 1.00 23.11 201 LYS A O 1
ATOM 1455 N N . VAL A 1 202 ? -26.021 108.886 9.730 1.00 25.48 202 VAL A N 1
ATOM 1456 C CA . VAL A 1 202 ? -26.634 108.266 10.891 1.00 24.99 202 VAL A CA 1
ATOM 1457 C C . VAL A 1 202 ? -26.377 106.760 10.954 1.00 25.59 202 VAL A C 1
ATOM 1458 O O . VAL A 1 202 ? -26.418 106.060 9.938 1.00 26.35 202 VAL A O 1
ATOM 1462 N N . ILE A 1 203 ? -26.095 106.281 12.164 1.00 23.73 203 ILE A N 1
ATOM 1463 C CA . ILE A 1 203 ? -25.837 104.871 12.424 1.00 21.67 203 ILE A CA 1
ATOM 1464 C C . ILE A 1 203 ? -26.859 104.344 13.431 1.00 20.94 203 ILE A C 1
ATOM 1465 O O . ILE A 1 203 ? -27.037 104.922 14.500 1.00 20.02 203 ILE A O 1
ATOM 1470 N N . HIS A 1 204 ? -27.527 103.248 13.092 1.00 21.31 204 HIS A N 1
ATOM 1471 C CA . HIS A 1 204 ? -28.497 102.646 14.001 1.00 21.10 204 HIS A CA 1
ATOM 1472 C C . HIS A 1 204 ? -28.008 101.273 14.434 1.00 21.04 204 HIS A C 1
ATOM 1473 O O . HIS A 1 204 ? -27.304 100.585 13.690 1.00 20.66 204 HIS A O 1
ATOM 1480 N N . VAL A 1 205 ? -28.373 100.891 15.650 1.00 19.77 205 VAL A N 1
ATOM 1481 C CA . VAL A 1 205 ? -28.087 99.559 16.141 1.00 18.84 205 VAL A CA 1
ATOM 1482 C C . VAL A 1 205 ? -29.493 99.030 15.918 1.00 18.28 205 VAL A C 1
ATOM 1483 O O . VAL A 1 205 ? -30.407 99.320 16.696 1.00 19.14 205 VAL A O 1
ATOM 1487 N N . ALA A 1 206 ? -29.675 98.329 14.803 1.00 17.82 206 ALA A N 1
ATOM 1488 C CA . ALA A 1 206 ? -30.981 97.800 14.437 1.00 18.65 206 ALA A CA 1
ATOM 1489 C C . ALA A 1 206 ? -31.067 96.314 14.739 1.00 20.25 206 ALA A C 1
ATOM 1490 O O . ALA A 1 206 ? -30.339 95.504 14.162 1.00 22.17 206 ALA A O 1
ATOM 1492 N N . GLU A 1 207 ? -31.958 95.967 15.661 1.00 20.44 207 GLU A N 1
ATOM 1493 C CA . GLU A 1 207 ? -32.143 94.582 16.065 1.00 21.74 207 GLU A CA 1
ATOM 1494 C C . GLU A 1 207 ? -33.616 94.235 16.051 1.00 21.58 207 GLU A C 1
ATOM 1495 O O . GLU A 1 207 ? -34.469 95.060 16.384 1.00 18.77 207 GLU A O 1
ATOM 1501 N N . GLN A 1 208 ? -33.906 93.000 15.670 1.00 21.77 208 GLN A N 1
ATOM 1502 C CA . GLN A 1 208 ? -35.275 92.544 15.622 1.00 22.28 208 GLN A CA 1
ATOM 1503 C C . GLN A 1 208 ? -35.338 91.098 16.084 1.00 22.08 208 GLN A C 1
ATOM 1504 O O . GLN A 1 208 ? -34.871 90.196 15.395 1.00 23.28 208 GLN A O 1
ATOM 1510 N N . ASP A 1 209 ? -35.907 90.904 17.271 1.00 22.65 209 ASP A N 1
ATOM 1511 C CA . ASP A 1 209 ? -36.054 89.592 17.893 1.00 20.55 209 ASP A CA 1
ATOM 1512 C C . ASP A 1 209 ? -37.398 89.014 17.481 1.00 21.87 209 ASP A C 1
ATOM 1513 O O . ASP A 1 209 ? -38.450 89.572 17.811 1.00 22.04 209 ASP A O 1
ATOM 1518 N N . SER A 1 210 ? -37.359 87.892 16.765 1.00 21.82 210 SER A N 1
ATOM 1519 C CA . SER A 1 210 ? -38.577 87.226 16.308 1.00 20.97 210 SER A CA 1
ATOM 1520 C C . SER A 1 210 ? -38.796 85.884 17.012 1.00 22.06 210 SER A C 1
ATOM 1521 O O . SER A 1 210 ? -39.599 85.071 16.564 1.00 22.98 210 SER A O 1
ATOM 1524 N N . GLN A 1 211 ? -38.091 85.640 18.111 1.00 22.23 211 GLN A N 1
ATOM 1525 C CA . GLN A 1 211 ? -38.267 84.373 18.809 1.00 23.29 211 GLN A CA 1
ATOM 1526 C C . GLN A 1 211 ? -39.664 84.277 19.427 1.00 24.21 211 GLN A C 1
ATOM 1527 O O . GLN A 1 211 ? -40.049 85.127 20.225 1.00 26.56 211 GLN A O 1
ATOM 1533 N N . VAL A 1 212 ? -40.429 83.264 19.016 1.00 23.69 212 VAL A N 1
ATOM 1534 C CA . VAL A 1 212 ? -41.773 83.041 19.545 1.00 24.81 212 VAL A CA 1
ATOM 1535 C C . VAL A 1 212 ? -41.717 81.878 20.525 1.00 25.98 212 VAL A C 1
ATOM 1536 O O . VAL A 1 212 ? -40.741 81.128 20.544 1.00 26.64 212 VAL A O 1
ATOM 1540 N N . THR A 1 213 ? -42.774 81.703 21.312 1.00 25.65 213 THR A N 1
ATOM 1541 C CA . THR A 1 213 ? -42.768 80.659 22.326 1.00 27.46 213 THR A CA 1
ATOM 1542 C C . THR A 1 213 ? -44.054 79.879 22.546 1.00 28.28 213 THR A C 1
ATOM 1543 O O . THR A 1 213 ? -45.108 80.203 22.002 1.00 29.50 213 THR A O 1
ATOM 1547 N N . TYR A 1 214 ? -43.939 78.854 23.386 1.00 27.44 214 TYR A N 1
ATOM 1548 C CA . TYR A 1 214 ? -45.052 78.007 23.771 1.00 25.67 214 TYR A CA 1
ATOM 1549 C C . TYR A 1 214 ? -44.764 77.432 25.165 1.00 25.56 214 TYR A C 1
ATOM 1550 O O . TYR A 1 214 ? -43.680 76.917 25.425 1.00 22.99 214 TYR A O 1
ATOM 1559 N N . PRO A 1 215 ? -45.736 77.522 26.088 1.00 27.12 215 PRO A N 1
ATOM 1560 C CA . PRO A 1 215 ? -47.075 78.110 25.944 1.00 27.57 215 PRO A CA 1
ATOM 1561 C C . PRO A 1 215 ? -47.015 79.638 25.802 1.00 27.94 215 PRO A C 1
ATOM 1562 O O . PRO A 1 215 ? -45.970 80.250 26.029 1.00 26.94 215 PRO A O 1
ATOM 1566 N N . PRO A 1 216 ? -48.144 80.272 25.441 1.00 28.24 216 PRO A N 1
ATOM 1567 C CA . PRO A 1 216 ? -48.217 81.728 25.268 1.00 27.70 216 PRO A CA 1
ATOM 1568 C C . PRO A 1 216 ? -47.859 82.500 26.540 1.00 26.71 216 PRO A C 1
ATOM 1569 O O . PRO A 1 216 ? -47.607 81.911 27.592 1.00 25.12 216 PRO A O 1
ATOM 1573 N N . LYS A 1 217 ? -47.855 83.825 26.440 1.00 23.70 217 LYS A N 1
ATOM 1574 C CA . LYS A 1 217 ? -47.545 84.654 27.588 1.00 22.81 217 LYS A CA 1
ATOM 1575 C C . LYS A 1 217 ? -48.736 84.683 28.536 1.00 24.52 217 LYS A C 1
ATOM 1576 O O . LYS A 1 217 ? -49.882 84.529 28.109 1.00 24.23 217 LYS A O 1
ATOM 1582 N N . SER A 1 218 ? -48.463 84.866 29.824 1.00 23.40 218 SER A N 1
ATOM 1583 C CA . SER A 1 218 ? -49.530 84.966 30.808 1.00 24.51 218 SER A CA 1
ATOM 1584 C C . SER A 1 218 ? -49.567 86.383 31.368 1.00 23.85 218 SER A C 1
ATOM 1585 O O . SER A 1 218 ? -48.557 87.087 31.370 1.00 25.92 218 SER A O 1
ATOM 1588 N N . PRO A 1 219 ? -50.747 86.831 31.814 1.00 21.69 219 PRO A N 1
ATOM 1589 C CA . PRO A 1 219 ? -50.865 88.175 32.375 1.00 20.19 219 PRO A CA 1
ATOM 1590 C C . PRO A 1 219 ? -50.038 88.262 33.646 1.00 20.68 219 PRO A C 1
ATOM 1591 O O . PRO A 1 219 ? -49.839 87.257 34.330 1.00 21.37 219 PRO A O 1
ATOM 1595 N N . GLY A 1 220 ? -49.558 89.462 33.951 1.00 21.84 220 GLY A N 1
ATOM 1596 C CA . GLY A 1 220 ? -48.793 89.677 35.166 1.00 20.94 220 GLY A CA 1
ATOM 1597 C C . GLY A 1 220 ? -47.332 89.301 35.148 1.00 21.91 220 GLY A C 1
ATOM 1598 O O . GLY A 1 220 ? -46.732 89.111 36.203 1.00 23.07 220 GLY A O 1
ATOM 1599 N N . GLU A 1 221 ? -46.737 89.197 33.970 1.00 22.02 221 GLU A N 1
ATOM 1600 C CA . GLU A 1 221 ? -45.333 88.831 33.921 1.00 21.15 221 GLU A CA 1
ATOM 1601 C C . GLU A 1 221 ? -44.647 89.503 32.754 1.00 20.58 221 GLU A C 1
ATOM 1602 O O . GLU A 1 221 ? -45.251 89.713 31.705 1.00 20.56 221 GLU A O 1
ATOM 1608 N N . PHE A 1 222 ? -43.383 89.856 32.945 1.00 20.74 222 PHE A N 1
ATOM 1609 C CA . PHE A 1 222 ? -42.613 90.470 31.878 1.00 21.18 222 PHE A CA 1
ATOM 1610 C C . PHE A 1 222 ? -41.745 89.348 31.295 1.00 21.86 222 PHE A C 1
ATOM 1611 O O . PHE A 1 222 ? -40.887 88.791 31.983 1.00 21.52 222 PHE A O 1
ATOM 1619 N N . VAL A 1 223 ? -41.997 89.008 30.034 1.00 22.04 223 VAL A N 1
ATOM 1620 C CA . VAL A 1 223 ? -41.273 87.941 29.355 1.00 22.41 223 VAL A CA 1
ATOM 1621 C C . VAL A 1 223 ? -40.301 88.501 28.314 1.00 22.54 223 VAL A C 1
ATOM 1622 O O . VAL A 1 223 ? -40.650 89.380 27.520 1.00 21.36 223 VAL A O 1
ATOM 1626 N N . ASN A 1 224 ? -39.074 87.988 28.322 1.00 21.90 224 ASN A N 1
ATOM 1627 C CA . ASN A 1 224 ? -38.061 88.472 27.400 1.00 21.34 224 ASN A CA 1
ATOM 1628 C C . ASN A 1 224 ? -37.000 87.417 27.133 1.00 22.39 224 ASN A C 1
ATOM 1629 O O . ASN A 1 224 ? -36.804 86.490 27.922 1.00 24.09 224 ASN A O 1
ATOM 1634 N N . THR A 1 225 ? -36.323 87.553 26.003 1.00 20.77 225 THR A N 1
ATOM 1635 C CA . THR A 1 225 ? -35.293 86.605 25.639 1.00 19.36 225 THR A CA 1
ATOM 1636 C C . THR A 1 225 ? -34.048 86.816 26.479 1.00 19.65 225 THR A C 1
ATOM 1637 O O . THR A 1 225 ? -33.132 85.997 26.461 1.00 19.89 225 THR A O 1
ATOM 1641 N N . TRP A 1 226 ? -34.018 87.928 27.207 1.00 18.69 226 TRP A N 1
ATOM 1642 C CA . TRP A 1 226 ? -32.912 88.237 28.108 1.00 18.70 226 TRP A CA 1
ATOM 1643 C C . TRP A 1 226 ? -33.492 88.875 29.361 1.00 19.88 226 TRP A C 1
ATOM 1644 O O . TRP A 1 226 ? -34.710 88.875 29.543 1.00 20.04 226 TRP A O 1
ATOM 1655 N N . SER A 1 227 ? -32.637 89.419 30.220 1.00 17.84 227 SER A N 1
ATOM 1656 C CA . SER A 1 227 ? -33.111 90.022 31.458 1.00 18.65 227 SER A CA 1
ATOM 1657 C C . SER A 1 227 ? -34.300 90.965 31.322 1.00 20.06 227 SER A C 1
ATOM 1658 O O . SER A 1 227 ? -34.209 92.008 30.670 1.00 20.21 227 SER A O 1
ATOM 1661 N N . ALA A 1 228 ? -35.410 90.600 31.958 1.00 20.76 228 ALA A N 1
ATOM 1662 C CA . ALA A 1 228 ? -36.596 91.439 31.910 1.00 22.38 228 ALA A CA 1
ATOM 1663 C C . ALA A 1 228 ? -36.298 92.788 32.578 1.00 23.93 228 ALA A C 1
ATOM 1664 O O . ALA A 1 228 ? -36.665 93.839 32.049 1.00 24.84 228 ALA A O 1
ATOM 1666 N N . ASN A 1 229 ? -35.618 92.774 33.722 1.00 25.05 229 ASN A N 1
ATOM 1667 C CA . ASN A 1 229 ? -35.302 94.031 34.395 1.00 28.19 229 ASN A CA 1
ATOM 1668 C C . ASN A 1 229 ? -34.382 94.934 33.580 1.00 28.33 229 ASN A C 1
ATOM 1669 O O . ASN A 1 229 ? -34.513 96.157 33.628 1.00 29.62 229 ASN A O 1
ATOM 1674 N N . GLY A 1 230 ? -33.455 94.342 32.834 1.00 26.24 230 GLY A N 1
ATOM 1675 C CA . GLY A 1 230 ? -32.582 95.154 32.013 1.00 24.22 230 GLY A CA 1
ATOM 1676 C C . GLY A 1 230 ? -33.415 95.929 30.999 1.00 25.08 230 GLY A C 1
ATOM 1677 O O . GLY A 1 230 ? -33.263 97.143 30.851 1.00 24.61 230 GLY A O 1
ATOM 1678 N N . LEU A 1 231 ? -34.315 95.240 30.302 1.00 23.00 231 LEU A N 1
ATOM 1679 C CA . LEU A 1 231 ? -35.147 95.911 29.307 1.00 22.15 231 LEU A CA 1
ATOM 1680 C C . LEU A 1 231 ? -36.059 96.962 29.941 1.00 21.68 231 LEU A C 1
ATOM 1681 O O . LEU A 1 231 ? -36.179 98.075 29.435 1.00 21.89 231 LEU A O 1
ATOM 1686 N N . ILE A 1 232 ? -36.686 96.607 31.055 1.00 22.59 232 ILE A N 1
ATOM 1687 C CA . ILE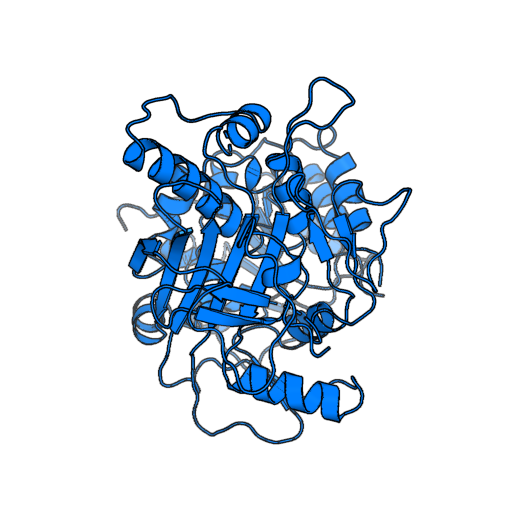 A 1 232 ? -37.571 97.518 31.766 1.00 23.88 232 ILE A CA 1
ATOM 1688 C C . ILE A 1 232 ? -36.849 98.809 32.164 1.00 24.20 232 ILE A C 1
ATOM 1689 O O . ILE A 1 232 ? -37.317 99.913 31.863 1.00 23.13 232 ILE A O 1
ATOM 1694 N N . LEU A 1 233 ? -35.710 98.658 32.837 1.00 24.67 233 LEU A N 1
ATOM 1695 C CA . LEU A 1 233 ? -34.920 99.801 33.285 1.00 26.71 233 LEU A CA 1
ATOM 1696 C C . LEU A 1 233 ? -34.550 100.700 32.093 1.00 26.74 233 LEU A C 1
ATOM 1697 O O . LEU A 1 233 ? -34.735 101.915 32.146 1.00 28.17 233 LEU A O 1
ATOM 1702 N N . GLU A 1 234 ? -34.037 100.107 31.021 1.00 25.65 234 GLU A N 1
ATOM 1703 C CA . GLU A 1 234 ? -33.680 100.881 29.836 1.00 26.65 234 GLU A CA 1
ATOM 1704 C C . GLU A 1 234 ? -34.882 101.627 29.258 1.00 26.49 234 GLU A C 1
ATOM 1705 O O . GLU A 1 234 ? -34.783 102.805 28.905 1.00 26.12 234 GLU A O 1
ATOM 1711 N N . GLY A 1 235 ? -36.020 100.946 29.181 1.00 25.76 235 GLY A N 1
ATOM 1712 C CA . GLY A 1 235 ? -37.212 101.578 28.647 1.00 26.87 235 GLY A CA 1
ATOM 1713 C C . GLY A 1 235 ? -37.779 102.668 29.544 1.00 28.50 235 GLY A C 1
ATOM 1714 O O . GLY A 1 235 ? -38.540 103.526 29.091 1.00 29.21 235 GLY A O 1
ATOM 1715 N N . LEU A 1 236 ? -37.418 102.647 30.821 1.00 27.42 236 LEU A N 1
ATOM 1716 C CA . LEU A 1 236 ? -37.921 103.651 31.750 1.00 28.17 236 LEU A CA 1
ATOM 1717 C C . LEU A 1 236 ? -37.156 104.969 31.645 1.00 27.47 236 LEU A C 1
ATOM 1718 O O . LEU A 1 236 ? -37.718 106.034 31.885 1.00 26.70 236 LEU A O 1
ATOM 1723 N N . GLN A 1 237 ? -35.880 104.900 31.280 1.00 27.52 237 GLN A N 1
ATOM 1724 C CA . GLN A 1 237 ? -35.058 106.101 31.158 1.00 29.96 237 GLN A CA 1
ATOM 1725 C C . GLN A 1 237 ? -35.392 106.914 29.918 1.00 28.21 237 GLN A C 1
ATOM 1726 O O . GLN A 1 237 ? -35.920 106.395 28.939 1.00 28.29 237 GLN A O 1
ATOM 1732 N N . PRO A 1 238 ? -35.080 108.214 29.945 1.00 27.72 238 PRO A N 1
ATOM 1733 C CA . PRO A 1 238 ? -35.364 109.075 28.793 1.00 26.54 238 PRO A CA 1
ATOM 1734 C C . PRO A 1 238 ? -34.520 108.756 27.556 1.00 26.00 238 PRO A C 1
ATOM 1735 O O . PRO A 1 238 ? -33.349 108.399 27.669 1.00 25.41 238 PRO A O 1
ATOM 1739 N N . ALA A 1 239 ? -35.124 108.893 26.376 1.00 26.54 239 ALA A N 1
ATOM 1740 C CA . ALA A 1 239 ? -34.435 108.624 25.113 1.00 25.98 239 ALA A CA 1
ATOM 1741 C C . ALA A 1 239 ? -33.086 109.349 25.015 1.00 26.10 239 ALA A C 1
ATOM 1742 O O . ALA A 1 239 ? -33.013 110.567 25.205 1.00 25.99 239 ALA A O 1
ATOM 1744 N N . GLU A 1 240 ? -32.027 108.587 24.726 1.00 26.70 240 GLU A N 1
ATOM 1745 C CA . GLU A 1 240 ? -30.667 109.123 24.587 1.00 26.40 240 GLU A CA 1
ATOM 1746 C C . GLU A 1 240 ? -30.222 109.024 23.131 1.00 25.21 240 GLU A C 1
ATOM 1747 O O . GLU A 1 240 ? -30.295 107.953 22.526 1.00 25.19 240 GLU A O 1
ATOM 1753 N N . ILE A 1 241 ? -29.741 110.135 22.576 1.00 24.08 241 ILE A N 1
ATOM 1754 C CA . ILE A 1 241 ? -29.346 110.168 21.172 1.00 22.96 241 ILE A CA 1
ATOM 1755 C C . ILE A 1 241 ? -28.062 110.939 20.856 1.00 22.89 241 ILE A C 1
ATOM 1756 O O . ILE A 1 241 ? -27.868 112.058 21.329 1.00 22.05 241 ILE A O 1
ATOM 1761 N N . GLY A 1 242 ? -27.193 110.333 20.050 1.00 22.56 242 GLY A N 1
ATOM 1762 C CA . GLY A 1 242 ? -25.969 111.006 19.644 1.00 21.49 242 GLY A CA 1
ATOM 1763 C C . GLY A 1 242 ? -26.383 111.964 18.539 1.00 22.43 242 GLY A C 1
ATOM 1764 O O . GLY A 1 242 ? -26.840 111.529 17.480 1.00 20.54 242 GLY A O 1
ATOM 1765 N N . TRP A 1 243 ? -26.248 113.267 18.774 1.00 21.75 243 TRP A N 1
ATOM 1766 C CA . TRP A 1 243 ? -26.664 114.244 17.773 1.00 22.65 243 TRP A CA 1
ATOM 1767 C C . TRP A 1 243 ? -25.674 114.427 16.626 1.00 23.76 243 TRP A C 1
ATOM 1768 O O . TRP A 1 243 ? -24.554 114.884 16.834 1.00 24.57 243 TRP A O 1
ATOM 1779 N N . GLY A 1 244 ? -26.098 114.072 15.417 1.00 23.83 244 GLY A N 1
ATOM 1780 C CA . GLY A 1 244 ? -25.231 114.211 14.264 1.00 25.40 244 GLY A CA 1
ATOM 1781 C C . GLY A 1 244 ? -25.190 115.635 13.745 1.00 26.54 244 GLY A C 1
ATOM 1782 O O . GLY A 1 244 ? -26.166 116.373 13.869 1.00 28.34 244 GLY A O 1
ATOM 1783 N N . THR A 1 245 ? -24.059 116.025 13.162 1.00 27.53 245 THR A N 1
ATOM 1784 C CA . THR A 1 245 ? -23.900 117.373 12.623 1.00 25.64 245 THR A CA 1
ATOM 1785 C C . THR A 1 245 ? -24.796 117.676 11.415 1.00 25.11 245 THR A C 1
ATOM 1786 O O . THR A 1 245 ? -24.979 118.836 11.068 1.00 25.18 245 THR A O 1
ATOM 1790 N N . HIS A 1 246 ? -25.368 116.653 10.786 1.00 26.42 246 HIS A N 1
ATOM 1791 C CA . HIS A 1 246 ? -26.235 116.894 9.635 1.00 27.76 246 HIS A CA 1
ATOM 1792 C C . HIS A 1 246 ? -27.644 117.281 10.054 1.00 28.92 246 HIS A C 1
ATOM 1793 O O . HIS A 1 246 ? -28.347 117.944 9.294 1.00 30.66 246 HIS A O 1
ATOM 1800 N N . GLU A 1 247 ? -28.059 116.850 11.246 1.00 29.17 247 GLU A N 1
ATOM 1801 C CA . GLU A 1 247 ? -29.401 117.139 11.759 1.00 29.52 247 GLU A CA 1
ATOM 1802 C C . GLU A 1 247 ? -29.747 118.603 11.606 1.00 30.83 247 GLU A C 1
ATOM 1803 O O . GLU A 1 247 ? -29.018 119.484 12.069 1.00 32.31 247 GLU A O 1
ATOM 1809 N N . ALA A 1 248 ? -30.879 118.857 10.966 1.00 32.36 248 ALA A N 1
ATOM 1810 C CA . ALA A 1 248 ? -31.333 120.219 10.724 1.00 32.88 248 ALA A CA 1
ATOM 1811 C C . ALA A 1 248 ? -32.630 120.546 11.458 1.00 32.23 248 ALA A C 1
ATOM 1812 O O . ALA A 1 248 ? -33.192 121.626 11.279 1.00 33.14 248 ALA A O 1
ATOM 1814 N N . HIS A 1 249 ? -33.096 119.618 12.288 1.00 32.75 249 HIS A N 1
ATOM 1815 C CA . HIS A 1 249 ? -34.342 119.802 13.045 1.00 33.26 249 HIS A CA 1
ATOM 1816 C C . HIS A 1 249 ? -34.121 119.551 14.535 1.00 32.78 249 HIS A C 1
ATOM 1817 O O . HIS A 1 249 ? -33.332 118.693 14.912 1.00 33.39 249 HIS A O 1
ATOM 1824 N N . TRP A 1 250 ? -34.810 120.293 15.391 1.00 32.70 250 TRP A N 1
ATOM 1825 C CA . TRP A 1 250 ? -34.631 120.095 16.828 1.00 31.85 250 TRP A CA 1
ATOM 1826 C C . TRP A 1 250 ? -35.929 119.575 17.448 1.00 30.88 250 TRP A C 1
ATOM 1827 O O . TRP A 1 250 ? -36.944 120.264 17.442 1.00 32.45 250 TRP A O 1
ATOM 1838 N N . PRO A 1 251 ? -35.911 118.344 17.991 1.00 30.43 251 PRO A N 1
ATOM 1839 C CA . PRO A 1 251 ? -37.109 117.755 18.602 1.00 31.32 251 PRO A CA 1
ATOM 1840 C C . PRO A 1 251 ? -37.759 118.687 19.623 1.00 32.31 251 PRO A C 1
ATOM 1841 O O . PRO A 1 251 ? -37.073 119.275 20.452 1.00 32.09 251 PRO A O 1
ATOM 1845 N N . HIS A 1 252 ? -39.081 118.816 19.562 1.00 33.94 252 HIS A N 1
ATOM 1846 C CA . HIS A 1 252 ? -39.805 119.688 20.483 1.00 34.67 252 HIS A CA 1
ATOM 1847 C C . HIS A 1 252 ? -39.557 119.348 21.949 1.00 33.89 252 HIS A C 1
ATOM 1848 O O . HIS A 1 252 ? -39.431 120.243 22.786 1.00 33.01 252 HIS A O 1
ATOM 1855 N N . ASP A 1 253 ? -39.493 118.052 22.248 1.00 33.46 253 ASP A N 1
ATOM 1856 C CA . ASP A 1 253 ? -39.285 117.571 23.615 1.00 32.57 253 ASP A CA 1
ATOM 1857 C C . ASP A 1 253 ? -37.841 117.162 23.918 1.00 32.02 253 ASP A C 1
ATOM 1858 O O . ASP A 1 253 ? -37.589 116.293 24.754 1.00 31.88 253 ASP A O 1
ATOM 1863 N N . ALA A 1 254 ? -36.897 117.811 23.245 1.00 32.04 254 ALA A N 1
ATOM 1864 C CA . ALA A 1 254 ? -35.485 117.512 23.435 1.00 32.22 254 ALA A CA 1
ATOM 1865 C C . ALA A 1 254 ? -34.772 118.520 24.326 1.00 33.10 254 ALA A C 1
ATOM 1866 O O . ALA A 1 254 ? -35.220 119.654 24.490 1.00 33.13 254 ALA A O 1
ATOM 1868 N N . TYR A 1 255 ? -33.655 118.081 24.896 1.00 34.50 255 TYR A N 1
ATOM 1869 C CA . TYR A 1 255 ? -32.836 118.907 25.765 1.00 36.67 255 TYR A CA 1
ATOM 1870 C C . TYR A 1 255 ? -31.429 118.316 25.899 1.00 39.01 255 TYR A C 1
ATOM 1871 O O . TYR A 1 255 ? -31.216 117.116 25.694 1.00 37.49 255 TYR A O 1
ATOM 1880 N N . SER A 1 256 ? -30.473 119.173 26.240 1.00 40.81 256 SER A N 1
ATOM 1881 C CA . SER A 1 256 ? -29.091 118.756 26.403 1.00 43.52 256 SER A CA 1
ATOM 1882 C C . SER A 1 256 ? -28.581 119.117 27.783 1.00 45.07 256 SER A C 1
ATOM 1883 O O . SER A 1 256 ? -29.175 119.937 28.476 1.00 44.19 256 SER A O 1
ATOM 1886 N N . HIS A 1 257 ? -27.480 118.489 28.178 1.00 48.36 257 HIS A N 1
ATOM 1887 C CA . HIS A 1 257 ? -26.864 118.747 29.473 1.00 52.70 257 HIS A CA 1
ATOM 1888 C C . HIS A 1 257 ? -25.616 119.609 29.284 1.00 54.41 257 HIS A C 1
ATOM 1889 O O . HIS A 1 257 ? -24.623 119.152 28.715 1.00 55.99 257 HIS A O 1
ATOM 1896 N N . SER A 1 258 ? -25.673 120.849 29.763 1.00 56.76 258 SER A N 1
ATOM 1897 C CA . SER A 1 258 ? -24.550 121.782 29.655 1.00 58.96 258 SER A CA 1
ATOM 1898 C C . SER A 1 258 ? -23.222 121.167 30.125 1.00 59.94 258 SER A C 1
ATOM 1899 O O . SER A 1 258 ? -22.168 121.412 29.533 1.00 58.86 258 SER A O 1
ATOM 1902 N N . ASN A 1 259 ? -23.274 120.369 31.187 1.00 61.32 259 ASN A N 1
ATOM 1903 C CA . ASN A 1 259 ? -22.068 119.734 31.709 1.00 62.69 259 ASN A CA 1
ATOM 1904 C C . ASN A 1 259 ? -21.976 118.262 31.322 1.00 62.80 259 ASN A C 1
ATOM 1905 O O . ASN A 1 259 ? -20.893 117.677 31.328 1.00 63.03 259 ASN A O 1
ATOM 1910 N N . GLY A 1 260 ? -23.115 117.668 30.982 1.00 63.32 260 GLY A N 1
ATOM 1911 C CA . GLY A 1 260 ? -23.124 116.271 30.586 1.00 64.00 260 GLY A CA 1
ATOM 1912 C C . GLY A 1 260 ? -22.392 116.081 29.269 1.00 63.53 260 GLY A C 1
ATOM 1913 O O . GLY A 1 260 ? -21.615 116.947 28.872 1.00 64.58 260 GLY A O 1
ATOM 1914 N N . PRO A 1 261 ? -22.615 114.954 28.570 1.00 62.51 261 PRO A N 1
ATOM 1915 C CA . PRO A 1 261 ? -21.963 114.668 27.284 1.00 60.35 261 PRO A CA 1
ATOM 1916 C C . PRO A 1 261 ? -22.397 115.676 26.217 1.00 58.10 261 PRO A C 1
ATOM 1917 O O . PRO A 1 261 ? -23.592 115.861 25.979 1.00 58.72 261 PRO A O 1
ATOM 1921 N N . GLN A 1 262 ? -21.422 116.321 25.581 1.00 55.30 262 GLN A N 1
ATOM 1922 C CA . GLN A 1 262 ? -21.692 117.333 24.555 1.00 53.50 262 GLN A CA 1
ATOM 1923 C C . GLN A 1 262 ? -22.367 116.783 23.293 1.00 50.28 262 GLN A C 1
ATOM 1924 O O . GLN A 1 262 ? -23.139 117.484 22.639 1.00 49.44 262 GLN A O 1
ATOM 1930 N N . CYS A 1 263 ? -22.078 115.525 22.969 1.00 46.53 263 CYS A N 1
ATOM 1931 C CA . CYS A 1 263 ? -22.628 114.863 21.786 1.00 42.74 263 CYS A CA 1
ATOM 1932 C C . CYS A 1 263 ? -24.052 114.334 21.951 1.00 41.35 263 CYS A C 1
ATOM 1933 O O . CYS A 1 263 ? -24.739 114.097 20.957 1.00 40.14 263 CYS A O 1
ATOM 1936 N N . ALA A 1 264 ? -24.491 114.139 23.193 1.00 39.47 264 ALA A N 1
ATOM 1937 C CA . ALA A 1 264 ? -25.820 113.586 23.446 1.00 37.86 264 ALA A CA 1
ATOM 1938 C C . ALA A 1 264 ? -26.970 114.565 23.597 1.00 37.27 264 ALA A C 1
ATOM 1939 O O . ALA A 1 264 ? -26.820 115.691 24.077 1.00 37.96 264 ALA A O 1
ATOM 1941 N N . ILE A 1 265 ? -28.134 114.090 23.190 1.00 34.60 265 ILE A N 1
ATOM 1942 C CA . ILE A 1 265 ? -29.354 114.855 23.265 1.00 33.03 265 ILE A CA 1
ATOM 1943 C C . ILE A 1 265 ? -30.349 113.920 23.941 1.00 30.26 265 ILE A C 1
ATOM 1944 O O . ILE A 1 265 ? -30.252 112.699 23.816 1.00 28.23 265 ILE A O 1
ATOM 1949 N N . TYR A 1 266 ? -31.282 114.480 24.694 1.00 29.60 266 TYR A N 1
ATOM 1950 C CA . TYR A 1 266 ? -32.256 113.644 25.369 1.00 28.47 266 TYR A CA 1
ATOM 1951 C C . TYR A 1 266 ? -33.660 114.061 25.009 1.00 28.08 266 TYR A C 1
ATOM 1952 O O . TYR A 1 266 ? -33.882 115.143 24.474 1.00 26.26 266 TYR A O 1
ATOM 1961 N N . LEU A 1 267 ? -34.602 113.172 25.280 1.00 29.62 267 LEU A N 1
ATOM 1962 C CA . LEU A 1 267 ? -36.006 113.421 25.005 1.00 30.35 267 LEU A CA 1
ATOM 1963 C C . LEU A 1 267 ? -36.753 113.226 26.319 1.00 31.83 267 LEU A C 1
ATOM 1964 O O . LEU A 1 267 ? -36.378 112.380 27.129 1.00 30.56 267 LEU A O 1
ATOM 1969 N N . SER A 1 268 ? -37.791 114.025 26.544 1.00 34.89 268 SER A N 1
ATOM 1970 C CA . SER A 1 268 ? -38.576 113.919 27.773 1.00 38.11 268 SER A CA 1
ATOM 1971 C C . SER A 1 268 ? -39.156 112.515 27.936 1.00 38.20 268 SER A C 1
ATOM 1972 O O . SER A 1 268 ? -38.847 111.811 28.895 1.00 41.32 268 SER A O 1
ATOM 1975 N N . ARG A 1 269 ? -39.994 112.115 26.989 1.00 37.50 269 ARG A N 1
ATOM 1976 C CA . ARG A 1 269 ? -40.635 110.802 27.007 1.00 38.67 269 ARG A CA 1
ATOM 1977 C C . ARG A 1 269 ? -39.656 109.648 27.265 1.00 35.92 269 ARG A C 1
ATOM 1978 O O . ARG A 1 269 ? -38.482 109.734 26.905 1.00 37.04 269 ARG A O 1
ATOM 1986 N N . PRO A 1 270 ? -40.124 108.564 27.920 1.00 33.97 270 PRO A N 1
ATOM 1987 C CA . PRO A 1 270 ? -39.277 107.394 28.214 1.00 30.77 270 PRO A CA 1
ATOM 1988 C C . PRO A 1 270 ? -38.892 106.740 26.889 1.00 27.31 270 PRO A C 1
ATOM 1989 O O . PRO A 1 270 ? -39.666 106.778 25.932 1.00 24.02 270 PRO A O 1
ATOM 1993 N N . SER A 1 271 ? -37.712 106.128 26.839 1.00 26.37 271 SER A N 1
ATOM 1994 C CA . SER A 1 271 ? -37.238 105.506 25.605 1.00 25.70 271 SER A CA 1
ATOM 1995 C C . SER A 1 271 ? -38.238 104.497 25.027 1.00 24.90 271 SER A C 1
ATOM 1996 O O . SER A 1 271 ? -38.413 104.404 23.800 1.00 22.97 271 SER A O 1
ATOM 1999 N N . ALA A 1 272 ? -38.907 103.759 25.910 1.00 21.61 272 ALA A N 1
ATOM 2000 C CA . ALA A 1 272 ? -39.902 102.780 25.483 1.00 20.53 272 ALA A CA 1
ATOM 2001 C C . ALA A 1 272 ? -41.146 103.474 24.906 1.00 19.67 272 ALA A C 1
ATOM 2002 O O . ALA A 1 272 ? -42.056 102.821 24.387 1.00 19.30 272 ALA A O 1
ATOM 2004 N N . GLY A 1 273 ? -41.187 104.800 25.004 1.00 18.37 273 GLY A N 1
ATOM 2005 C CA . GLY A 1 273 ? -42.319 105.551 24.485 1.00 18.58 273 GLY A CA 1
ATOM 2006 C C . GLY A 1 273 ? -41.985 106.315 23.209 1.00 19.27 273 GLY A C 1
ATOM 2007 O O . GLY A 1 273 ? -42.773 107.138 22.745 1.00 21.04 273 GLY A O 1
ATOM 2008 N N . VAL A 1 274 ? -40.808 106.041 22.654 1.00 18.76 274 VAL A N 1
ATOM 2009 C CA . VAL A 1 274 ? -40.338 106.676 21.429 1.00 20.02 274 VAL A CA 1
ATOM 2010 C C . VAL A 1 274 ? -40.051 105.604 20.371 1.00 21.98 274 VAL A C 1
ATOM 2011 O O . VAL A 1 274 ? -39.305 104.657 20.623 1.00 22.12 274 VAL A O 1
ATOM 2023 N N . VAL A 1 276 ? -38.744 104.670 16.360 1.00 22.65 276 VAL A N 1
ATOM 2024 C CA . VAL A 1 276 ? -37.923 105.186 15.277 1.00 19.79 276 VAL A CA 1
ATOM 2025 C C . VAL A 1 276 ? -38.007 104.209 14.109 1.00 20.50 276 VAL A C 1
ATOM 2026 O O . VAL A 1 276 ? -38.143 103.000 14.302 1.00 21.78 276 VAL A O 1
ATOM 2030 N N . ARG A 1 277 ? -37.934 104.755 12.901 1.00 18.62 277 ARG A N 1
ATOM 2031 C CA . ARG A 1 277 ? -37.997 103.982 11.669 1.00 18.01 277 ARG A CA 1
ATOM 2032 C C . ARG A 1 277 ? -36.607 103.460 11.304 1.00 19.78 277 ARG A C 1
ATOM 2033 O O . ARG A 1 277 ? -35.694 104.244 11.077 1.00 20.28 277 ARG A O 1
ATOM 2041 N N . SER A 1 278 ? -36.447 102.144 11.247 1.00 19.67 278 SER A N 1
ATOM 2042 C CA . SER A 1 278 ? -35.163 101.568 10.898 1.00 19.43 278 SER A CA 1
ATOM 2043 C C . SER A 1 278 ? -35.335 100.412 9.908 1.00 21.92 278 SER A C 1
ATOM 2044 O O . SER A 1 278 ? -36.416 100.222 9.343 1.00 22.98 278 SER A O 1
ATOM 2047 N N . TRP A 1 279 ? -34.282 99.628 9.701 1.00 23.25 279 TRP A N 1
ATOM 2048 C CA . TRP A 1 279 ? -34.360 98.541 8.736 1.00 23.15 279 TRP A CA 1
ATOM 2049 C C . TRP A 1 279 ? -33.540 97.324 9.125 1.00 25.66 279 TRP A C 1
ATOM 2050 O O . TRP A 1 279 ? -32.462 97.445 9.708 1.00 26.03 279 TRP A O 1
ATOM 2061 N N . THR A 1 280 ? -34.053 96.153 8.759 1.00 26.63 280 THR A N 1
ATOM 2062 C CA . THR A 1 280 ? -33.401 94.884 9.046 1.00 29.24 280 THR A CA 1
ATOM 2063 C C . THR A 1 280 ? -33.518 94.040 7.767 1.00 30.79 280 THR A C 1
ATOM 2064 O O . THR A 1 280 ? -34.522 94.106 7.067 1.00 32.16 280 THR A O 1
ATOM 2068 N N . PRO A 1 281 ? -32.487 93.243 7.442 1.00 32.50 281 PRO A N 1
ATOM 2069 C CA . PRO A 1 281 ? -32.538 92.419 6.222 1.00 31.33 281 PRO A CA 1
ATOM 2070 C C . PRO A 1 281 ? -33.662 91.380 6.115 1.00 31.30 281 PRO A C 1
ATOM 2071 O O . PRO A 1 281 ? -34.379 91.345 5.114 1.00 30.51 281 PRO A O 1
ATOM 2075 N N . THR A 1 282 ? -33.833 90.552 7.139 1.00 32.20 282 THR A N 1
ATOM 2076 C CA . THR A 1 282 ? -34.874 89.525 7.123 1.00 32.54 282 THR A CA 1
ATOM 2077 C C . THR A 1 282 ? -36.303 90.060 6.969 1.00 32.75 282 THR A C 1
ATOM 2078 O O . THR A 1 282 ? -37.032 89.620 6.078 1.00 31.23 282 THR A O 1
ATOM 2082 N N . LEU A 1 283 ? -36.721 90.983 7.833 1.00 34.03 283 LEU A N 1
ATOM 2083 C CA . LEU A 1 283 ? -38.072 91.538 7.709 1.00 35.81 283 LEU A CA 1
ATOM 2084 C C . LEU A 1 283 ? -38.146 92.871 6.971 1.00 36.15 283 LEU A C 1
ATOM 2085 O O . LEU A 1 283 ? -39.143 93.159 6.305 1.00 36.90 283 LEU A O 1
ATOM 2090 N N . GLY A 1 284 ? -37.100 93.685 7.079 1.00 35.02 284 GLY A N 1
ATOM 2091 C CA . GLY A 1 284 ? -37.104 94.969 6.394 1.00 34.06 284 GLY A CA 1
ATOM 2092 C C . GLY A 1 284 ? -37.503 96.132 7.284 1.00 32.99 284 GLY A C 1
ATOM 2093 O O . GLY A 1 284 ? -37.298 96.086 8.499 1.00 33.16 284 GLY A O 1
ATOM 2094 N N . ALA A 1 285 ? -38.074 97.168 6.672 1.00 31.13 285 ALA A N 1
ATOM 2095 C CA . ALA A 1 285 ? -38.521 98.372 7.374 1.00 29.08 285 ALA A CA 1
ATOM 2096 C C . ALA A 1 285 ? -39.374 98.008 8.575 1.00 28.32 285 ALA A C 1
ATOM 2097 O O . ALA A 1 285 ? -40.228 97.132 8.484 1.00 30.33 285 ALA A O 1
ATOM 2099 N N . PHE A 1 286 ? -39.153 98.683 9.697 1.00 27.19 286 PHE A N 1
ATOM 2100 C CA . PHE A 1 286 ? -39.941 98.413 10.891 1.00 26.83 286 PHE A CA 1
ATOM 2101 C C . PHE A 1 286 ? -39.871 99.594 11.847 1.00 25.78 286 PHE A C 1
ATOM 2102 O O . PHE A 1 286 ? -39.138 100.552 11.606 1.00 24.69 286 PHE A O 1
ATOM 2110 N N . HIS A 1 287 ? -40.650 99.534 12.922 1.00 23.95 287 HIS A N 1
ATOM 2111 C CA . HIS A 1 287 ? -40.616 100.593 13.920 1.00 23.46 287 HIS A CA 1
ATOM 2112 C C . HIS A 1 287 ? -40.063 100.026 15.218 1.00 23.49 287 HIS A C 1
ATOM 2113 O O . HIS A 1 287 ? -40.733 99.257 15.908 1.00 24.86 287 HIS A O 1
ATOM 2120 N N . GLY A 1 288 ? -38.839 100.407 15.557 1.00 21.92 288 GLY A N 1
ATOM 2121 C CA . GLY A 1 288 ? -38.253 99.912 16.790 1.00 20.88 288 GLY A CA 1
ATOM 2122 C C . GLY A 1 288 ? -38.345 100.914 17.931 1.00 19.73 288 GLY A C 1
ATOM 2123 O O . GLY A 1 288 ? -38.581 102.102 17.704 1.00 20.10 288 GLY A O 1
ATOM 2124 N N . PHE A 1 289 ? -38.182 100.435 19.160 1.00 17.70 289 PHE A N 1
ATOM 2125 C CA . PHE A 1 289 ? -38.206 101.304 20.328 1.00 18.07 289 PHE A CA 1
ATOM 2126 C C . PHE A 1 289 ? -36.834 101.958 20.409 1.00 17.43 289 PHE A C 1
ATOM 2127 O O . PHE A 1 289 ? -35.815 101.295 20.192 1.00 14.47 289 PHE A O 1
ATOM 2135 N N . LEU A 1 290 ? -36.805 103.252 20.711 1.00 17.82 290 LEU A N 1
ATOM 2136 C CA . LEU A 1 290 ? -35.543 103.975 20.827 1.00 20.28 290 LEU A CA 1
ATOM 2137 C C . LEU A 1 290 ? -34.974 103.798 22.239 1.00 22.48 290 LEU A C 1
ATOM 2138 O O . LEU A 1 290 ? -34.705 104.767 22.949 1.00 21.82 290 LEU A O 1
ATOM 2143 N N . ILE A 1 291 ? -34.817 102.532 22.625 1.00 25.77 291 ILE A N 1
ATOM 2144 C CA . ILE A 1 291 ? -34.275 102.139 23.918 1.00 30.24 291 ILE A CA 1
ATOM 2145 C C . ILE A 1 291 ? -32.875 102.701 24.080 1.00 32.27 291 ILE A C 1
ATOM 2146 O O . ILE A 1 291 ? -32.043 102.581 23.192 1.00 33.79 291 ILE A O 1
ATOM 2151 N N . THR A 1 292 ? -32.612 103.298 25.230 1.00 36.21 292 THR A N 1
ATOM 2152 C CA . THR A 1 292 ? -31.314 103.895 25.510 1.00 41.26 292 THR A CA 1
ATOM 2153 C C . THR A 1 292 ? -30.205 102.855 25.734 1.00 43.56 292 THR A C 1
ATOM 2154 O O . THR A 1 292 ? -30.486 101.683 25.992 1.00 43.05 292 THR A O 1
ATOM 2158 N N . HIS A 1 293 ? -28.947 103.282 25.621 1.00 46.42 293 HIS A N 1
ATOM 2159 C CA . HIS A 1 293 ? -27.807 102.389 25.883 1.00 51.26 293 HIS A CA 1
ATOM 2160 C C . HIS A 1 293 ? -26.518 103.120 26.255 1.00 53.27 293 HIS A C 1
ATOM 2161 O O . HIS A 1 293 ? -26.440 104.351 26.201 1.00 54.08 293 HIS A O 1
ATOM 2168 N N . ALA A 1 294 ? -25.504 102.352 26.636 1.00 55.21 294 ALA A N 1
ATOM 2169 C CA . ALA A 1 294 ? -24.228 102.931 27.049 1.00 57.02 294 ALA A CA 1
ATOM 2170 C C . ALA A 1 294 ? -23.341 103.325 25.880 1.00 57.15 294 ALA A C 1
ATOM 2171 O O . ALA A 1 294 ? -22.882 104.466 25.796 1.00 59.40 294 ALA A O 1
ATOM 2173 N N . GLU A 1 295 ? -23.110 102.372 24.983 1.00 56.71 295 GLU A N 1
ATOM 2174 C CA . GLU A 1 295 ? -22.254 102.582 23.822 1.00 56.18 295 GLU A CA 1
ATOM 2175 C C . GLU A 1 295 ? -22.757 103.619 22.814 1.00 54.88 295 GLU A C 1
ATOM 2176 O O . GLU A 1 295 ? -22.312 103.635 21.664 1.00 55.24 295 GLU A O 1
ATOM 2182 N N . THR A 1 296 ? -23.685 104.475 23.231 1.00 51.10 296 THR A N 1
ATOM 2183 C CA . THR A 1 296 ? -24.193 105.502 22.329 1.00 47.16 296 THR A CA 1
ATOM 2184 C C . THR A 1 296 ? -23.229 106.684 22.344 1.00 44.83 296 THR A C 1
ATOM 2185 O O . THR A 1 296 ? -22.806 107.165 21.296 1.00 43.66 296 THR A O 1
ATOM 2189 N N . ILE A 1 297 ? -22.873 107.137 23.540 1.00 41.34 297 ILE A N 1
ATOM 2190 C CA . ILE A 1 297 ? -21.965 108.262 23.677 1.00 39.83 297 ILE A CA 1
ATOM 2191 C C . ILE A 1 297 ? -20.539 107.901 23.271 1.00 39.08 297 ILE A C 1
ATOM 2192 O O . ILE A 1 297 ? -19.847 108.685 22.617 1.00 35.56 297 ILE A O 1
ATOM 2197 N N . SER A 1 298 ? -20.108 106.707 23.661 1.00 39.62 298 SER A N 1
ATOM 2198 C CA . SER A 1 298 ? -18.768 106.241 23.338 1.00 40.37 298 SER A CA 1
ATOM 2199 C C . SER A 1 298 ? -18.578 106.091 21.827 1.00 40.46 298 SER A C 1
ATOM 2200 O O . SER A 1 298 ? -17.536 106.464 21.292 1.00 42.38 298 SER A O 1
ATOM 2203 N N . LEU A 1 299 ? -19.577 105.555 21.135 1.00 39.03 299 LEU A N 1
ATOM 2204 C CA . LEU A 1 299 ? -19.469 105.386 19.690 1.00 38.16 299 LEU A CA 1
ATOM 2205 C C . LEU A 1 299 ? -19.504 106.727 18.977 1.00 36.35 299 LEU A C 1
ATOM 2206 O O . LEU A 1 299 ? -18.715 106.972 18.067 1.00 36.65 299 LEU A O 1
ATOM 2211 N N . THR A 1 300 ? -20.423 107.592 19.389 1.00 33.76 300 THR A N 1
ATOM 2212 C CA . THR A 1 300 ? -20.552 108.906 18.771 1.00 31.01 300 THR A CA 1
ATOM 2213 C C . THR A 1 300 ? -19.226 109.672 18.809 1.00 30.92 300 THR A C 1
ATOM 2214 O O . THR A 1 300 ? -18.754 110.150 17.774 1.00 30.53 300 THR A O 1
ATOM 2218 N N . ASN A 1 301 ? -18.631 109.776 19.996 1.00 28.10 301 ASN A N 1
ATOM 2219 C CA . ASN A 1 301 ? -17.362 110.466 20.160 1.00 27.25 301 ASN A CA 1
ATOM 2220 C C . ASN A 1 301 ? -16.282 109.758 19.343 1.00 28.67 301 ASN A C 1
ATOM 2221 O O . ASN A 1 301 ? -15.430 110.399 18.734 1.00 28.54 301 ASN A O 1
ATOM 2226 N N . PHE A 1 302 ? -16.329 108.431 19.327 1.00 30.14 302 PHE A N 1
ATOM 2227 C CA . PHE A 1 302 ? -15.358 107.639 18.580 1.00 31.55 302 PHE A CA 1
ATOM 2228 C C . PHE A 1 302 ? -15.403 107.982 17.092 1.00 31.62 302 PHE A C 1
ATOM 2229 O O . PHE A 1 302 ? -14.414 107.822 16.388 1.00 33.22 302 PHE A O 1
ATOM 2237 N N . LEU A 1 303 ? -16.550 108.454 16.615 1.00 30.65 303 LEU A N 1
ATOM 2238 C CA . LEU A 1 303 ? -16.692 108.808 15.204 1.00 31.42 303 LEU A CA 1
ATOM 2239 C C . LEU A 1 303 ? -16.846 110.308 15.013 1.00 32.47 303 LEU A C 1
ATOM 2240 O O . LEU A 1 303 ? -17.394 110.764 14.011 1.00 28.52 303 LEU A O 1
ATOM 2245 N N . THR A 1 304 ? -16.364 111.065 15.992 1.00 35.36 304 THR A N 1
ATOM 2246 C CA . THR A 1 304 ? -16.427 112.516 15.947 1.00 39.77 304 THR A CA 1
ATOM 2247 C C . THR A 1 304 ? -15.144 113.061 15.325 1.00 43.43 304 THR A C 1
ATOM 2248 O O . THR A 1 304 ? -14.087 112.438 15.417 1.00 44.58 304 THR A O 1
ATOM 2252 N N . LEU A 1 305 ? -15.244 114.222 14.689 1.00 47.69 305 LEU A N 1
ATOM 2253 C CA . LEU A 1 305 ? -14.094 114.847 14.054 1.00 52.37 305 LEU A CA 1
ATOM 2254 C C . LEU A 1 305 ? -14.106 116.353 14.318 1.00 56.04 305 LEU A C 1
ATOM 2255 O O . LEU A 1 305 ?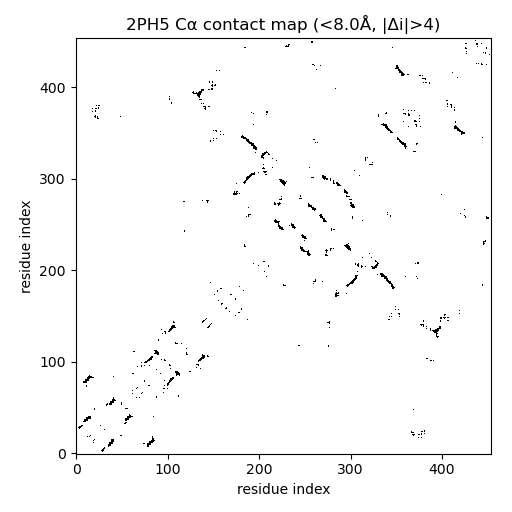 -15.166 116.986 14.369 1.00 54.88 305 LEU A O 1
ATOM 2260 N N . LYS A 1 306 ? -12.918 116.923 14.486 1.00 60.67 306 LYS A N 1
ATOM 2261 C CA . LYS A 1 306 ? -12.783 118.353 14.741 1.00 65.25 306 LYS A CA 1
ATOM 2262 C C . LYS A 1 306 ? -11.337 118.798 14.583 1.00 67.17 306 LYS A C 1
ATOM 2263 O O . LYS A 1 306 ? -10.417 117.983 14.679 1.00 67.80 306 LYS A O 1
ATOM 2269 N N . ASN A 1 307 ? -11.148 120.092 14.333 1.00 69.29 307 ASN A N 1
ATOM 2270 C CA . ASN A 1 307 ? -9.813 120.664 14.152 1.00 71.18 307 ASN A CA 1
ATOM 2271 C C . ASN A 1 307 ? -9.123 120.928 15.486 1.00 71.14 307 ASN A C 1
ATOM 2272 O O . ASN A 1 307 ? -7.903 121.066 15.540 1.00 72.45 307 ASN A O 1
ATOM 2277 N N . GLY A 1 308 ? -9.907 121.007 16.556 1.00 70.16 308 GLY A N 1
ATOM 2278 C CA . GLY A 1 308 ? -9.331 121.253 17.862 1.00 68.87 308 GLY A CA 1
ATOM 2279 C C . GLY A 1 308 ? -10.385 121.407 18.933 1.00 68.14 308 GLY A C 1
ATOM 2280 O O . GLY A 1 308 ? -10.438 120.623 19.881 1.00 68.48 308 GLY A O 1
ATOM 2281 N N . SER A 1 309 ? -11.224 122.425 18.781 1.00 67.15 309 SER A N 1
ATOM 2282 C CA . SER A 1 309 ? -12.290 122.694 19.735 1.00 67.00 309 SER A CA 1
ATOM 2283 C C . SER A 1 309 ? -13.566 122.990 18.969 1.00 66.04 309 SER A C 1
ATOM 2284 O O . SER A 1 309 ? -14.566 123.422 19.543 1.00 65.92 309 SER A O 1
ATOM 2287 N N . GLU A 1 310 ? -13.520 122.745 17.665 1.00 64.59 310 GLU A N 1
ATOM 2288 C CA . GLU A 1 310 ? -14.660 122.980 16.789 1.00 63.28 310 GLU A CA 1
ATOM 2289 C C . GLU A 1 310 ? -15.019 121.696 16.043 1.00 60.63 310 GLU A C 1
ATOM 2290 O O . GLU A 1 310 ? -14.274 121.255 15.168 1.00 60.17 310 GLU A O 1
ATOM 2296 N N . LEU A 1 311 ? -16.157 121.097 16.381 1.00 57.31 311 LEU A N 1
ATOM 2297 C CA . LEU A 1 311 ? -16.554 119.864 15.720 1.00 54.16 311 LEU A CA 1
ATOM 2298 C C . LEU A 1 311 ? -16.842 120.124 14.256 1.00 51.33 311 LEU A C 1
ATOM 2299 O O . LEU A 1 311 ? -17.456 121.129 13.894 1.00 49.76 311 LEU A O 1
ATOM 2304 N N . LEU A 1 312 ? -16.383 119.203 13.418 1.00 48.27 312 LEU A N 1
ATOM 2305 C CA . LEU A 1 312 ? -16.578 119.291 11.983 1.00 44.62 312 LEU A CA 1
ATOM 2306 C C . LEU A 1 312 ? -17.598 118.237 11.560 1.00 41.71 312 LEU A C 1
ATOM 2307 O O . LEU A 1 312 ? -18.533 118.530 10.817 1.00 41.81 312 LEU A O 1
ATOM 2312 N N . TYR A 1 313 ? -17.413 117.016 12.058 1.00 36.88 313 TYR A N 1
ATOM 2313 C CA . TYR A 1 313 ? -18.286 115.899 11.728 1.00 33.14 313 TYR A CA 1
ATOM 2314 C C . TYR A 1 313 ? -18.663 114.993 12.893 1.00 32.93 313 TYR A C 1
ATOM 2315 O O . TYR A 1 313 ? -17.876 114.764 13.817 1.00 31.56 313 TYR A O 1
ATOM 2324 N N . ARG A 1 314 ? -19.867 114.443 12.807 1.00 31.30 314 ARG A N 1
ATOM 2325 C CA . ARG A 1 314 ? -20.380 113.553 13.825 1.00 30.75 314 ARG A CA 1
ATOM 2326 C C . ARG A 1 314 ? -21.721 113.018 13.359 1.00 29.58 314 ARG A C 1
ATOM 2327 O O . ARG A 1 314 ? -22.624 113.782 13.033 1.00 30.19 314 ARG A O 1
ATOM 2335 N N . PRO A 1 315 ? -21.860 111.690 13.298 1.00 28.68 315 PRO A N 1
ATOM 2336 C CA . PRO A 1 315 ? -23.120 111.080 12.867 1.00 26.98 315 PRO A CA 1
ATOM 2337 C C . PRO A 1 315 ? -24.089 110.954 14.034 1.00 25.82 315 PRO A C 1
ATOM 2338 O O . PRO A 1 315 ? -23.695 111.055 15.195 1.00 26.88 315 PRO A O 1
ATOM 2342 N N . THR A 1 316 ? -25.361 110.756 13.721 1.00 24.42 316 THR A N 1
ATOM 2343 C CA . THR A 1 316 ? -26.362 110.572 14.757 1.00 22.92 316 THR A CA 1
ATOM 2344 C C . THR A 1 316 ? -26.298 109.079 15.081 1.00 22.40 316 THR A C 1
ATOM 2345 O O . THR A 1 316 ? -26.181 108.247 14.176 1.00 19.05 316 THR A O 1
ATOM 2349 N N . VAL A 1 317 ? -26.336 108.751 16.369 1.00 22.49 317 VAL A N 1
ATOM 2350 C CA . VAL A 1 317 ? -26.271 107.363 16.805 1.00 23.38 317 VAL A CA 1
ATOM 2351 C C . VAL A 1 317 ? -27.267 107.065 17.917 1.00 23.59 317 VAL A C 1
ATOM 2352 O O . VAL A 1 317 ? -27.305 107.759 18.935 1.00 25.69 317 VAL A O 1
ATOM 2356 N N . HIS A 1 318 ? -28.061 106.021 17.709 1.00 20.87 318 HIS A N 1
ATOM 2357 C CA . HIS A 1 318 ? -29.035 105.588 18.684 1.00 20.70 318 HIS A CA 1
ATOM 2358 C C . HIS A 1 318 ? -29.502 104.174 18.358 1.00 20.94 318 HIS A C 1
ATOM 23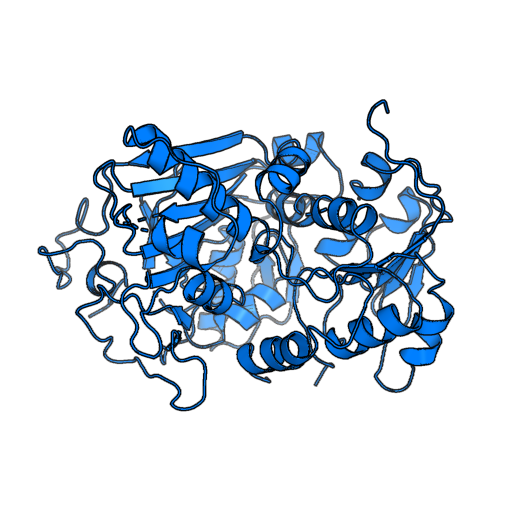59 O O . HIS A 1 318 ? -29.180 103.632 17.300 1.00 17.26 318 HIS A O 1
ATOM 2366 N N . TYR A 1 319 ? -30.257 103.594 19.285 1.00 21.74 319 TYR A N 1
ATOM 2367 C CA . TYR A 1 319 ? -30.761 102.230 19.191 1.00 23.13 319 TYR A CA 1
ATOM 2368 C C . TYR A 1 319 ? -32.195 102.190 18.613 1.00 21.61 319 TYR A C 1
ATOM 2369 O O . TYR A 1 319 ? -33.023 103.043 18.926 1.00 23.40 319 TYR A O 1
ATOM 2378 N N . ALA A 1 320 ? -32.464 101.210 17.750 1.00 20.09 320 ALA A N 1
ATOM 2379 C CA . ALA A 1 320 ? -33.783 100.998 17.133 1.00 19.32 320 ALA A CA 1
ATOM 2380 C C . ALA A 1 320 ? -34.090 99.524 17.415 1.00 19.77 320 ALA A C 1
ATOM 2381 O O . ALA A 1 320 ? -33.818 98.646 16.589 1.00 21.03 320 ALA A O 1
ATOM 2383 N N . TYR A 1 321 ? -34.650 99.266 18.590 1.00 21.12 321 TYR A N 1
ATOM 2384 C CA . TYR A 1 321 ? -34.939 97.910 19.054 1.00 19.97 321 TYR A CA 1
ATOM 2385 C C . TYR A 1 321 ? -36.371 97.429 18.914 1.00 21.05 321 TYR A C 1
ATOM 2386 O O . TYR A 1 321 ? -37.322 98.156 19.188 1.00 21.40 321 TYR A O 1
ATOM 2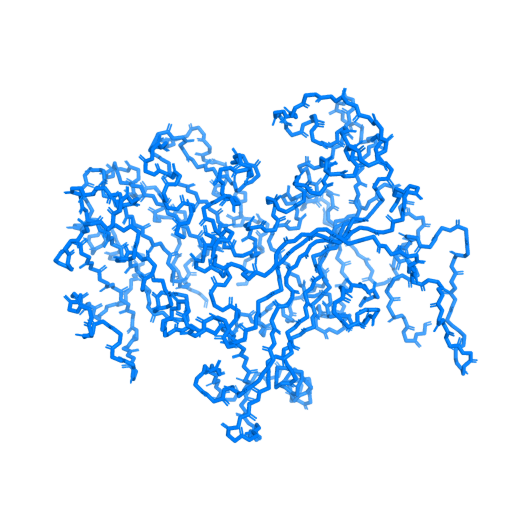395 N N . ASN A 1 322 ? -36.508 96.176 18.507 1.00 21.19 322 ASN A N 1
ATOM 2396 C CA . ASN A 1 322 ? -37.812 95.551 18.377 1.00 21.76 322 ASN A CA 1
ATOM 2397 C C . ASN A 1 322 ? -37.613 94.187 19.022 1.00 21.66 322 ASN A C 1
ATOM 2398 O O . ASN A 1 322 ? -37.068 93.268 18.401 1.00 22.57 322 ASN A O 1
ATOM 2403 N N . PRO A 1 323 ? -38.035 94.048 20.291 1.00 20.74 323 PRO A N 1
ATOM 2404 C CA . PRO A 1 323 ? -37.911 92.807 21.063 1.00 20.31 323 PRO A CA 1
ATOM 2405 C C . PRO A 1 323 ? -38.811 91.688 20.552 1.00 19.54 323 PRO A C 1
ATOM 2406 O O . PRO A 1 323 ? -39.570 91.868 19.599 1.00 20.49 323 PRO A O 1
ATOM 2410 N N . CYS A 1 324 ? -38.709 90.525 21.181 1.00 17.81 324 CYS A N 1
ATOM 2411 C CA . CYS A 1 324 ? -39.520 89.386 20.786 1.00 16.86 324 CYS A CA 1
ATOM 2412 C C . CYS A 1 324 ? -40.977 89.718 21.095 1.00 16.39 324 CYS A C 1
ATOM 2413 O O . CYS A 1 324 ? -41.268 90.403 22.074 1.00 16.40 324 CYS A O 1
ATOM 2416 N N . PRO A 1 325 ? -41.916 89.240 20.263 1.00 17.78 325 PRO A N 1
ATOM 2417 C CA . PRO A 1 325 ? -43.337 89.525 20.496 1.00 18.76 325 PRO A CA 1
ATOM 2418 C C . PRO A 1 325 ? -43.801 89.465 21.956 1.00 21.15 325 PRO A C 1
ATOM 2419 O O . PRO A 1 325 ? -44.668 90.243 22.363 1.00 21.34 325 PRO A O 1
ATOM 2423 N N . ASP A 1 326 ? -43.229 88.554 22.740 1.00 21.74 326 ASP A N 1
ATOM 2424 C CA . ASP A 1 326 ? -43.600 88.439 24.147 1.00 22.81 326 ASP A CA 1
ATOM 2425 C C . ASP A 1 326 ? -43.142 89.670 24.924 1.00 23.12 326 ASP A C 1
ATOM 2426 O O . ASP A 1 326 ? -43.836 90.130 25.838 1.00 24.96 326 ASP A O 1
ATOM 2431 N N . ALA A 1 327 ? -41.973 90.199 24.569 1.00 20.88 327 ALA A N 1
ATOM 2432 C CA . ALA A 1 327 ? -41.460 91.390 25.237 1.00 20.46 327 ALA A CA 1
ATOM 2433 C C . ALA A 1 327 ? -42.266 92.605 24.763 1.00 20.48 327 ALA A C 1
ATOM 2434 O O . ALA A 1 327 ? -42.324 93.621 25.450 1.00 19.57 327 ALA A O 1
ATOM 2436 N N . ARG A 1 328 ? -42.888 92.494 23.590 1.00 20.66 328 ARG A N 1
ATOM 2437 C CA . ARG A 1 328 ? -43.703 93.583 23.057 1.00 19.77 328 ARG A CA 1
ATOM 2438 C C . ARG A 1 328 ? -44.968 93.649 23.878 1.00 18.60 328 ARG A C 1
ATOM 2439 O O . ARG A 1 328 ? -45.398 94.726 24.300 1.00 19.94 328 ARG A O 1
ATOM 2447 N N . LEU A 1 329 ? -45.554 92.483 24.111 1.00 17.51 329 LEU A N 1
ATOM 2448 C CA . LEU A 1 329 ? -46.760 92.386 24.912 1.00 17.69 329 LEU A CA 1
ATOM 2449 C C . LEU A 1 329 ? -46.415 92.838 26.329 1.00 18.17 329 LEU A C 1
ATOM 2450 O O . LEU A 1 329 ? -47.221 93.485 26.992 1.00 19.41 329 LEU A O 1
ATOM 2455 N N . SER A 1 330 ? -45.212 92.499 26.787 1.00 19.92 330 SER A N 1
ATOM 2456 C CA . SER A 1 330 ? -44.784 92.874 28.131 1.00 19.77 330 SER A CA 1
ATOM 2457 C C . SER A 1 330 ? -44.705 94.382 28.313 1.00 19.94 330 SER A C 1
ATOM 2458 O O . SER A 1 330 ? -45.243 94.931 29.276 1.00 18.57 330 SER A O 1
ATOM 2461 N N . ILE A 1 331 ? -44.023 95.048 27.390 1.00 21.64 331 ILE A N 1
ATOM 2462 C CA . ILE A 1 331 ? -43.904 96.500 27.436 1.00 22.79 331 ILE A CA 1
ATOM 2463 C C . ILE A 1 331 ? -45.310 97.117 27.391 1.00 23.88 331 ILE A C 1
ATOM 2464 O O . ILE A 1 331 ? -45.614 98.040 28.149 1.00 25.28 331 ILE A O 1
ATOM 2469 N N . PHE A 1 332 ? -46.164 96.596 26.511 1.00 22.84 332 PHE A N 1
ATOM 2470 C CA . PHE A 1 332 ? -47.535 97.088 26.390 1.00 24.26 332 PHE A CA 1
ATOM 2471 C C . PHE A 1 332 ? -48.232 97.018 27.754 1.00 25.86 332 PHE A C 1
ATOM 2472 O O . PHE A 1 332 ? -48.863 97.988 28.189 1.00 25.91 332 PHE A O 1
ATOM 2480 N N . GLU A 1 333 ? -48.094 95.877 28.430 1.00 24.73 333 GLU A N 1
ATOM 2481 C CA . GLU A 1 333 ? -48.695 95.661 29.745 1.00 23.81 333 GLU A CA 1
ATOM 2482 C C . GLU A 1 333 ? -48.059 96.567 30.810 1.00 24.59 333 GLU A C 1
ATOM 2483 O O . GLU A 1 333 ? -48.738 97.005 31.740 1.00 26.03 333 GLU A O 1
ATOM 2489 N N . LEU A 1 334 ? -46.764 96.849 30.651 1.00 24.84 334 LEU A N 1
ATOM 2490 C CA . LEU A 1 334 ? -45.994 97.707 31.560 1.00 22.80 334 LEU A CA 1
ATOM 2491 C C . LEU A 1 334 ? -46.600 99.105 31.556 1.00 24.10 334 LEU A C 1
ATOM 2492 O O . LEU A 1 334 ? -46.917 99.659 32.608 1.00 24.34 334 LEU A O 1
ATOM 2497 N N . LYS A 1 335 ? -46.751 99.673 30.361 1.00 25.05 335 LYS A N 1
ATOM 2498 C CA . LYS A 1 335 ? -47.335 101.002 30.205 1.00 25.47 335 LYS A CA 1
ATOM 2499 C C . LYS A 1 335 ? -48.766 100.958 30.721 1.00 24.48 335 LYS A C 1
ATOM 2500 O O . LYS A 1 335 ? -49.224 101.890 31.382 1.00 24.76 335 LYS A O 1
ATOM 2506 N N . SER A 1 336 ? -49.463 99.870 30.399 1.00 24.17 336 SER A N 1
ATOM 2507 C CA . SER A 1 336 ? -50.842 99.660 30.826 1.00 26.02 336 SER A CA 1
ATOM 2508 C C . SER A 1 336 ? -50.942 99.708 32.354 1.00 28.16 336 SER A C 1
ATOM 2509 O O . SER A 1 336 ? -51.964 100.116 32.903 1.00 29.44 336 SER A O 1
ATOM 2512 N N . ASN A 1 337 ? -49.875 99.287 33.033 1.00 29.50 337 ASN A N 1
ATOM 2513 C CA . ASN A 1 337 ? -49.835 99.297 34.491 1.00 29.30 337 ASN A CA 1
ATOM 2514 C C . ASN A 1 337 ? -49.198 100.584 34.989 1.00 28.74 337 ASN A C 1
ATOM 2515 O O . ASN A 1 337 ? -48.561 100.601 36.046 1.00 26.22 337 ASN A O 1
ATOM 2520 N N . GLU A 1 338 ? -49.350 101.656 34.221 1.00 28.02 338 GLU A N 1
ATOM 2521 C CA . GLU A 1 338 ? -48.791 102.946 34.607 1.00 29.42 338 GLU A CA 1
ATOM 2522 C C . GLU A 1 338 ? -47.285 102.888 34.949 1.00 30.14 338 GLU A C 1
ATOM 2523 O O . GLU A 1 338 ? -46.841 103.480 35.936 1.00 30.60 338 GLU A O 1
ATOM 2529 N N . TRP A 1 339 ? -46.510 102.172 34.129 1.00 29.29 339 TRP A N 1
ATOM 2530 C CA . TRP A 1 339 ? -45.057 102.027 34.312 1.00 28.54 339 TRP A CA 1
ATOM 2531 C C . TRP A 1 339 ? -44.647 101.205 35.536 1.00 27.87 339 TRP A C 1
ATOM 2532 O O . TRP A 1 339 ? -43.470 101.152 35.897 1.00 27.04 339 TRP A O 1
ATOM 2543 N N . LYS A 1 340 ? -45.631 100.572 36.168 1.00 28.27 340 LYS A N 1
ATOM 2544 C CA . LYS A 1 340 ? -45.407 99.719 37.329 1.00 28.83 340 LYS A CA 1
ATOM 2545 C C . LYS A 1 340 ? -45.007 98.355 36.781 1.00 27.95 340 LYS A C 1
ATOM 2546 O O . LYS A 1 340 ? -45.823 97.671 36.162 1.00 27.14 340 LYS A O 1
ATOM 2552 N N . PRO A 1 341 ? -43.756 97.938 37.003 1.00 27.34 341 PRO A N 1
ATOM 2553 C CA . PRO A 1 341 ? -43.316 96.635 36.501 1.00 27.58 341 PRO A CA 1
ATOM 2554 C C . PRO A 1 341 ? -44.108 95.466 37.082 1.00 27.08 341 PRO A C 1
ATOM 2555 O O . PRO A 1 341 ? -44.487 95.475 38.255 1.00 27.12 341 PRO A O 1
ATOM 2559 N N . GLN A 1 342 ? -44.370 94.474 36.235 1.00 26.94 342 GLN A N 1
ATOM 2560 C CA . GLN A 1 342 ? -45.112 93.279 36.625 1.00 26.55 342 GLN A CA 1
ATOM 2561 C C . GLN A 1 342 ? -44.445 92.657 37.846 1.00 28.37 342 GLN A C 1
ATOM 2562 O O . GLN A 1 342 ? -43.229 92.739 38.004 1.00 28.44 342 GLN A O 1
ATOM 2568 N N . ASN A 1 343 ? -45.236 92.027 38.706 1.00 30.84 343 ASN A N 1
ATOM 2569 C CA . ASN A 1 343 ? -44.679 91.404 39.900 1.00 33.58 343 ASN A CA 1
ATOM 2570 C C . ASN A 1 343 ? -43.907 90.124 39.571 1.00 33.94 343 ASN A C 1
ATOM 2571 O O . ASN A 1 343 ? -43.260 89.539 40.445 1.00 33.94 343 ASN A O 1
ATOM 2576 N N . LYS A 1 344 ? -43.952 89.703 38.310 1.00 32.65 344 LYS A N 1
ATOM 2577 C CA . LYS A 1 344 ? -43.263 88.484 37.908 1.00 32.45 344 LYS A CA 1
ATOM 2578 C C . LYS A 1 344 ? -42.433 88.664 36.632 1.00 31.79 344 LYS A C 1
ATOM 2579 O O . LYS A 1 344 ? -42.844 89.366 35.714 1.00 32.69 344 LYS A O 1
ATOM 2585 N N . ASN A 1 345 ? -41.258 88.039 36.589 1.00 30.34 345 ASN A N 1
ATOM 2586 C CA . ASN A 1 345 ? -40.388 88.106 35.416 1.00 28.27 345 ASN A CA 1
ATOM 2587 C C . ASN A 1 345 ? -40.089 86.690 34.933 1.00 28.77 345 ASN A C 1
ATOM 2588 O O . ASN A 1 345 ? -40.022 85.752 35.728 1.00 28.74 345 ASN A O 1
ATOM 2593 N N . ARG A 1 346 ? -39.901 86.528 33.631 1.00 27.22 346 ARG A N 1
ATOM 2594 C CA . ARG A 1 346 ? -39.598 85.214 33.105 1.00 25.58 346 ARG A CA 1
ATOM 2595 C C . ARG A 1 346 ? -38.665 85.317 31.915 1.00 26.50 346 ARG A C 1
ATOM 2596 O O . ARG A 1 346 ? -38.816 86.207 31.081 1.00 27.83 346 ARG A O 1
ATOM 2604 N N . LEU A 1 347 ? -37.680 84.423 31.859 1.00 26.22 347 LEU A N 1
ATOM 2605 C CA . LEU A 1 347 ? -36.718 84.386 30.759 1.00 24.93 347 LEU A CA 1
ATOM 2606 C C . LEU A 1 347 ? -37.087 83.228 29.849 1.00 25.87 347 LEU A C 1
ATOM 2607 O O . LEU A 1 347 ? -37.053 82.064 30.264 1.00 27.25 347 LEU A O 1
ATOM 2612 N N . ILE A 1 348 ? -37.442 83.531 28.610 1.00 23.19 348 ILE A N 1
ATOM 2613 C CA . ILE A 1 348 ? -37.789 82.454 27.709 1.00 20.93 348 ILE A CA 1
ATOM 2614 C C . ILE A 1 348 ? -36.557 81.856 27.061 1.00 21.09 348 ILE A C 1
ATOM 2615 O O . ILE A 1 348 ? -35.764 82.542 26.417 1.00 21.47 348 ILE A O 1
ATOM 2620 N N . LEU A 1 349 ? -36.415 80.552 27.257 1.00 22.37 349 LEU A N 1
ATOM 2621 C CA . LEU A 1 349 ? -35.291 79.794 26.749 1.00 22.58 349 LEU A CA 1
ATOM 2622 C C . LEU A 1 349 ? -35.811 78.528 26.067 1.00 22.75 349 LEU A C 1
ATOM 2623 O O . LE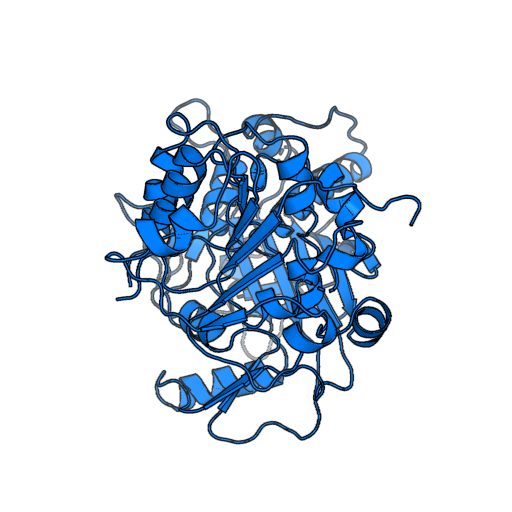U A 1 349 ? -35.880 78.454 24.840 1.00 25.56 349 LEU A O 1
ATOM 2628 N N . ASN A 1 350 ? -36.188 77.535 26.864 1.00 21.59 350 ASN A N 1
ATOM 2629 C CA . ASN A 1 350 ? -36.700 76.289 26.314 1.00 21.49 350 ASN A CA 1
ATOM 2630 C C . ASN A 1 350 ? -38.084 76.437 25.697 1.00 20.95 350 ASN A C 1
ATOM 2631 O O . ASN A 1 350 ? -38.423 75.716 24.762 1.00 18.90 350 ASN A O 1
ATOM 2636 N N . GLU A 1 351 ? -38.886 77.368 26.201 1.00 20.81 351 GLU A N 1
ATOM 2637 C CA . GLU A 1 351 ? -40.215 77.526 25.645 1.00 22.57 351 GLU A CA 1
ATOM 2638 C C . GLU A 1 351 ? -40.273 78.118 24.242 1.00 23.71 351 GLU A C 1
ATOM 2639 O O . GLU A 1 351 ? -41.304 78.016 23.576 1.00 23.92 351 GLU A O 1
ATOM 2645 N N . ILE A 1 352 ? -39.186 78.717 23.764 1.00 23.31 352 ILE A N 1
ATOM 2646 C CA . ILE A 1 352 ? -39.256 79.267 22.423 1.00 24.45 352 ILE A CA 1
ATOM 2647 C C . ILE A 1 352 ? -39.170 78.129 21.411 1.00 23.23 352 ILE A C 1
ATOM 2648 O O . ILE A 1 352 ? -38.330 77.242 21.522 1.00 22.34 352 ILE A O 1
ATOM 2653 N N . ILE A 1 353 ? -40.056 78.154 20.424 1.00 23.43 353 ILE A N 1
ATOM 2654 C CA . ILE A 1 353 ? -40.111 77.095 19.428 1.00 22.31 353 ILE A CA 1
ATOM 2655 C C . ILE A 1 353 ? -39.615 77.478 18.035 1.00 23.25 353 ILE A C 1
ATOM 2656 O O . ILE A 1 353 ? -39.265 76.609 17.243 1.00 25.38 353 ILE A O 1
ATOM 2661 N N . ASP A 1 354 ? -39.578 78.770 17.733 1.00 23.42 354 ASP A N 1
ATOM 2662 C CA . ASP A 1 354 ? -39.152 79.207 16.412 1.00 25.77 354 ASP A CA 1
ATOM 2663 C C . ASP A 1 354 ? -38.647 80.642 16.489 1.00 26.69 354 ASP A C 1
ATOM 2664 O O . ASP A 1 354 ? -38.760 81.298 17.531 1.00 27.42 354 ASP A O 1
ATOM 2669 N N . GLY A 1 355 ? -38.076 81.124 15.390 1.00 26.25 355 GLY A N 1
ATOM 2670 C CA . GLY A 1 355 ? -37.600 82.497 15.361 1.00 28.68 355 GLY A CA 1
ATOM 2671 C C . GLY A 1 355 ? -36.102 82.718 15.395 1.00 28.62 355 GLY A C 1
ATOM 2672 O O . GLY A 1 355 ? -35.313 81.781 15.507 1.00 27.80 355 GLY A O 1
ATOM 2673 N N . CYS A 1 356 ? -35.709 83.980 15.306 1.00 28.81 356 CYS A N 1
ATOM 2674 C CA . CYS A 1 356 ? -34.303 84.315 15.312 1.00 31.17 356 CYS A CA 1
ATOM 2675 C C . CYS A 1 356 ? -34.070 85.729 15.825 1.00 29.31 356 CYS A C 1
ATOM 2676 O O . CYS A 1 356 ? -35.010 86.504 16.014 1.00 27.56 356 CYS A O 1
ATOM 2679 N N . ASP A 1 357 ? -32.808 86.060 16.053 1.00 27.51 357 ASP A N 1
ATOM 2680 C CA . ASP A 1 357 ? -32.462 87.373 16.551 1.00 26.17 357 ASP A CA 1
ATOM 2681 C C . ASP A 1 357 ? -31.529 88.045 15.549 1.00 24.86 357 ASP A C 1
ATOM 2682 O O . ASP A 1 357 ? -30.417 87.563 15.313 1.00 23.58 357 ASP A O 1
ATOM 2687 N N . GLU A 1 358 ? -31.995 89.137 14.941 1.00 21.80 358 GLU A N 1
ATOM 2688 C CA . GLU A 1 358 ? -31.182 89.871 13.976 1.00 19.88 358 GLU A CA 1
ATOM 2689 C C . GLU A 1 358 ? -30.571 91.091 14.610 1.00 17.80 358 GLU A C 1
ATOM 2690 O O . GLU A 1 358 ? -31.199 92.141 14.668 1.00 16.58 358 GLU A O 1
ATOM 2696 N N . LEU A 1 359 ? -29.342 90.950 15.081 1.00 18.09 359 LEU A N 1
ATOM 2697 C CA . LEU A 1 359 ? -28.635 92.052 15.709 1.00 18.66 359 LEU A CA 1
ATOM 2698 C C . LEU A 1 359 ? -27.607 92.600 14.731 1.00 17.37 359 LEU A C 1
ATOM 2699 O O . LEU A 1 359 ? -26.842 91.839 14.145 1.00 18.06 359 LEU A O 1
ATOM 2704 N N . GLY A 1 360 ? -27.597 93.915 14.546 1.00 16.03 360 GLY A N 1
ATOM 2705 C CA . GLY A 1 360 ? -26.643 94.506 13.631 1.00 18.24 360 GLY A CA 1
ATOM 2706 C C . GLY A 1 360 ? -26.674 96.019 13.645 1.00 19.79 360 GLY A C 1
ATOM 2707 O O . GLY A 1 360 ? -27.397 96.624 14.436 1.00 21.27 360 GLY A O 1
ATOM 2708 N N . VAL A 1 361 ? -25.883 96.624 12.765 1.00 19.04 361 VAL A N 1
ATOM 2709 C CA . VAL A 1 361 ? -25.801 98.073 12.660 1.00 21.23 361 VAL A CA 1
ATOM 2710 C C . VAL A 1 361 ? -26.153 98.570 11.269 1.00 22.52 361 VAL A C 1
ATOM 2711 O O . VAL A 1 361 ? -25.739 98.003 10.261 1.00 24.86 361 VAL A O 1
ATOM 2715 N N . LEU A 1 362 ? -26.917 99.648 11.227 1.00 23.45 362 LEU A N 1
ATOM 2716 C CA . LEU A 1 362 ? -27.343 100.224 9.973 1.00 23.90 362 LEU A CA 1
ATOM 2717 C C . LEU A 1 362 ? -26.622 101.540 9.752 1.00 25.37 362 LEU A C 1
ATOM 2718 O O . LEU A 1 362 ? -26.735 102.457 10.569 1.00 24.92 362 LEU A O 1
ATOM 2723 N N . LEU A 1 363 ? -25.858 101.630 8.668 1.00 26.58 363 LEU A N 1
ATOM 2724 C CA . LEU A 1 363 ? -25.155 102.873 8.346 1.00 27.68 363 LEU A CA 1
ATOM 2725 C C . LEU A 1 363 ? -25.883 103.534 7.185 1.00 27.02 363 LEU A C 1
ATOM 2726 O O . LEU A 1 363 ? -26.047 102.918 6.139 1.00 25.45 363 LEU A O 1
ATOM 2739 N N . GLY A 1 365 ? -26.463 107.136 4.623 1.00 33.73 365 GLY A N 1
ATOM 2740 C CA . GLY A 1 365 ? -25.816 108.327 4.098 1.00 34.15 365 GLY A CA 1
ATOM 2741 C C . GLY A 1 365 ? -25.012 108.119 2.824 1.00 35.52 365 GLY A C 1
ATOM 2742 O O . GLY A 1 365 ? -24.994 108.984 1.944 1.00 35.95 365 GLY A O 1
ATOM 2743 N N . ASN A 1 366 ? -24.346 106.973 2.719 1.00 36.19 366 ASN A N 1
ATOM 2744 C CA . ASN A 1 366 ? -23.533 106.672 1.549 1.00 37.77 366 ASN A CA 1
ATOM 2745 C C . ASN A 1 366 ? -24.364 106.467 0.286 1.00 38.90 366 ASN A C 1
ATOM 2746 O O . ASN A 1 366 ? -25.462 105.915 0.328 1.00 37.54 366 ASN A O 1
ATOM 2751 N N . GLN A 1 367 ? -23.812 106.912 -0.838 1.00 40.69 367 GLN A N 1
ATOM 2752 C CA . GLN A 1 367 ? -24.480 106.824 -2.128 1.00 42.00 367 GLN A CA 1
ATOM 2753 C C . GLN A 1 367 ? -24.892 105.406 -2.529 1.00 41.34 367 GLN A C 1
ATOM 2754 O O . GLN A 1 367 ? -25.888 105.230 -3.227 1.00 40.36 367 GLN A O 1
ATOM 2760 N N . ARG A 1 368 ? -24.139 104.401 -2.085 1.00 41.06 368 ARG A N 1
ATOM 2761 C CA . ARG A 1 368 ? -24.449 103.005 -2.402 1.00 41.18 368 ARG A CA 1
ATOM 2762 C C . ARG A 1 368 ? -25.811 102.608 -1.840 1.00 39.47 368 ARG A C 1
ATOM 2763 O O . ARG A 1 368 ? -26.423 101.643 -2.299 1.00 39.36 368 ARG A O 1
ATOM 2771 N N . GLY A 1 369 ? -26.269 103.344 -0.829 1.00 37.52 369 GLY A N 1
ATOM 2772 C CA . GLY A 1 369 ? -27.548 103.051 -0.198 1.00 33.92 369 GLY A CA 1
ATOM 2773 C C . GLY A 1 369 ? -27.358 102.660 1.258 1.00 31.73 369 GLY A C 1
ATOM 2774 O O . GLY A 1 369 ? -26.223 102.504 1.720 1.00 29.49 369 GLY A O 1
ATOM 2775 N N . ALA A 1 370 ? -28.451 102.507 1.997 1.00 28.62 370 ALA A N 1
ATOM 2776 C CA . ALA A 1 370 ? -28.321 102.119 3.398 1.00 27.25 370 ALA A CA 1
ATOM 2777 C C . ALA A 1 370 ? -27.666 100.747 3.452 1.00 25.31 370 ALA A C 1
ATOM 2778 O O . ALA A 1 370 ? -27.941 99.883 2.621 1.00 25.12 370 ALA A O 1
ATOM 2780 N N . TYR A 1 371 ? -26.800 100.557 4.439 1.00 25.24 371 TYR A N 1
ATOM 2781 C CA . TYR A 1 371 ? -26.071 99.304 4.614 1.00 23.23 371 TYR A CA 1
ATOM 2782 C C . TYR A 1 371 ? -26.276 98.738 6.019 1.00 22.95 371 TYR A C 1
ATOM 2783 O O . TYR A 1 371 ? -26.145 99.453 7.016 1.00 23.24 371 TYR A O 1
ATOM 2792 N N . TRP A 1 372 ? -26.587 97.450 6.088 1.00 22.55 372 TRP A N 1
ATOM 2793 C CA . TRP A 1 372 ? -26.793 96.781 7.367 1.00 23.94 372 TRP A CA 1
ATOM 2794 C C . TRP A 1 372 ? -25.852 95.595 7.461 1.00 25.23 372 TRP A C 1
ATOM 2795 O O . TRP A 1 372 ? -25.871 94.709 6.605 1.00 24.64 372 TRP A O 1
ATOM 2806 N N . TYR A 1 373 ? -25.029 95.585 8.502 1.00 25.53 373 TYR A N 1
ATOM 2807 C CA . TYR A 1 373 ? -24.094 94.499 8.719 1.00 25.07 373 TYR A CA 1
ATOM 2808 C C . TYR A 1 373 ? -24.335 93.965 10.120 1.00 24.52 373 TYR A C 1
ATOM 2809 O O . TYR A 1 373 ? -24.379 94.735 11.073 1.00 24.41 373 TYR A O 1
ATOM 2818 N N . GLY A 1 374 ? -24.508 92.651 10.238 1.00 23.84 374 GLY A N 1
ATOM 2819 C CA . GLY A 1 374 ? -24.757 92.063 11.539 1.00 23.69 374 GLY A CA 1
ATOM 2820 C C . GLY A 1 374 ? -24.950 90.557 11.558 1.00 24.46 374 GLY A C 1
ATOM 2821 O O . GLY A 1 374 ? -24.584 89.849 10.615 1.00 24.28 374 GLY A O 1
ATOM 2822 N N . SER A 1 375 ? -25.533 90.074 12.651 1.00 23.48 375 SER A N 1
ATOM 2823 C CA . SER A 1 375 ? -25.773 88.653 12.850 1.00 23.70 375 SER A CA 1
ATOM 2824 C C . SER A 1 375 ? -27.240 88.272 12.857 1.00 23.15 375 SER A C 1
ATOM 2825 O O . SER A 1 375 ? -28.050 88.900 13.530 1.00 22.82 375 SER A O 1
ATOM 2828 N N . THR A 1 376 ? -27.576 87.242 12.090 1.00 23.05 376 THR A N 1
ATOM 2829 C CA . THR A 1 376 ? -28.937 86.743 12.039 1.00 22.55 376 THR A CA 1
ATOM 2830 C C . THR A 1 376 ? -28.822 85.309 12.511 1.00 21.52 376 THR A C 1
ATOM 2831 O O . THR A 1 376 ? -28.449 84.427 11.742 1.00 24.74 376 THR A O 1
ATOM 2835 N N . LEU A 1 377 ? -29.111 85.089 13.788 1.00 20.59 377 LEU A N 1
ATOM 2836 C CA . LEU A 1 377 ? -29.029 83.761 14.384 1.00 20.47 377 LEU A CA 1
ATOM 2837 C C . LEU A 1 377 ? -30.415 83.262 14.768 1.00 20.01 377 LEU A C 1
ATOM 2838 O O . LEU A 1 377 ? -31.171 83.963 15.438 1.00 21.41 377 LEU A O 1
ATOM 2843 N N . SER A 1 378 ? -30.747 82.051 14.338 1.00 19.59 378 SER A N 1
ATOM 2844 C CA . SER A 1 378 ? -32.036 81.465 14.661 1.00 18.76 378 SER A CA 1
ATOM 2845 C C . SER A 1 378 ? -31.857 80.614 15.900 1.00 19.44 378 SER A C 1
ATOM 2846 O O . SER A 1 378 ? -30.733 80.230 16.245 1.00 17.83 378 SER A O 1
ATOM 2849 N N . ILE A 1 379 ? -32.971 80.313 16.558 1.00 18.98 379 ILE A N 1
ATOM 2850 C CA . ILE A 1 379 ? -32.952 79.502 17.763 1.00 19.92 379 ILE A CA 1
ATOM 2851 C C . ILE A 1 379 ? -32.472 78.077 17.438 1.00 22.72 379 ILE A C 1
ATOM 2852 O O . ILE A 1 379 ? -31.789 77.443 18.247 1.00 24.54 379 ILE A O 1
ATOM 2857 N N . GLN A 1 380 ? -32.811 77.586 16.246 1.00 23.35 380 GLN A N 1
ATOM 2858 C CA . GLN A 1 380 ? -32.407 76.243 15.835 1.00 23.35 380 GLN A CA 1
ATOM 2859 C C . GLN A 1 380 ? -30.889 76.111 15.737 1.00 25.20 380 GLN A C 1
ATOM 2860 O O . GLN A 1 380 ? -30.295 75.178 16.287 1.00 24.25 380 GLN A O 1
ATOM 2866 N N . GLU A 1 381 ? -30.252 77.044 15.045 1.00 25.05 381 GLU A N 1
ATOM 2867 C CA . GLU A 1 381 ? -28.812 76.974 14.927 1.00 28.76 381 GLU A CA 1
ATOM 2868 C C . GLU A 1 381 ? -28.141 77.174 16.294 1.00 30.09 381 GLU A C 1
ATOM 2869 O O . GLU A 1 381 ? -27.150 76.513 16.615 1.00 29.77 381 GLU A O 1
ATOM 2875 N N . ALA A 1 382 ? -28.705 78.063 17.107 1.00 30.23 382 ALA A N 1
ATOM 2876 C CA . ALA A 1 382 ? -28.159 78.342 18.425 1.00 30.43 382 ALA A CA 1
ATOM 2877 C C . ALA A 1 382 ? -28.199 77.113 19.330 1.00 31.30 382 ALA A C 1
ATOM 2878 O O . ALA A 1 382 ? -27.332 76.933 20.186 1.00 31.86 382 ALA A O 1
ATOM 2880 N N . ARG A 1 383 ? -29.210 76.271 19.152 1.00 32.49 383 ARG A N 1
ATOM 2881 C CA . ARG A 1 383 ? -29.336 75.078 19.976 1.00 33.75 383 ARG A CA 1
ATOM 2882 C C . ARG A 1 383 ? -28.394 73.965 19.552 1.00 34.64 383 ARG A C 1
ATOM 2883 O O . ARG A 1 383 ? -27.987 73.146 20.374 1.00 36.44 383 ARG A O 1
ATOM 2891 N N . GLN A 1 384 ? -28.040 73.917 18.277 1.00 35.27 384 GLN A N 1
ATOM 2892 C CA . GLN A 1 384 ? -27.129 72.872 17.854 1.00 36.89 384 GLN A CA 1
ATOM 2893 C C . GLN A 1 384 ? -25.700 73.305 18.179 1.00 34.38 384 GLN A C 1
ATOM 2894 O O . GLN A 1 384 ? -24.806 72.470 18.306 1.00 35.16 384 GLN A O 1
ATOM 2900 N N . ILE A 1 385 ? -25.508 74.612 18.347 1.00 31.65 385 ILE A N 1
ATOM 2901 C CA . ILE A 1 385 ? -24.199 75.191 18.656 1.00 27.28 385 ILE A CA 1
ATOM 2902 C C . ILE A 1 385 ? -23.855 75.157 20.146 1.00 26.84 385 ILE A C 1
ATOM 2903 O O . ILE A 1 385 ? -22.697 74.956 20.514 1.00 28.69 385 ILE A O 1
ATOM 2908 N N . ALA A 1 386 ? -24.854 75.357 21.000 1.00 23.67 386 ALA A N 1
ATOM 2909 C CA . ALA A 1 386 ? -24.615 75.358 22.438 1.00 23.12 386 ALA A CA 1
ATOM 2910 C C . ALA A 1 386 ? -25.884 75.277 23.283 1.00 22.23 386 ALA A C 1
ATOM 2911 O O . ALA A 1 386 ? -26.915 75.860 22.939 1.00 21.69 386 ALA A O 1
ATOM 2913 N N . PRO A 1 387 ? -25.816 74.551 24.410 1.00 20.13 387 PRO A N 1
ATOM 2914 C CA . PRO A 1 387 ? -26.966 74.409 25.303 1.00 20.14 387 PRO A CA 1
ATOM 2915 C C . PRO A 1 387 ? -27.110 75.661 26.173 1.00 19.95 387 PRO A C 1
ATOM 2916 O O . PRO A 1 387 ? -26.260 76.561 26.132 1.00 18.61 387 PRO A O 1
ATOM 2920 N N . TYR A 1 388 ? -28.184 75.705 26.956 1.00 19.49 388 TYR A N 1
ATOM 2921 C CA . TYR A 1 388 ? -28.446 76.826 27.859 1.00 21.04 388 TYR A CA 1
ATOM 2922 C C . TYR A 1 388 ? -28.310 78.150 27.115 1.00 20.63 388 TYR A C 1
ATOM 2923 O O . TYR A 1 388 ? -27.803 79.133 27.654 1.00 19.04 388 TYR A O 1
ATOM 2932 N N . ASN A 1 389 ? -28.776 78.165 25.872 1.00 21.55 389 ASN A N 1
ATOM 2933 C CA . ASN A 1 389 ? -28.680 79.349 25.036 1.00 21.30 389 ASN A CA 1
ATOM 2934 C C . ASN A 1 389 ? -29.827 79.506 24.050 1.00 21.32 389 ASN A C 1
ATOM 2935 O O . ASN A 1 389 ? -30.362 78.523 23.518 1.00 17.49 389 ASN A O 1
ATOM 2940 N N . ASN A 1 390 ? -30.213 80.757 23.829 1.00 18.82 390 ASN A N 1
ATOM 2941 C CA . ASN A 1 390 ? -31.224 81.066 22.841 1.00 19.40 390 ASN A CA 1
ATOM 2942 C C . ASN A 1 390 ? -30.471 81.968 21.871 1.00 19.46 390 ASN A C 1
ATOM 2943 O O . ASN A 1 390 ? -29.294 82.253 22.082 1.00 19.73 390 ASN A O 1
ATOM 2948 N N . ALA A 1 391 ? -31.135 82.395 20.805 1.00 20.02 391 ALA A N 1
ATOM 2949 C CA . ALA A 1 391 ? -30.509 83.246 19.811 1.00 21.10 391 ALA A CA 1
ATOM 2950 C C . ALA A 1 391 ? -29.859 84.475 20.448 1.00 20.79 391 ALA A C 1
ATOM 2951 O O . ALA A 1 391 ? -28.707 84.796 20.159 1.00 21.21 391 ALA A O 1
ATOM 2953 N N . THR A 1 392 ? -30.602 85.142 21.325 1.00 19.86 392 THR A N 1
ATOM 2954 C CA . THR A 1 392 ? -30.135 86.349 22.005 1.00 18.03 392 THR A CA 1
ATOM 2955 C C . THR A 1 392 ? -28.936 86.117 22.911 1.00 18.55 392 THR A C 1
ATOM 2956 O O . THR A 1 392 ? -27.904 86.767 22.750 1.00 21.09 392 THR A O 1
ATOM 2960 N N . SER A 1 393 ? -29.065 85.201 23.865 1.00 17.30 393 SER A N 1
ATOM 2961 C CA . SER A 1 393 ? -27.962 84.949 24.782 1.00 17.23 393 SER A CA 1
ATOM 2962 C C . SER A 1 393 ? -26.687 84.539 24.047 1.00 18.00 393 SER A C 1
ATOM 2963 O O . SER A 1 393 ? -25.601 85.038 24.354 1.00 15.51 393 SER A O 1
ATOM 2966 N N . LEU A 1 394 ? -26.819 83.643 23.070 1.00 19.05 394 LEU A N 1
ATOM 2967 C CA . LEU A 1 394 ? -25.656 83.168 22.324 1.00 21.24 394 LEU A CA 1
ATOM 2968 C C . LEU A 1 394 ? -24.863 84.278 21.644 1.00 21.11 394 LEU A C 1
ATOM 2969 O O . LEU A 1 394 ? -23.640 84.195 21.536 1.00 21.32 394 LEU A O 1
ATOM 2974 N N . GLN A 1 395 ? -25.545 85.319 21.189 1.00 20.43 395 GLN A N 1
ATOM 2975 C CA . GLN A 1 395 ? -24.835 86.399 20.528 1.00 21.45 395 GLN A CA 1
ATOM 2976 C C . GLN A 1 395 ? -24.054 87.208 21.560 1.00 22.28 395 GLN A C 1
ATOM 2977 O O . GLN A 1 395 ? -23.009 87.787 21.252 1.00 23.41 395 GLN A O 1
ATOM 2983 N N . VAL A 1 396 ? -24.546 87.223 22.795 1.00 21.10 396 VAL A N 1
ATOM 2984 C CA . VAL A 1 396 ? -23.885 87.973 23.853 1.00 19.28 396 VAL A CA 1
ATOM 2985 C C . VAL A 1 396 ? -22.651 87.262 24.382 1.00 18.80 396 VAL A C 1
ATOM 2986 O O . VAL A 1 396 ? -21.605 87.885 24.573 1.00 19.88 396 VAL A O 1
ATOM 2990 N N . VAL A 1 397 ? -22.767 85.960 24.618 1.00 17.23 397 VAL A N 1
ATOM 2991 C CA . VAL A 1 397 ? -21.644 85.203 25.145 1.00 16.29 397 VAL A CA 1
ATOM 2992 C C . VAL A 1 397 ? -20.594 84.931 24.070 1.00 19.32 397 VAL A C 1
ATOM 2993 O O . VAL A 1 397 ? -19.411 84.747 24.377 1.00 17.68 397 VAL A O 1
ATOM 2997 N N . ALA A 1 398 ? -21.013 84.920 22.808 1.00 21.72 398 ALA A N 1
ATOM 2998 C CA . ALA A 1 398 ? -20.060 84.709 21.723 1.00 23.47 398 ALA A CA 1
ATOM 2999 C C . ALA A 1 398 ? -19.054 85.865 21.784 1.00 24.85 398 ALA A C 1
ATOM 3000 O O . ALA A 1 398 ? -17.840 85.658 21.707 1.00 25.53 398 ALA A O 1
ATOM 3002 N N . SER A 1 399 ? -19.574 87.076 21.965 1.00 25.64 399 SER A N 1
ATOM 3003 C CA . SER A 1 399 ? -18.749 88.277 22.057 1.00 27.80 399 SER A CA 1
ATOM 3004 C C . SER A 1 399 ? -17.835 88.251 23.283 1.00 27.44 399 SER A C 1
ATOM 3005 O O . SER A 1 399 ? -16.655 88.610 23.209 1.00 27.72 399 SER A O 1
ATOM 3016 N N . ILE A 1 401 ? -16.774 85.536 25.139 1.00 22.21 401 ILE A N 1
ATOM 3017 C CA . ILE A 1 401 ? -15.745 84.514 25.056 1.00 21.37 401 ILE A CA 1
ATOM 3018 C C . ILE A 1 401 ? -14.649 85.023 24.115 1.00 21.12 401 ILE A C 1
ATOM 3019 O O . ILE A 1 401 ? -13.483 84.706 24.309 1.00 20.46 401 ILE A O 1
ATOM 3024 N N . SER A 1 402 ? -15.014 85.818 23.106 1.00 18.71 402 SER A N 1
ATOM 3025 C CA . SER A 1 402 ? -14.011 86.354 22.185 1.00 17.46 402 SER A CA 1
ATOM 3026 C C . SER A 1 402 ? -13.184 87.393 22.932 1.00 18.13 402 SER A C 1
ATOM 3027 O O . SER A 1 402 ? -11.957 87.393 22.857 1.00 21.47 402 SER A O 1
ATOM 3030 N N . GLY A 1 403 ? -13.872 88.284 23.639 1.00 16.81 403 GLY A N 1
ATOM 3031 C CA . GLY A 1 403 ? -13.195 89.311 24.405 1.00 18.39 403 GLY A CA 1
ATOM 3032 C C . GLY A 1 403 ? -12.289 88.707 25.463 1.00 20.29 403 GLY A C 1
ATOM 3033 O O . GLY A 1 403 ? -11.195 89.217 25.717 1.00 20.48 403 GLY A O 1
ATOM 3034 N N . ILE A 1 404 ? -12.743 87.619 26.083 1.00 20.70 404 ILE A N 1
ATOM 3035 C CA . ILE A 1 404 ? -11.958 86.942 27.110 1.00 23.87 404 ILE A CA 1
ATOM 3036 C C . ILE A 1 404 ? -10.666 86.410 26.487 1.00 24.77 404 ILE A C 1
ATOM 3037 O O . ILE A 1 404 ? -9.589 86.557 27.058 1.00 25.46 404 ILE A O 1
ATOM 3042 N N . ILE A 1 405 ? -10.767 85.802 25.312 1.00 25.29 405 ILE A N 1
ATOM 3043 C CA . ILE A 1 405 ? -9.581 85.277 24.652 1.00 27.30 405 ILE A CA 1
ATOM 3044 C C . ILE A 1 405 ? -8.626 86.406 24.282 1.00 27.51 405 ILE A C 1
ATOM 3045 O O . ILE A 1 405 ? -7.410 86.239 24.334 1.00 26.90 405 ILE A O 1
ATOM 3050 N N . TRP A 1 406 ? -9.185 87.554 23.909 1.00 27.81 406 TRP A N 1
ATOM 3051 C CA . TRP A 1 406 ? -8.376 88.702 23.522 1.00 28.19 406 TRP A CA 1
ATOM 3052 C C . TRP A 1 406 ? -7.558 89.203 24.701 1.00 28.15 406 TRP A C 1
ATOM 3053 O O . TRP A 1 406 ? -6.362 89.459 24.579 1.00 29.64 406 TRP A O 1
ATOM 3064 N N . ALA A 1 407 ? -8.214 89.340 25.845 1.00 28.42 407 ALA A N 1
ATOM 3065 C CA . ALA A 1 407 ? -7.555 89.831 27.040 1.00 28.56 407 ALA A CA 1
ATOM 3066 C C . ALA A 1 407 ? -6.421 88.917 27.497 1.00 29.88 407 ALA A C 1
ATOM 3067 O O . ALA A 1 407 ? -5.383 89.398 27.945 1.00 30.15 407 ALA A O 1
ATOM 3069 N N . ILE A 1 408 ? -6.607 87.607 27.384 1.00 30.28 408 ILE A N 1
ATOM 3070 C CA . ILE A 1 408 ? -5.567 86.674 27.800 1.00 33.40 408 ILE A CA 1
ATOM 3071 C C . ILE A 1 408 ? -4.247 86.892 27.048 1.00 35.08 408 ILE A C 1
ATOM 3072 O O . ILE A 1 408 ? -3.178 86.838 27.647 1.00 35.78 408 ILE A O 1
ATOM 3077 N N . GLU A 1 409 ? -4.306 87.142 25.746 1.00 36.91 409 GLU A N 1
ATOM 3078 C CA . GLU A 1 409 ? -3.070 87.353 25.016 1.00 40.71 409 GLU A CA 1
ATOM 3079 C C . GLU A 1 409 ? -2.660 88.831 24.979 1.00 39.84 409 GLU A C 1
ATOM 3080 O O . GLU A 1 409 ? -1.718 89.214 24.284 1.00 40.24 409 GLU A O 1
ATOM 3086 N N . HIS A 1 410 ? -3.381 89.648 25.741 1.00 37.81 410 HIS A N 1
ATOM 3087 C CA . HIS A 1 410 ? -3.123 91.078 25.873 1.00 35.59 410 HIS A CA 1
ATOM 3088 C C . HIS A 1 410 ? -3.501 91.423 27.314 1.00 34.87 410 HIS A C 1
ATOM 3089 O O . HIS A 1 410 ? -4.334 92.286 27.553 1.00 34.16 410 HIS A O 1
ATOM 3096 N N . PRO A 1 411 ? -2.873 90.752 28.295 1.00 34.87 411 PRO A N 1
ATOM 3097 C CA . PRO A 1 411 ? -3.139 90.959 29.720 1.00 34.37 411 PRO A CA 1
ATOM 3098 C C . PRO A 1 411 ? -2.722 92.279 30.346 1.00 34.45 411 PRO A C 1
ATOM 3099 O O . PRO A 1 411 ? -3.133 92.590 31.460 1.00 34.44 411 PRO A O 1
ATOM 3103 N N . ASP A 1 412 ? -1.915 93.061 29.644 1.00 35.36 412 ASP A N 1
ATOM 3104 C CA . ASP A 1 412 ? -1.457 94.325 30.208 1.00 36.40 412 ASP A CA 1
ATOM 3105 C C . ASP A 1 412 ? -1.782 95.494 29.297 1.00 37.78 412 ASP A C 1
ATOM 3106 O O . ASP A 1 412 ? -0.901 96.069 28.668 1.00 39.11 412 ASP A O 1
ATOM 3111 N N . GLU A 1 413 ? -3.063 95.847 29.241 1.00 37.83 413 GLU A N 1
ATOM 3112 C CA . GLU A 1 413 ? -3.516 96.937 28.390 1.00 35.23 413 GLU A CA 1
ATOM 3113 C C . GLU A 1 413 ? -4.314 97.970 29.170 1.00 33.80 413 GLU A C 1
ATOM 3114 O O . GLU A 1 413 ? -4.728 98.996 28.627 1.00 33.18 413 GLU A O 1
ATOM 3120 N N . GLY A 1 414 ? -4.513 97.694 30.454 1.00 32.96 414 GLY A N 1
ATOM 3121 C CA . GLY A 1 414 ? -5.267 98.605 31.291 1.00 30.84 414 GLY A CA 1
ATOM 3122 C C . GLY A 1 414 ? -6.742 98.556 30.954 1.00 29.61 414 GLY A C 1
ATOM 3123 O O . GLY A 1 414 ? -7.217 97.615 30.321 1.00 29.30 414 GLY A O 1
ATOM 3124 N N . ILE A 1 415 ? -7.469 99.572 31.387 1.00 27.85 415 ILE A N 1
ATOM 3125 C CA . ILE A 1 415 ? -8.883 99.628 31.115 1.00 29.65 415 ILE A CA 1
ATOM 3126 C C . ILE A 1 415 ? -9.099 99.907 29.629 1.00 29.97 415 ILE A C 1
ATOM 3127 O O . ILE A 1 415 ? -8.645 100.924 29.114 1.00 32.69 415 ILE A O 1
ATOM 3132 N N . VAL A 1 416 ? -9.774 99.000 28.930 1.00 28.81 416 VAL A N 1
ATOM 3133 C CA . VAL A 1 416 ? -10.014 99.203 27.507 1.00 28.04 416 VAL A CA 1
ATOM 3134 C C . VAL A 1 416 ? -11.475 99.018 27.115 1.00 26.91 416 VAL A C 1
ATOM 3135 O O . VAL A 1 416 ? -12.201 98.244 27.734 1.00 25.98 416 VAL A O 1
ATOM 3139 N N . GLU A 1 417 ? -11.909 99.755 26.097 1.00 27.79 417 GLU A N 1
ATOM 3140 C CA . GLU A 1 417 ? -13.283 99.650 25.605 1.00 27.29 417 GLU A CA 1
ATOM 3141 C C . GLU A 1 417 ? -13.272 98.919 24.274 1.00 26.92 417 GLU A C 1
ATOM 3142 O O . GLU A 1 417 ? -12.273 98.933 23.563 1.00 26.03 417 GLU A O 1
ATOM 3148 N N . PRO A 1 418 ? -14.391 98.274 23.915 1.00 28.53 418 PRO A N 1
ATOM 3149 C CA . PRO A 1 418 ? -14.433 97.545 22.647 1.00 30.36 418 PRO A CA 1
ATOM 3150 C C . PRO A 1 418 ? -13.953 98.326 21.422 1.00 32.36 418 PRO A C 1
ATOM 3151 O O . PRO A 1 418 ? -13.429 97.729 20.483 1.00 33.35 418 PRO A O 1
ATOM 3155 N N . GLU A 1 419 ? -14.104 99.651 21.434 1.00 34.22 419 GLU A N 1
ATOM 3156 C CA . GLU A 1 419 ? -13.654 100.471 20.306 1.00 35.71 419 GLU A CA 1
ATOM 3157 C C . GLU A 1 419 ? -12.142 100.408 20.101 1.00 36.36 419 GLU A C 1
ATOM 3158 O O . GLU A 1 419 ? -11.649 100.617 18.990 1.00 37.61 419 GLU A O 1
ATOM 3164 N N . GLU A 1 420 ? -11.416 100.124 21.175 1.00 35.55 420 GLU A N 1
ATOM 3165 C CA . GLU A 1 420 ? -9.967 100.030 21.123 1.00 35.73 420 GLU A CA 1
ATOM 3166 C C . GLU A 1 420 ? -9.470 98.627 20.760 1.00 37.23 420 GLU A C 1
ATOM 3167 O O . GLU A 1 420 ? -8.261 98.369 20.771 1.00 38.52 420 GLU A O 1
ATOM 3173 N N . VAL A 1 421 ? -10.391 97.723 20.439 1.00 35.39 421 VAL A N 1
ATOM 3174 C CA . VAL A 1 421 ? -10.025 96.354 20.082 1.00 34.78 421 VAL A CA 1
ATOM 3175 C C . VAL A 1 421 ? -10.186 96.104 18.583 1.00 35.12 421 VAL A C 1
ATOM 3176 O O . VAL A 1 421 ? -11.125 96.608 17.955 1.00 35.83 421 VAL A O 1
ATOM 3180 N N . ASP A 1 422 ? -9.266 95.325 18.018 1.00 34.50 422 ASP A N 1
ATOM 3181 C CA . ASP A 1 422 ? -9.279 94.997 16.589 1.00 34.16 422 ASP A CA 1
ATOM 3182 C C . ASP A 1 422 ? -10.527 94.184 16.242 1.00 32.39 422 ASP A C 1
ATOM 3183 O O . ASP A 1 422 ? -10.674 93.036 16.666 1.00 31.19 422 ASP A O 1
ATOM 3188 N N . HIS A 1 423 ? -11.419 94.780 15.457 1.00 30.98 423 HIS A N 1
ATOM 3189 C CA . HIS A 1 423 ? -12.672 94.123 15.099 1.00 31.73 423 HIS A CA 1
ATOM 3190 C C . HIS A 1 423 ? -12.531 92.740 14.436 1.00 31.74 423 HIS A C 1
ATOM 3191 O O . HIS A 1 423 ? -13.267 91.809 14.773 1.00 30.41 423 HIS A O 1
ATOM 3198 N N . GLN A 1 424 ? -11.576 92.605 13.518 1.00 31.49 424 GLN A N 1
ATOM 3199 C CA . GLN A 1 424 ? -11.354 91.346 12.812 1.00 32.18 424 GLN A CA 1
ATOM 3200 C C . GLN A 1 424 ? -10.992 90.202 13.765 1.00 30.70 424 GLN A C 1
ATOM 3201 O O . GLN A 1 424 ? -11.428 89.064 13.585 1.00 30.44 424 GLN A O 1
ATOM 3207 N N . TYR A 1 425 ? -10.199 90.508 14.783 1.00 28.62 425 TYR A N 1
ATOM 3208 C CA . TYR A 1 425 ? -9.804 89.508 15.764 1.00 26.79 425 TYR A CA 1
ATOM 3209 C C . TYR A 1 425 ? -11.044 88.968 16.463 1.00 26.99 425 TYR A C 1
ATOM 3210 O O . TYR A 1 425 ? -11.247 87.752 16.559 1.00 27.11 425 TYR A O 1
ATOM 3219 N N . ILE A 1 426 ? -11.873 89.882 16.955 1.00 26.12 426 ILE A N 1
ATOM 3220 C CA . ILE A 1 426 ? -13.088 89.503 17.658 1.00 25.20 426 ILE A CA 1
ATOM 3221 C C . ILE A 1 426 ? -14.071 88.803 16.730 1.00 25.52 426 ILE A C 1
ATOM 3222 O O . ILE A 1 426 ? -14.500 87.691 17.020 1.00 25.42 426 ILE A O 1
ATOM 3227 N N . ILE A 1 427 ? -14.400 89.434 15.605 1.00 26.15 427 ILE A N 1
ATOM 3228 C CA . ILE A 1 427 ? -15.349 88.849 14.659 1.00 26.85 427 ILE A CA 1
ATOM 3229 C C . ILE A 1 427 ? -14.997 87.447 14.165 1.00 27.34 427 ILE A C 1
ATOM 3230 O O . ILE A 1 427 ? -15.890 86.624 13.962 1.00 26.39 427 ILE A O 1
ATOM 3235 N N . ASP A 1 428 ? -13.707 87.184 13.960 1.00 27.62 428 ASP A N 1
ATOM 3236 C CA . ASP A 1 428 ? -13.257 85.880 13.479 1.00 28.06 428 ASP A CA 1
ATOM 3237 C C . ASP A 1 428 ? -13.427 84.777 14.517 1.00 28.25 428 ASP A C 1
ATOM 3238 O O . ASP A 1 428 ? -13.503 83.596 14.173 1.00 27.83 428 ASP A O 1
ATOM 3243 N N . ILE A 1 429 ? -13.481 85.157 15.788 1.00 26.49 429 ILE A N 1
ATOM 3244 C CA . ILE A 1 429 ? -13.645 84.170 16.844 1.00 25.48 429 ILE A CA 1
ATOM 3245 C C . ILE A 1 429 ? -15.114 83.921 17.132 1.00 25.18 429 ILE A C 1
ATOM 3246 O O . ILE A 1 429 ? -15.530 82.787 17.382 1.00 26.22 429 ILE A O 1
ATOM 3251 N N . ALA A 1 430 ? -15.900 84.989 17.071 1.00 24.94 430 ALA A N 1
ATOM 3252 C CA . ALA A 1 430 ? -17.333 84.936 17.357 1.00 25.17 430 ALA A CA 1
ATOM 3253 C C . ALA A 1 430 ? -18.194 84.448 16.199 1.00 25.23 430 ALA A C 1
ATOM 3254 O O . ALA A 1 430 ? -19.241 83.847 16.413 1.00 24.66 430 ALA A O 1
ATOM 3256 N N . LYS A 1 431 ? -17.743 84.728 14.981 1.00 27.68 431 LYS A N 1
ATOM 3257 C CA . LYS A 1 431 ? -18.453 84.367 13.753 1.00 30.00 431 LYS A CA 1
ATOM 3258 C C . LYS A 1 431 ? -19.094 82.981 13.752 1.00 30.30 431 LYS A C 1
ATOM 3259 O O . LYS A 1 431 ? -20.205 82.809 13.270 1.00 30.91 431 LYS A O 1
ATOM 3265 N N . PRO A 1 432 ? -18.389 81.969 14.280 1.00 32.55 432 PRO A N 1
ATOM 3266 C CA . PRO A 1 432 ? -18.943 80.608 14.315 1.00 32.23 432 PRO A CA 1
ATOM 3267 C C . PRO A 1 432 ? -20.113 80.477 15.276 1.00 32.54 432 PRO A C 1
ATOM 3268 O O . PRO A 1 432 ? -20.750 79.430 15.353 1.00 34.01 432 PRO A O 1
ATOM 3272 N N . TYR A 1 433 ? -20.393 81.552 16.002 1.00 32.86 433 TYR A N 1
ATOM 3273 C CA . TYR A 1 433 ? -21.465 81.561 16.988 1.00 32.34 433 TYR A CA 1
ATOM 3274 C C . TYR A 1 433 ? -22.604 82.499 16.610 1.00 31.25 433 TYR A C 1
ATOM 3275 O O . TYR A 1 433 ? -23.616 82.557 17.307 1.00 32.80 433 TYR A O 1
ATOM 3284 N N . LEU A 1 434 ? -22.448 83.216 15.502 1.00 28.06 434 LEU A N 1
ATOM 3285 C CA . LEU A 1 434 ? -23.443 84.199 15.087 1.00 27.17 434 LEU A CA 1
ATOM 3286 C C . LEU A 1 434 ? -24.324 83.842 13.889 1.00 27.15 434 LEU A C 1
ATOM 3287 O O . LEU A 1 434 ? -25.015 84.703 13.342 1.00 24.95 434 LEU A O 1
ATOM 3292 N N . GLY A 1 435 ? -24.313 82.573 13.496 1.00 28.25 435 GLY A N 1
ATOM 3293 C CA . GLY A 1 435 ? -25.119 82.147 12.368 1.00 29.99 435 GLY A CA 1
ATOM 3294 C C . GLY A 1 435 ? -24.638 82.817 11.096 1.00 31.26 435 GLY A C 1
ATOM 3295 O O . GLY A 1 435 ? -23.432 82.906 10.844 1.00 31.99 435 GLY A O 1
ATOM 3296 N N . LYS A 1 436 ? -25.575 83.283 10.283 1.00 31.57 436 LYS A N 1
ATOM 3297 C CA . LYS A 1 436 ? -25.202 83.959 9.058 1.00 33.49 436 LYS A CA 1
ATOM 3298 C C . LYS A 1 436 ? -24.915 85.419 9.383 1.00 31.96 436 LYS A C 1
ATOM 3299 O O . LYS A 1 436 ? -25.757 86.119 9.940 1.00 29.77 436 LYS A O 1
ATOM 3305 N N . VAL A 1 437 ? -23.705 85.855 9.053 1.00 31.67 437 VAL A N 1
ATOM 3306 C CA . VAL A 1 437 ? -23.269 87.218 9.304 1.00 31.20 437 VAL A CA 1
ATOM 3307 C C . VAL A 1 437 ? -22.742 87.837 8.011 1.00 31.37 437 VAL A C 1
ATOM 3308 O O . VAL A 1 437 ? -22.000 87.201 7.264 1.00 31.98 437 VAL A O 1
ATOM 3312 N N . GLY A 1 438 ? -23.160 89.075 7.748 1.00 31.69 438 GLY A N 1
ATOM 3313 C CA . GLY A 1 438 ? -22.742 89.785 6.550 1.00 31.79 438 GLY A CA 1
ATOM 3314 C C . GLY A 1 438 ? -23.417 91.142 6.371 1.00 31.84 438 GLY A C 1
ATOM 3315 O O . GLY A 1 438 ? -24.174 91.599 7.233 1.00 32.14 438 GLY A O 1
ATOM 3316 N N . GLY A 1 439 ? -23.137 91.782 5.237 1.00 30.55 439 GLY A N 1
ATOM 3317 C CA . GLY A 1 439 ? -23.706 93.085 4.940 1.00 28.85 439 GLY A CA 1
ATOM 3318 C C . GLY A 1 439 ? -24.830 93.017 3.923 1.00 28.70 439 GLY A C 1
ATOM 3319 O O . GLY A 1 439 ? -24.895 92.103 3.102 1.00 28.49 439 GLY A O 1
ATOM 3320 N N . TYR A 1 440 ? -25.732 93.987 3.989 1.00 29.30 440 TYR A N 1
ATOM 3321 C CA . TYR A 1 440 ? -26.859 94.041 3.079 1.00 29.17 440 TYR A CA 1
ATOM 3322 C C . TYR A 1 440 ? -27.163 95.490 2.724 1.00 30.20 440 TYR A C 1
ATOM 3323 O O . TYR A 1 440 ? -27.315 96.345 3.603 1.00 29.42 440 TYR A O 1
ATOM 3332 N N . TYR A 1 441 ? -27.242 95.751 1.425 1.00 31.61 441 TYR A N 1
ATOM 3333 C CA . TYR A 1 441 ? -27.548 97.074 0.903 1.00 31.58 441 TYR A CA 1
ATOM 3334 C C . TYR A 1 441 ? -29.051 97.131 0.665 1.00 32.19 441 TYR A C 1
ATOM 3335 O O . TYR A 1 441 ? -29.687 96.103 0.428 1.00 33.95 441 TYR A O 1
ATOM 3344 N N . THR A 1 442 ? -29.620 98.327 0.739 1.00 31.15 442 THR A N 1
ATOM 3345 C CA . THR A 1 442 ? -31.044 98.495 0.491 1.00 31.37 442 THR A CA 1
ATOM 3346 C C . THR A 1 442 ? -31.361 99.909 0.056 1.00 32.30 442 THR A C 1
ATOM 3347 O O . THR A 1 442 ? -30.706 100.857 0.478 1.00 32.88 442 THR A O 1
ATOM 3351 N N . ASP A 1 443 ? -32.380 100.032 -0.788 1.00 34.06 443 ASP A N 1
ATOM 3352 C CA . ASP A 1 443 ? -32.829 101.319 -1.303 1.00 34.30 443 ASP A CA 1
ATOM 3353 C C . ASP A 1 443 ? -33.872 101.926 -0.377 1.00 32.01 443 ASP A C 1
ATOM 3354 O O . ASP A 1 443 ? -34.512 102.923 -0.708 1.00 33.46 443 ASP A O 1
ATOM 3359 N N . TRP A 1 444 ? -34.046 101.314 0.785 1.00 29.32 444 TRP A N 1
ATOM 3360 C CA . TRP A 1 444 ? -35.016 101.797 1.759 1.00 26.90 444 TRP A CA 1
ATOM 3361 C C . TRP A 1 444 ? -34.590 103.111 2.415 1.00 26.49 444 TRP A C 1
ATOM 3362 O O . TRP A 1 444 ? -33.400 103.357 2.618 1.00 25.22 444 TRP A O 1
ATOM 3373 N N . THR A 1 445 ? -35.570 103.946 2.746 1.00 24.43 445 THR A N 1
ATOM 3374 C CA . THR A 1 445 ? -35.323 105.190 3.467 1.00 26.73 445 THR A CA 1
ATOM 3375 C C . THR A 1 445 ? -36.597 105.425 4.261 1.00 27.01 445 THR A C 1
ATOM 3376 O O . THR A 1 445 ? -37.647 104.900 3.913 1.00 26.77 445 THR A O 1
ATOM 3380 N N . PRO A 1 446 ? -36.523 106.209 5.346 1.00 28.58 446 PRO A N 1
ATOM 3381 C CA . PRO A 1 446 ? -37.731 106.464 6.142 1.00 28.71 446 PRO A CA 1
ATOM 3382 C C . PRO A 1 446 ? -38.735 107.339 5.408 1.00 28.73 446 PRO A C 1
ATOM 3383 O O . PRO A 1 446 ? -39.771 107.705 5.957 1.00 28.21 446 PRO A O 1
ATOM 3387 N N . LEU A 1 447 ? -38.420 107.655 4.158 1.00 31.58 447 LEU A N 1
ATOM 3388 C CA . LEU A 1 447 ? -39.281 108.509 3.348 1.00 35.47 447 LEU A CA 1
ATOM 3389 C C . LEU A 1 447 ? -40.204 107.751 2.394 1.00 38.70 447 LEU A C 1
ATOM 3390 O O . LEU A 1 447 ? -41.212 108.294 1.945 1.00 39.42 447 LEU A O 1
ATOM 3395 N N . LYS A 1 448 ? -39.874 106.504 2.083 1.00 42.17 448 LYS A N 1
ATOM 3396 C CA . LYS A 1 448 ? -40.717 105.743 1.176 1.00 46.90 448 LYS A CA 1
ATOM 3397 C C . LYS A 1 448 ? -41.636 104.760 1.885 1.00 48.40 448 LYS A C 1
ATOM 3398 O O . LYS A 1 448 ? -41.519 104.546 3.093 1.00 48.55 448 LYS A O 1
ATOM 3404 N N . ASN A 1 449 ? -42.553 104.175 1.115 1.00 50.33 449 ASN A N 1
ATOM 3405 C CA . ASN A 1 449 ? -43.544 103.225 1.619 1.00 51.89 449 ASN A CA 1
ATOM 3406 C C . ASN A 1 449 ? -44.403 103.908 2.669 1.00 52.87 449 ASN A C 1
ATOM 3407 O O . ASN A 1 449 ? -45.113 103.256 3.434 1.00 52.69 449 ASN A O 1
ATOM 3412 N N . ARG A 1 450 ? -44.324 105.235 2.692 1.00 53.31 450 ARG A N 1
ATOM 3413 C CA . ARG A 1 450 ? -45.088 106.041 3.628 1.00 55.29 450 ARG A CA 1
ATOM 3414 C C . ARG A 1 450 ? -46.572 105.888 3.378 1.00 57.89 450 ARG A C 1
ATOM 3415 O O . ARG A 1 450 ? -47.001 105.558 2.271 1.00 59.68 450 ARG A O 1
ATOM 3423 N N . GLY A 1 451 ? -47.359 106.141 4.415 1.00 60.53 451 GLY A N 1
ATOM 3424 C CA . GLY A 1 451 ? -48.797 106.039 4.282 1.00 62.67 451 GLY A CA 1
ATOM 3425 C C . GLY A 1 451 ? -49.389 107.380 3.909 1.00 64.13 451 GLY A C 1
ATOM 3426 O O . GLY A 1 451 ? -48.672 108.378 3.776 1.00 63.51 451 GLY A O 1
ATOM 3427 N N . GLU A 1 452 ? -50.704 107.405 3.733 1.00 65.49 452 GLU A N 1
ATOM 3428 C CA . GLU A 1 452 ? -51.384 108.640 3.384 1.00 66.72 452 GLU A CA 1
ATOM 3429 C C . GLU A 1 452 ? -52.619 108.875 4.245 1.00 67.11 452 GLU A C 1
ATOM 3430 O O . GLU A 1 452 ? -53.241 109.936 4.160 1.00 67.90 452 GLU A O 1
ATOM 3436 N N . LEU A 1 453 ? -52.972 107.893 5.075 1.00 66.51 453 LEU A N 1
ATOM 3437 C CA . LEU A 1 453 ? -54.135 108.030 5.951 1.00 65.78 453 LEU A CA 1
ATOM 3438 C C . LEU A 1 453 ? -53.938 109.258 6.841 1.00 65.25 453 LEU A C 1
ATOM 3439 O O . LEU A 1 453 ? -54.842 110.088 6.993 1.00 64.94 453 LEU A O 1
ATOM 3444 N N . TYR A 1 454 ? -52.750 109.368 7.428 1.00 63.78 454 TYR A N 1
ATOM 3445 C CA . TYR A 1 454 ? -52.418 110.504 8.279 1.00 62.78 454 TYR A CA 1
ATOM 3446 C C . TYR A 1 454 ? -51.029 111.021 7.900 1.00 62.85 454 TYR A C 1
ATOM 3447 O O . TYR A 1 454 ? -50.014 110.550 8.415 1.00 61.85 454 TYR A O 1
ATOM 3456 N N . PRO A 1 455 ? -50.974 112.007 6.984 1.00 62.99 455 PRO A N 1
ATOM 3457 C CA . PRO A 1 455 ? -49.714 112.599 6.517 1.00 62.91 455 PRO A CA 1
ATOM 3458 C C . PRO A 1 455 ? -48.854 113.208 7.622 1.00 62.57 455 PRO A C 1
ATOM 3459 O O . PRO A 1 455 ? -49.235 114.209 8.239 1.00 61.96 455 PRO A O 1
ATOM 3463 N N . GLU A 1 456 ? -47.698 112.595 7.867 1.00 61.20 456 GLU A N 1
ATOM 3464 C CA . GLU A 1 456 ? -46.762 113.077 8.881 1.00 60.26 456 GLU A CA 1
ATOM 3465 C C . GLU A 1 456 ? -45.755 114.006 8.206 1.00 58.44 456 GLU A C 1
ATOM 3466 O O . GLU A 1 456 ? -45.157 113.648 7.196 1.00 59.48 456 GLU A O 1
ATOM 3472 N N . GLU A 1 457 ? -45.581 115.203 8.756 1.00 56.16 457 GLU A N 1
ATOM 3473 C CA . GLU A 1 457 ? -44.652 116.174 8.191 1.00 52.74 457 GLU A CA 1
ATOM 3474 C C . GLU A 1 457 ? -43.270 115.550 8.006 1.00 48.67 457 GLU A C 1
ATOM 3475 O O . GLU A 1 457 ? -42.692 115.004 8.940 1.00 47.94 457 GLU A O 1
ATOM 3481 N N . VAL A 1 458 ? -42.750 115.626 6.789 1.00 45.31 458 VAL A N 1
ATOM 3482 C CA . VAL A 1 458 ? -41.446 115.057 6.497 1.00 43.00 458 VAL A CA 1
ATOM 3483 C C . VAL A 1 458 ? -40.548 116.061 5.796 1.00 41.03 458 VAL A C 1
ATOM 3484 O O . VAL A 1 458 ? -41.008 117.077 5.290 1.00 42.40 458 VAL A O 1
ATOM 3488 N N . ASP A 1 459 ? -39.258 115.762 5.769 1.00 38.59 459 ASP A N 1
ATOM 3489 C CA . ASP A 1 459 ? -38.273 116.622 5.126 1.00 35.67 459 ASP A CA 1
ATOM 3490 C C . ASP A 1 459 ? -37.729 115.861 3.908 1.00 35.25 459 ASP A C 1
ATOM 3491 O O . ASP A 1 459 ? -36.795 115.059 4.023 1.00 34.43 459 ASP A O 1
ATOM 3496 N N . LEU A 1 460 ? -38.342 116.106 2.751 1.00 33.16 460 LEU A N 1
ATOM 3497 C CA . LEU A 1 460 ? -37.961 115.456 1.498 1.00 32.73 460 LEU A CA 1
ATOM 3498 C C . LEU A 1 460 ? -36.523 115.757 1.097 1.00 31.64 460 LEU A C 1
ATOM 3499 O O . LEU A 1 460 ? -35.919 115.021 0.322 1.00 32.70 460 LEU A O 1
ATOM 3504 N N . SER A 1 461 ? -35.988 116.844 1.638 1.00 30.56 461 SER A N 1
ATOM 3505 C CA . SER A 1 461 ? -34.631 117.283 1.352 1.00 29.71 461 SER A CA 1
ATOM 3506 C C . SER A 1 461 ? -33.571 116.265 1.759 1.00 28.86 461 SER A C 1
ATOM 3507 O O . SER A 1 461 ? -32.613 116.014 1.030 1.00 27.56 461 SER A O 1
ATOM 3510 N N . ASP A 1 462 ? -33.742 115.681 2.933 1.00 28.38 462 ASP A N 1
ATOM 3511 C CA . ASP A 1 462 ? -32.781 114.716 3.431 1.00 27.73 462 ASP A CA 1
ATOM 3512 C C . ASP A 1 462 ? -33.511 113.674 4.261 1.00 27.47 462 ASP A C 1
ATOM 3513 O O . ASP A 1 462 ? -33.878 113.919 5.414 1.00 27.35 462 ASP A O 1
ATOM 3518 N N . PRO A 1 463 ? -33.712 112.484 3.683 1.00 26.65 463 PRO A N 1
ATOM 3519 C CA . PRO A 1 463 ? -34.405 111.379 4.343 1.00 26.18 463 PRO A CA 1
ATOM 3520 C C . PRO A 1 463 ? -33.733 110.931 5.625 1.00 24.75 463 PRO A C 1
ATOM 3521 O O . PRO A 1 463 ? -34.376 110.407 6.532 1.00 24.35 463 PRO A O 1
ATOM 3525 N N . TRP A 1 464 ? -32.434 111.161 5.715 1.00 23.71 464 TRP A N 1
ATOM 3526 C CA . TRP A 1 464 ? -31.715 110.742 6.903 1.00 22.75 464 TRP A CA 1
ATOM 3527 C C . TRP A 1 464 ? -31.819 111.703 8.077 1.00 22.60 464 TRP A C 1
ATOM 3528 O O . TRP A 1 464 ? -31.023 111.629 9.005 1.00 24.28 464 TRP A O 1
ATOM 3539 N N . GLN A 1 465 ? -32.801 112.598 8.044 1.00 21.91 465 GLN A N 1
ATOM 3540 C CA . GLN A 1 465 ? -32.998 113.547 9.137 1.00 23.37 465 GLN A CA 1
ATOM 3541 C C . GLN A 1 465 ? -33.816 112.896 10.243 1.00 22.13 465 GLN A C 1
ATOM 3542 O O . GLN A 1 465 ? -34.830 112.250 9.969 1.00 23.88 465 GLN A O 1
ATOM 3548 N N . PHE A 1 466 ? -33.397 113.081 11.490 1.00 20.96 466 PHE A N 1
ATOM 3549 C CA . PHE A 1 466 ? -34.121 112.498 12.614 1.00 20.74 466 PHE A CA 1
ATOM 3550 C C . PHE A 1 466 ? -35.602 112.890 12.546 1.00 21.08 466 PHE A C 1
ATOM 3551 O O . PHE A 1 466 ? -36.484 112.139 12.969 1.00 22.64 466 PHE A O 1
ATOM 3559 N N . PHE A 1 467 ? -35.865 114.062 11.983 1.00 20.96 467 PHE A N 1
ATOM 3560 C CA . PHE A 1 467 ? -37.224 114.565 11.824 1.00 21.34 467 PHE A CA 1
ATOM 3561 C C . PHE A 1 467 ? -38.093 113.543 11.060 1.00 21.32 467 PHE A C 1
ATOM 3562 O O . PHE A 1 467 ? -39.294 113.433 11.317 1.00 21.57 467 PHE A O 1
ATOM 3570 N N . ASN A 1 468 ? -37.487 112.797 10.132 1.00 21.12 468 ASN A N 1
ATOM 3571 C CA . ASN A 1 468 ? -38.221 111.793 9.349 1.00 22.83 468 ASN A CA 1
ATOM 3572 C C . ASN A 1 468 ? -38.229 110.409 9.998 1.00 24.13 468 ASN A C 1
ATOM 3573 O O . ASN A 1 468 ? -39.165 109.630 9.811 1.00 23.68 468 ASN A O 1
ATOM 3578 N N . ILE A 1 469 ? -37.179 110.101 10.750 1.00 25.85 469 ILE A N 1
ATOM 3579 C CA . ILE A 1 469 ? -37.063 108.797 11.387 1.00 26.81 469 ILE A CA 1
ATOM 3580 C C . ILE A 1 469 ? -37.958 108.635 12.616 1.00 28.13 469 ILE A C 1
ATOM 3581 O O . ILE A 1 469 ? -38.629 107.613 12.767 1.00 26.75 469 ILE A O 1
ATOM 3586 N N . ARG A 1 470 ? -37.993 109.640 13.482 1.00 29.39 470 ARG A N 1
ATOM 3587 C CA . ARG A 1 470 ? -38.841 109.541 14.654 1.00 32.65 470 ARG A CA 1
ATOM 3588 C C . ARG A 1 470 ? -40.317 109.540 14.274 1.00 35.15 470 ARG A C 1
ATOM 3589 O O . ARG A 1 470 ? -40.796 110.447 13.598 1.00 35.61 470 ARG A O 1
ATOM 3597 N N . VAL A 1 471 ? -41.029 108.518 14.730 1.00 38.89 471 VAL A N 1
ATOM 3598 C CA . VAL A 1 471 ? -42.447 108.377 14.454 1.00 41.71 471 VAL A CA 1
ATOM 3599 C C . VAL A 1 471 ? -43.232 109.355 15.316 1.00 46.22 471 VAL A C 1
ATOM 3600 O O . VAL A 1 471 ? -43.569 109.055 16.457 1.00 47.38 471 VAL A O 1
ATOM 3604 N N . ASN A 1 472 ? -43.508 110.534 14.770 1.00 52.87 472 ASN A N 1
ATOM 3605 C CA . ASN A 1 472 ? -44.252 111.551 15.498 1.00 58.26 472 ASN A CA 1
ATOM 3606 C C . ASN A 1 472 ? -45.751 111.327 15.390 1.00 61.46 472 ASN A C 1
ATOM 3607 O O . ASN A 1 472 ? -46.317 111.290 14.295 1.00 61.77 472 ASN A O 1
ATOM 3612 N N . LEU A 1 473 ? -46.387 111.182 16.544 1.00 64.93 473 LEU A N 1
ATOM 3613 C CA . LEU A 1 473 ? -47.823 110.972 16.617 1.00 68.63 473 LEU A CA 1
ATOM 3614 C C . LEU A 1 473 ? -48.523 112.202 16.042 1.00 70.87 473 LEU A C 1
ATOM 3615 O O . LEU A 1 473 ? -49.617 112.111 15.481 1.00 71.37 473 LEU A O 1
ATOM 3620 N N . GLU A 1 474 ? -47.875 113.353 16.192 1.00 73.02 474 GLU A N 1
ATOM 3621 C CA . GLU A 1 474 ? -48.416 114.619 15.714 1.00 74.45 474 GLU A CA 1
ATOM 3622 C C . GLU A 1 474 ? -47.333 115.698 15.723 1.00 74.94 474 GLU A C 1
ATOM 3623 O O . GLU A 1 474 ? -47.611 116.882 15.522 1.00 75.92 474 GLU A O 1
#